Protein AF-0000000076754615 (afdb_homodimer)

Secondary structure (DSSP, 8-state):
--EEEEEE--TT-BHHHHHHHHHHHHH-TTSEEEEEEE-SB-TTSSB-SS-HHHHHHHHHHTT-SEEEEEPHHHHTS-HHHHHHHHHHHHHHHT-SEEEEEESS--HHHHHHHHHHHHHTHHHHHHHHHHHHHTT--HHHHHHHHHHHH---TTT-TTSHHHHHHHHHHHHHHHH-TT-EEEEEEPPSB-TTSPBPPPHHHHHHHHHTT---GGGB-GGGGGG--TTT---HHHHHHHHHHHHHHS-HHHHTTBTT--TTHHHHHHHHHHH--SHHHHHHHH--SS--HHHHHHHHHHHHHT-BHHHHHHHHHSPPPSEEEEEEE-TTTHHHHHHHHTSTT-EEESS--GGGHHHHHHHHHHHHHHTT-TT--PPPSSS-SSGGGTT-/--EEEEEE--TT-BHHHHHHHHHHHHH-TTSEEEEEEE-SB-TTSSB-SS-HHHHHHHHHHTT-SEEEEEPHHHHTS-HHHHHHHHHHHHHHHT-SEEEEEESS--HHHHHHHHHHHHHTHHHHHHHHHHHHHTT--HHHHHHHHHHTT---TTT-TTSHHHHHHHHHHHHHHHH-TT-EEEEEEPPSB-TTSPBPPPHHHHHHHHHTT---GGGB-GGGGGG--TTT---HHHHHHHHHHHHHHS-HHHHTTBTT--TTHHHHHHHHHHH--SHHHHHHHH--SS--HHHHHHHHHHHHHT-BHHHHHHHHHSPPPSEEEEEEE-TTTHHHHHHHHTSTT-EEESS--GGGHHHHHHHHHHHHHHTT-SS--PPPSSS--GGGGTT-

Sequence (776 aa):
MALIGILAEYNPLHRGHAYQLDWVKRHFPQDQILVLISGNVVQRGEFAIIDKWHRAQAAVAAGADLVIELPTLASLQSADYFGRHGMAILAKLGVDKIVFGTESAQIAQLKDFLTWEDQHQAHIDKGIQEALKTGLAYPAAYQVAIQSLADWSELGPWQANHQLGLQYLKTLARLAPDCQVLSLPRLQETQDGQPILSGSSIRQAFRQGQEVTADLVSGLQGQLSSELDAPWSAYWPYLRYQLLAQPLASLEQIAGVKEGLANRLKSQAETKEKWEDWRQAMISKRWTQAAIQRVAMAILLQIPQTAVTAFNQGSTPQAFRLLDASQAGRPWLSAWRKREGLRVFSHYKPDYEGDYGWNLVADAIYQLRPGGQIQSQVQPKQVLSFLRMALIGILAEYNPLHRGHAYQLDWVKRHFPQDQILVLISGNVVQRGEFAIIDKWHRAQAAVAAGADLVIELPTLASLQSADYFGRHGMAILAKLGVDKIVFGTESAQIAQLKDFLTWEDQHQAHIDKGIQEALKTGLAYPAAYQVAIQSLADWSELGPWQANHQLGLQYLKTLARLAPDCQVLSLPRLQETQDGQPILSGSSIRQAFRQGQEVTADLVSGLQGQLSSELDAPWSAYWPYLRYQLLAQPLASLEQIAGVKEGLANRLKSQAETKEKWEDWRQAMISKRWTQAAIQRVAMAILLQIPQTAVTAFNQGSTPQAFRLLDASQAGRPWLSAWRKREGLRVFSHYKPDYEGDYGWNLVADAIYQLRPGGQIQSQVQPKQVLSFLR

Organism: NCBI:txid592010

Solvent-accessible surface area (backbone atoms only — not comparable to full-atom values): 41326 Å² total; per-residue (Å²): 123,51,35,33,33,31,83,48,62,52,55,55,54,24,56,58,56,40,44,53,42,45,49,48,44,71,76,37,68,76,42,43,34,34,34,40,24,31,40,47,43,30,49,57,28,45,51,36,51,49,55,45,60,59,43,30,49,37,42,37,74,49,57,32,15,31,27,33,45,38,47,41,77,38,23,54,31,57,53,55,53,26,23,33,46,50,40,50,50,41,42,72,73,55,40,42,29,36,54,44,73,28,82,78,65,49,66,66,58,51,52,51,47,49,55,51,46,64,76,39,43,70,59,36,51,52,33,24,54,58,33,38,75,72,42,40,24,64,59,59,11,44,40,53,22,47,53,72,76,42,86,50,73,88,76,33,64,62,39,68,68,44,33,27,52,47,22,38,53,58,40,31,58,72,74,31,64,83,42,42,79,42,71,38,73,58,62,61,47,44,96,86,62,43,74,48,68,50,42,68,54,46,51,50,38,41,75,71,69,44,89,50,57,87,51,38,44,81,79,45,53,87,52,66,40,82,50,56,43,40,55,66,65,58,46,29,67,58,39,42,48,49,46,59,37,48,53,64,76,60,45,45,44,24,30,83,35,46,90,70,47,40,60,52,56,32,58,44,45,75,72,37,89,43,44,70,59,35,55,58,69,63,45,48,70,57,30,49,64,48,57,51,27,28,31,50,42,24,56,57,50,63,37,38,33,66,59,53,49,49,56,74,71,46,74,80,74,40,51,38,42,48,64,37,67,33,83,86,28,49,65,54,56,61,56,44,68,72,38,84,77,42,41,79,37,79,66,87,53,79,88,40,39,88,49,41,41,61,43,51,31,51,36,56,58,62,58,63,37,67,84,42,89,69,79,60,74,80,57,74,77,68,70,78,63,64,80,110,122,51,35,33,30,31,81,49,64,50,54,54,55,24,56,58,56,42,46,53,41,45,51,49,44,69,76,37,67,76,42,43,34,35,35,40,24,32,40,49,42,31,50,59,28,43,52,35,52,49,54,46,59,60,45,28,48,37,41,39,76,47,57,32,16,32,27,34,44,39,46,41,78,37,22,54,33,56,53,55,52,25,24,32,48,50,39,51,50,43,42,72,74,55,39,42,29,37,54,43,73,29,82,78,66,49,67,65,58,49,51,51,48,51,56,51,45,64,75,39,42,70,59,35,51,52,32,24,54,56,33,39,74,73,41,39,24,65,59,58,10,45,40,53,22,47,56,74,75,42,87,50,73,88,77,34,64,61,37,68,68,44,33,29,52,48,23,37,51,57,40,30,58,72,74,32,66,83,41,43,78,43,69,39,73,59,62,61,47,45,96,87,63,45,74,48,68,50,41,68,54,45,52,50,38,40,76,70,71,43,90,49,57,89,52,36,44,80,77,45,50,87,53,67,40,84,53,57,43,41,55,65,66,59,46,29,67,55,37,42,47,49,45,59,36,46,52,64,75,58,45,45,46,23,30,82,36,46,91,70,46,39,59,51,56,31,59,45,46,76,72,38,89,43,42,69,58,36,53,58,69,62,43,50,69,58,31,49,63,46,58,51,27,30,31,50,42,23,55,55,51,63,38,39,34,65,58,52,50,49,56,73,71,45,73,80,72,41,51,39,43,48,64,36,67,31,82,86,29,49,65,55,56,59,57,43,67,71,37,84,77,42,42,80,36,80,65,88,53,80,87,41,38,90,50,41,42,63,44,52,33,50,35,56,56,62,59,64,37,68,89,40,92,69,77,59,73,79,56,75,66,74,68,75,62,67,81,109

Foldseek 3Di:
DFEEEEEEACLPPFPQNLVQLVVCCVVPVLYAYEYEYEAQAAQLQFGRQFGPLLRQVLNVVSHHFFYWYDAPLLRLYALLSVLLLRLQVVLVLPGQEYEEEDADDDLVLLVVVLVVCVVCVVQLVVQLVVQVVVQAANLVSSVRSVVVVDDPVVVSCSDSRNSSSSSNVVNCVPRPVNRHYHYDYGDQADPVGHGADDSVRLVVCVVVVHDCQNGHDPSCSVRRDPLLGGGVQQCLVLLLVLLQVDDLVLLCQFALNDPPLSVLLNVLSVPDPGPVSSLVSSDDSNAHSSSVSSSSSSSSLVHGNVLSVCCSPDRRAAEIETSDRDPSNVVSQVVQVPDPSHHYDPADDPVRCSRHVSVQSSQVSSQSGPRDRDPRSRHHPPDVPPVD/DFEEEEEEACLPVFPQNLVQLVVCCVVPVLYAYEYEYEAQAAQLQFGRQFGPLLRQVLVVVSHHFFYWYDAPLLRLYALLSVLLLRLQVVLVLPGQEYEDEDADDDLVLLVVVLVVCVVCVVQLVVQLVVQVVVQAANLVSSVRSVVVVDDPVVVSCSDSRNSSVSSNVVNCVPRPVNRHYHYDYGDQADPVGHGADDSVRLVVCVVVVHDCQNGHDPSCSVRRDPLLGGGVQQCLVLLLCLLQVDDLVLLCFFALNDPPLSVLLNVLSVPDPGPVSSLVSSDDSNAHSSSVSSSSSSSSLVHGNVLSVCCSPDRRAAEIETSDRDPSNVVSQVVQVPDPSHHYDPADDPVRCSRHVSVQSSQVSSQSGPRDRDARSRHHPPPVPPVD

InterPro domains:
  IPR008513 tRNA(Met) cytidine acetate ligase [MF_01539] (2-385)
  IPR008513 tRNA(Met) cytidine acetate ligase [PF05636] (1-370)
  IPR008513 tRNA(Met) cytidine acetate ligase [PTHR37825] (2-368)
  IPR014729 Rossmann-like alpha/beta/alpha sandwich fold [G3DSA:3.40.50.620] (1-229)

Structure (mmCIF, N/CA/C/O backbone):
data_AF-0000000076754615-model_v1
#
loop_
_entity.id
_entity.type
_entity.pdbx_description
1 polymer 'tRNA(Met) cytidine acetate ligase'
#
loop_
_atom_site.group_PDB
_atom_site.id
_atom_site.type_symbol
_atom_site.label_atom_id
_atom_site.label_alt_id
_atom_site.label_comp_id
_atom_site.label_asym_id
_atom_site.label_entity_id
_atom_site.label_seq_id
_atom_site.pdbx_PDB_ins_code
_atom_site.Cartn_x
_atom_site.Cartn_y
_atom_site.Cartn_z
_atom_site.occupancy
_atom_site.B_iso_or_equiv
_atom_site.auth_seq_id
_atom_site.auth_comp_id
_atom_site.auth_asym_id
_atom_site.auth_atom_id
_atom_site.pdbx_PDB_model_num
ATOM 1 N N . MET A 1 1 ? -12.234 -45.219 -14.57 1 84.81 1 MET A N 1
ATOM 2 C CA . MET A 1 1 ? -11.844 -43.938 -15.133 1 84.81 1 MET A CA 1
ATOM 3 C C . MET A 1 1 ? -10.914 -43.188 -14.18 1 84.81 1 MET A C 1
ATOM 5 O O . MET A 1 1 ? -11.242 -43 -13.008 1 84.81 1 MET A O 1
ATOM 9 N N . ALA A 1 2 ? -9.625 -43 -14.664 1 93.62 2 ALA A N 1
ATOM 10 C CA . ALA A 1 2 ? -8.609 -42.406 -13.805 1 93.62 2 ALA A CA 1
ATOM 11 C C . ALA A 1 2 ? -8.508 -40.875 -14.047 1 93.62 2 ALA A C 1
ATOM 13 O O . ALA A 1 2 ? -9.031 -40.375 -15.039 1 93.62 2 ALA A O 1
ATOM 14 N N . LEU A 1 3 ? -8.039 -40.281 -13.07 1 96.56 3 LEU A N 1
ATOM 15 C CA . LEU A 1 3 ? -7.793 -38.844 -13.148 1 96.56 3 LEU A CA 1
ATOM 16 C C . LEU A 1 3 ? -6.309 -38.562 -13.367 1 96.56 3 LEU A C 1
ATOM 18 O O . LEU A 1 3 ? -5.465 -39.031 -12.602 1 96.56 3 LEU A O 1
ATOM 22 N N . ILE A 1 4 ? -5.973 -37.812 -14.453 1 97.94 4 ILE A N 1
ATOM 23 C CA . ILE A 1 4 ? -4.598 -37.469 -14.797 1 97.94 4 ILE A CA 1
ATOM 24 C C . ILE A 1 4 ? -4.34 -36 -14.508 1 97.94 4 ILE A C 1
ATOM 26 O O . ILE A 1 4 ? -5.023 -35.125 -15.039 1 97.94 4 ILE A O 1
ATOM 30 N N . GLY A 1 5 ? -3.354 -35.812 -13.672 1 98.12 5 GLY A N 1
ATOM 31 C CA . GLY A 1 5 ? -3.053 -34.438 -13.25 1 98.12 5 GLY A CA 1
ATOM 32 C C . GLY A 1 5 ? -1.93 -33.812 -14.047 1 98.12 5 GLY A C 1
ATOM 33 O O . GLY A 1 5 ? -0.952 -34.469 -14.391 1 98.12 5 GLY A O 1
ATOM 34 N N . ILE A 1 6 ? -2.037 -32.5 -14.328 1 97.31 6 ILE A N 1
ATOM 35 C CA . ILE A 1 6 ? -1.013 -31.672 -14.938 1 97.31 6 ILE A CA 1
ATOM 36 C C . ILE A 1 6 ? -0.903 -30.359 -14.172 1 97.31 6 ILE A C 1
ATOM 38 O O . ILE A 1 6 ? -1.906 -29.672 -13.953 1 97.31 6 ILE A O 1
ATOM 42 N N . LEU A 1 7 ? 0.255 -30.047 -13.641 1 96.81 7 LEU A N 1
ATOM 43 C CA . LEU A 1 7 ? 0.546 -28.75 -13.07 1 96.81 7 LEU A CA 1
ATOM 44 C C . LEU A 1 7 ? 1.095 -27.797 -14.125 1 96.81 7 LEU A C 1
ATOM 46 O O . LEU A 1 7 ? 2.082 -28.109 -14.797 1 96.81 7 LEU A O 1
ATOM 50 N N . ALA A 1 8 ? 0.415 -26.594 -14.328 1 95 8 ALA A N 1
ATOM 51 C CA . ALA A 1 8 ? 0.833 -25.719 -15.414 1 95 8 ALA A CA 1
ATOM 52 C C . ALA A 1 8 ? 0.541 -24.25 -15.078 1 95 8 ALA A C 1
ATOM 54 O O . ALA A 1 8 ? -0.112 -23.969 -14.078 1 95 8 ALA A O 1
ATOM 55 N N . GLU A 1 9 ? 1.104 -23.391 -15.914 1 94.88 9 GLU A N 1
ATOM 56 C CA . GLU A 1 9 ? 0.779 -21.984 -15.828 1 94.88 9 GLU A CA 1
ATOM 57 C C . GLU A 1 9 ? 0.023 -21.516 -17.078 1 94.88 9 GLU A C 1
ATOM 59 O O . GLU A 1 9 ? -0.802 -20.594 -17 1 94.88 9 GLU A O 1
ATOM 64 N N . TYR A 1 10 ? 0.337 -22.094 -18.297 1 94.38 10 TYR A N 1
ATOM 65 C CA . TYR A 1 10 ? -0.26 -21.75 -19.578 1 94.38 10 TYR A CA 1
ATOM 66 C C . TYR A 1 10 ? -0.208 -20.234 -19.812 1 94.38 10 TYR A C 1
ATOM 68 O O . TYR A 1 10 ? -1.225 -19.609 -20.125 1 94.38 10 TYR A O 1
ATOM 76 N N . ASN A 1 11 ? 0.889 -19.719 -19.781 1 93.56 11 ASN A N 1
ATOM 77 C CA . ASN A 1 11 ? 1.082 -18.281 -19.844 1 93.56 11 ASN A CA 1
ATOM 78 C C . ASN A 1 11 ? 1.835 -17.859 -21.094 1 93.56 11 ASN A C 1
ATOM 80 O O . ASN A 1 11 ? 2.924 -17.297 -21.016 1 93.56 11 ASN A O 1
ATOM 84 N N . PRO A 1 12 ? 1.405 -18.078 -22.234 1 93.12 12 PRO A N 1
ATOM 85 C CA . PRO A 1 12 ? 0.084 -18.625 -22.562 1 93.12 12 PRO A CA 1
ATOM 86 C C . PRO A 1 12 ? 0.133 -20.094 -22.938 1 93.12 12 PRO A C 1
ATOM 88 O O . PRO A 1 12 ? 1.218 -20.672 -23.031 1 93.12 12 PRO A O 1
ATOM 91 N N . LEU A 1 13 ? -1.022 -20.641 -23.094 1 93.12 13 LEU A N 1
ATOM 92 C CA . LEU A 1 13 ? -1.11 -21.984 -23.656 1 93.12 13 LEU A CA 1
ATOM 93 C C . LEU A 1 13 ? -0.629 -22 -25.109 1 93.12 13 LEU A C 1
ATOM 95 O O . LEU A 1 13 ? -1.182 -21.297 -25.953 1 93.12 13 LEU A O 1
ATOM 99 N N . HIS A 1 14 ? 0.389 -22.703 -25.375 1 89.81 14 HIS A N 1
ATOM 100 C CA . HIS A 1 14 ? 0.97 -22.75 -26.719 1 89.81 14 HIS A CA 1
ATOM 101 C C . HIS A 1 14 ? 0.961 -24.172 -27.266 1 89.81 14 HIS A C 1
ATOM 103 O O . HIS A 1 14 ? 0.398 -25.078 -26.641 1 89.81 14 HIS A O 1
ATOM 109 N N . ARG A 1 15 ? 1.614 -24.406 -28.375 1 86.44 15 ARG A N 1
ATOM 110 C CA . ARG A 1 15 ? 1.546 -25.656 -29.109 1 86.44 15 ARG A CA 1
ATOM 111 C C . ARG A 1 15 ? 2.154 -26.797 -28.297 1 86.44 15 ARG A C 1
ATOM 113 O O . ARG A 1 15 ? 1.679 -27.938 -28.359 1 86.44 15 ARG A O 1
ATOM 120 N N . GLY A 1 16 ? 3.203 -26.438 -27.594 1 86.56 16 GLY A N 1
ATOM 121 C CA . GLY A 1 16 ? 3.809 -27.453 -26.734 1 86.56 16 GLY A CA 1
ATOM 122 C C . GLY A 1 16 ? 2.863 -27.984 -25.688 1 86.56 16 GLY A C 1
ATOM 123 O O . GLY A 1 16 ? 2.822 -29.188 -25.438 1 86.56 16 GLY A O 1
ATOM 124 N N . HIS A 1 17 ? 2.137 -27.094 -25.062 1 91.44 17 HIS A N 1
ATOM 125 C CA . HIS A 1 17 ? 1.149 -27.5 -24.062 1 91.44 17 HIS A CA 1
ATOM 126 C C . HIS A 1 17 ? 0.019 -28.297 -24.703 1 91.44 17 HIS A C 1
ATOM 128 O O . HIS A 1 17 ? -0.436 -29.297 -24.125 1 91.44 17 HIS A O 1
ATOM 134 N N . ALA A 1 18 ? -0.415 -27.812 -25.828 1 90.06 18 ALA A N 1
ATOM 135 C CA . ALA A 1 18 ? -1.486 -28.5 -26.547 1 90.06 18 ALA A CA 1
ATOM 136 C C . ALA A 1 18 ? -1.075 -29.922 -26.906 1 90.06 18 ALA A C 1
ATOM 138 O O . ALA A 1 18 ? -1.893 -30.844 -26.859 1 90.06 18 ALA A O 1
ATOM 139 N N . TYR A 1 19 ? 0.126 -30 -27.297 1 88.62 19 TYR A N 1
ATOM 140 C CA . TYR A 1 19 ? 0.65 -31.312 -27.625 1 88.62 19 TYR A CA 1
ATOM 141 C C . TYR A 1 19 ? 0.59 -32.25 -26.422 1 88.62 19 TYR A C 1
ATOM 143 O O . TYR A 1 19 ? 0.239 -33.406 -26.547 1 88.62 19 TYR A O 1
ATOM 151 N N . GLN A 1 20 ? 0.997 -31.797 -25.281 1 91.31 20 GLN A N 1
ATOM 152 C CA . GLN A 1 20 ? 0.934 -32.594 -24.047 1 91.31 20 GLN A CA 1
ATOM 153 C C . GLN A 1 20 ? -0.49 -33.062 -23.766 1 91.31 20 GLN A C 1
ATOM 155 O O . GLN A 1 20 ? -0.71 -34.219 -23.453 1 91.31 20 GLN A O 1
ATOM 160 N N . LEU A 1 21 ? -1.429 -32.188 -23.906 1 94.19 21 LEU A N 1
ATOM 161 C CA . LEU A 1 21 ? -2.83 -32.531 -23.672 1 94.19 21 LEU A CA 1
ATOM 162 C C . LEU A 1 21 ? -3.314 -33.562 -24.688 1 94.19 21 LEU A C 1
ATOM 164 O O . LEU A 1 21 ? -3.98 -34.531 -24.312 1 94.19 21 LEU A O 1
ATOM 168 N N . ASP A 1 22 ? -2.93 -33.344 -25.875 1 92.38 22 ASP A N 1
ATOM 169 C CA . ASP A 1 22 ? -3.301 -34.25 -26.938 1 92.38 22 ASP A CA 1
ATOM 170 C C . ASP A 1 22 ? -2.691 -35.656 -26.703 1 92.38 22 ASP A C 1
ATOM 172 O O . ASP A 1 22 ? -3.352 -36.656 -26.906 1 92.38 22 ASP A O 1
ATOM 176 N N . TRP A 1 23 ? -1.444 -35.625 -26.359 1 91.88 23 TRP A N 1
ATOM 177 C CA . TRP A 1 23 ? -0.756 -36.875 -26.062 1 91.88 23 TRP A CA 1
ATOM 178 C C . TRP A 1 23 ? -1.488 -37.656 -24.984 1 91.88 23 TRP A C 1
ATOM 180 O O . TRP A 1 23 ? -1.676 -38.875 -25.094 1 91.88 23 TRP A O 1
ATOM 190 N N . VAL A 1 24 ? -1.878 -37.031 -23.891 1 95.12 24 VAL A N 1
ATOM 191 C CA . VAL A 1 24 ? -2.58 -37.688 -22.797 1 95.12 24 VAL A CA 1
ATOM 192 C C . VAL A 1 24 ? -3.902 -38.281 -23.281 1 95.12 24 VAL A C 1
ATOM 194 O O . VAL A 1 24 ? -4.246 -39.406 -22.969 1 95.12 24 VAL A O 1
ATOM 197 N N . LYS A 1 25 ? -4.59 -37.562 -24.062 1 94.88 25 LYS A N 1
ATOM 198 C CA . LYS A 1 25 ? -5.879 -38 -24.578 1 94.88 25 LYS A CA 1
ATOM 199 C C . LYS A 1 25 ? -5.719 -39.25 -25.453 1 94.88 25 LYS A C 1
ATOM 201 O O . LYS A 1 25 ? -6.562 -40.156 -25.438 1 94.88 25 LYS A O 1
ATOM 206 N N . ARG A 1 26 ? -4.699 -39.281 -26.219 1 94.5 26 ARG A N 1
ATOM 207 C CA . ARG A 1 26 ? -4.457 -40.375 -27.125 1 94.5 26 ARG A CA 1
ATOM 208 C C . ARG A 1 26 ? -4.047 -41.625 -26.375 1 94.5 26 ARG A C 1
ATOM 210 O O . ARG A 1 26 ? -4.465 -42.75 -26.719 1 94.5 26 ARG A O 1
ATOM 217 N N . HIS A 1 27 ? -3.293 -41.469 -25.453 1 94.5 27 HIS A N 1
ATOM 218 C CA . HIS A 1 27 ? -2.729 -42.625 -24.734 1 94.5 27 HIS A CA 1
ATOM 219 C C . HIS A 1 27 ? -3.668 -43.094 -23.625 1 94.5 27 HIS A C 1
ATOM 221 O O . HIS A 1 27 ? -3.607 -44.25 -23.219 1 94.5 27 HIS A O 1
ATOM 227 N N . PHE A 1 28 ? -4.516 -42.156 -23.141 1 95.88 28 PHE A N 1
ATOM 228 C CA . PHE A 1 28 ? -5.48 -42.5 -22.109 1 95.88 28 PHE A CA 1
ATOM 229 C C . PHE A 1 28 ? -6.863 -41.969 -22.453 1 95.88 28 PHE A C 1
ATOM 231 O O . PHE A 1 28 ? -7.418 -41.125 -21.734 1 95.88 28 PHE A O 1
ATOM 238 N N . PRO A 1 29 ? -7.488 -42.5 -23.406 1 94.38 29 PRO A N 1
ATOM 239 C CA . PRO A 1 29 ? -8.719 -41.906 -23.969 1 94.38 29 PRO A CA 1
ATOM 240 C C . PRO A 1 29 ? -9.891 -42 -22.984 1 94.38 29 PRO A C 1
ATOM 242 O O . PRO A 1 29 ? -10.852 -41.219 -23.109 1 94.38 29 PRO A O 1
ATOM 245 N N . GLN A 1 30 ? -9.883 -42.906 -22.031 1 94.19 30 GLN A N 1
ATOM 246 C CA . GLN A 1 30 ? -11.008 -43.062 -21.125 1 94.19 30 GLN A CA 1
ATOM 247 C C . GLN A 1 30 ? -10.805 -42.25 -19.844 1 94.19 30 GLN A C 1
ATOM 249 O O . GLN A 1 30 ? -11.719 -42.125 -19.031 1 94.19 30 GLN A O 1
ATOM 254 N N . ASP A 1 31 ? -9.656 -41.75 -19.641 1 96.19 31 ASP A N 1
ATOM 255 C CA . ASP A 1 31 ? -9.32 -41 -18.438 1 96.19 31 ASP A CA 1
ATOM 256 C C . ASP A 1 31 ? -9.617 -39.531 -18.594 1 96.19 31 ASP A C 1
ATOM 258 O O . ASP A 1 31 ? -9.82 -39.031 -19.703 1 96.19 31 ASP A O 1
ATOM 262 N N . GLN A 1 32 ? -9.773 -38.812 -17.469 1 97.25 32 GLN A N 1
ATOM 263 C CA . GLN A 1 32 ? -10.023 -37.375 -17.484 1 97.25 32 GLN A CA 1
ATOM 264 C C . GLN A 1 32 ? -8.766 -36.594 -17.078 1 97.25 32 GLN A C 1
ATOM 266 O O . GLN A 1 32 ? -7.992 -37.031 -16.234 1 97.25 32 GLN A O 1
ATOM 271 N N . ILE A 1 33 ? -8.586 -35.438 -17.688 1 98.31 33 ILE A N 1
ATOM 272 C CA . ILE A 1 33 ? -7.414 -34.594 -17.453 1 98.31 33 ILE A CA 1
ATOM 273 C C . ILE A 1 33 ? -7.781 -33.469 -16.5 1 98.31 33 ILE A C 1
ATOM 275 O O . ILE A 1 33 ? -8.711 -32.688 -16.75 1 98.31 33 ILE A O 1
ATOM 279 N N . LEU A 1 34 ? -7.098 -33.375 -15.383 1 98.5 34 LEU A N 1
ATOM 280 C CA . LEU A 1 34 ? -7.188 -32.281 -14.43 1 98.5 34 LEU A CA 1
ATOM 281 C C . LEU A 1 34 ? -5.961 -31.375 -14.523 1 98.5 34 LEU A C 1
ATOM 283 O O . LEU A 1 34 ? -4.836 -31.828 -14.266 1 98.5 34 LEU A O 1
ATOM 287 N N . VAL A 1 35 ? -6.184 -30.141 -14.875 1 98.5 35 VAL A N 1
ATOM 288 C CA . VAL A 1 35 ? -5.086 -29.188 -14.914 1 98.5 35 VAL A CA 1
ATOM 289 C C . VAL A 1 35 ? -5.164 -28.25 -13.711 1 98.5 35 VAL A C 1
ATOM 291 O O . VAL A 1 35 ? -6.195 -27.609 -13.477 1 98.5 35 VAL A O 1
ATOM 294 N N . LEU A 1 36 ? -4.172 -28.312 -12.914 1 98.5 36 LEU A N 1
ATOM 295 C CA . LEU A 1 36 ? -3.971 -27.344 -11.852 1 98.5 36 LEU A CA 1
ATOM 296 C C . LEU A 1 36 ? -3.133 -26.156 -12.352 1 98.5 36 LEU A C 1
ATOM 298 O O . LEU A 1 36 ? -1.941 -26.312 -12.625 1 98.5 36 LEU A O 1
ATOM 302 N N . ILE A 1 37 ? -3.771 -24.984 -12.461 1 98.12 37 ILE A N 1
ATOM 303 C CA . ILE A 1 37 ? -3.086 -23.875 -13.125 1 98.12 37 ILE A CA 1
ATOM 304 C C . ILE A 1 37 ? -2.934 -22.703 -12.164 1 98.12 37 ILE A C 1
ATOM 306 O O . ILE A 1 37 ? -3.805 -22.469 -11.32 1 98.12 37 ILE A O 1
ATOM 310 N N . SER A 1 38 ? -1.878 -21.984 -12.312 1 97.94 38 SER A N 1
ATOM 311 C CA . SER A 1 38 ? -1.718 -20.75 -11.562 1 97.94 38 SER A CA 1
ATOM 312 C C . SER A 1 38 ? -2.84 -19.766 -11.875 1 97.94 38 SER A C 1
ATOM 314 O O . SER A 1 38 ? -3.346 -19.719 -13 1 97.94 38 SER A O 1
ATOM 316 N N . GLY A 1 39 ? -3.23 -19 -10.867 1 96.81 39 GLY A N 1
ATOM 317 C CA . GLY A 1 39 ? -4.141 -17.891 -11.125 1 96.81 39 GLY A CA 1
ATOM 318 C C . GLY A 1 39 ? -3.508 -16.766 -11.93 1 96.81 39 GLY A C 1
ATOM 319 O O . GLY A 1 39 ? -2.734 -17.031 -12.852 1 96.81 39 GLY A O 1
ATOM 320 N N . ASN A 1 40 ? -3.879 -15.602 -11.586 1 96.12 40 ASN A N 1
ATOM 321 C CA . ASN A 1 40 ? -3.373 -14.477 -12.359 1 96.12 40 ASN A CA 1
ATOM 322 C C . ASN A 1 40 ? -1.916 -14.172 -12.031 1 96.12 40 ASN A C 1
ATOM 324 O O . ASN A 1 40 ? -1.249 -13.438 -12.758 1 96.12 40 ASN A O 1
ATOM 328 N N . VAL A 1 41 ? -1.427 -14.758 -10.953 1 97.38 41 VAL A N 1
ATOM 329 C CA . VAL A 1 41 ? -0.017 -14.641 -10.594 1 97.38 41 VAL A CA 1
ATOM 330 C C . VAL A 1 41 ? 0.705 -15.953 -10.906 1 97.38 41 VAL A C 1
ATOM 332 O O . VAL A 1 41 ? 0.253 -17.031 -10.508 1 97.38 41 VAL A O 1
ATOM 335 N N . VAL A 1 42 ? 1.852 -15.805 -11.555 1 97 42 VAL A N 1
ATOM 336 C CA . VAL A 1 42 ? 2.57 -17.016 -11.945 1 97 42 VAL A CA 1
ATOM 337 C C . VAL A 1 42 ? 3.855 -17.141 -11.133 1 97 42 VAL A C 1
ATOM 339 O O . VAL A 1 42 ? 4.191 -16.25 -10.352 1 97 42 VAL A O 1
ATOM 342 N N . GLN A 1 43 ? 4.555 -18.219 -11.281 1 95 43 GLN A N 1
ATOM 343 C CA . GLN A 1 43 ? 5.641 -18.656 -10.414 1 95 43 GLN A CA 1
ATOM 344 C C . GLN A 1 43 ? 6.805 -17.672 -10.445 1 95 43 GLN A C 1
ATOM 346 O O . GLN A 1 43 ? 7.465 -17.453 -9.422 1 95 43 GLN A O 1
ATOM 351 N N . ARG A 1 44 ? 7.016 -17.016 -11.562 1 92.75 44 ARG A N 1
ATOM 352 C CA . ARG A 1 44 ? 8.18 -16.141 -11.703 1 92.75 44 ARG A CA 1
ATOM 353 C C . ARG A 1 44 ? 7.887 -14.75 -11.148 1 92.75 44 ARG A C 1
ATOM 355 O O . ARG A 1 44 ? 8.695 -13.828 -11.305 1 92.75 44 ARG A O 1
ATOM 362 N N . GLY A 1 45 ? 6.758 -14.602 -10.578 1 96.44 45 GLY A N 1
ATOM 363 C CA . GLY A 1 45 ? 6.438 -13.336 -9.922 1 96.44 45 GLY A CA 1
ATOM 364 C C . GLY A 1 45 ? 5.938 -12.281 -10.891 1 96.44 45 GLY A C 1
ATOM 365 O O . GLY A 1 45 ? 6.332 -11.117 -10.797 1 96.44 45 GLY A O 1
ATOM 366 N N . GLU A 1 46 ? 5.156 -12.695 -11.82 1 96.06 46 GLU A N 1
ATOM 367 C CA . GLU A 1 46 ? 4.527 -11.773 -12.766 1 96.06 46 GLU A CA 1
ATOM 368 C C . GLU A 1 46 ? 3.043 -12.094 -12.938 1 96.06 46 GLU A C 1
ATOM 370 O O . GLU A 1 46 ? 2.586 -13.172 -12.555 1 96.06 46 GLU A O 1
ATOM 375 N N . PHE A 1 47 ? 2.342 -11.141 -13.43 1 95.88 47 PHE A N 1
ATOM 376 C CA . PHE A 1 47 ? 0.967 -11.414 -13.828 1 95.88 47 PHE A CA 1
ATOM 377 C C . PHE A 1 47 ? 0.928 -12.125 -15.18 1 95.88 47 PHE A C 1
ATOM 379 O O . PHE A 1 47 ? 1.752 -11.852 -16.047 1 95.88 47 PHE A O 1
ATOM 386 N N . ALA A 1 48 ? 0.03 -13.055 -15.234 1 94.94 48 ALA A N 1
ATOM 387 C CA . ALA A 1 48 ? -0.153 -13.758 -16.5 1 94.94 48 ALA A CA 1
ATOM 388 C C . ALA A 1 48 ? -0.55 -12.789 -17.609 1 94.94 48 ALA A C 1
ATOM 390 O O . ALA A 1 48 ? -1.3 -11.844 -17.375 1 94.94 48 ALA A O 1
ATOM 391 N N . ILE A 1 49 ? -0.13 -13.094 -18.828 1 92.31 49 ILE A N 1
ATOM 392 C CA . ILE A 1 49 ? -0.366 -12.219 -19.969 1 92.31 49 ILE A CA 1
ATOM 393 C C . ILE A 1 49 ? -1.837 -12.281 -20.375 1 92.31 49 ILE A C 1
ATOM 395 O O . ILE A 1 49 ? -2.367 -11.336 -20.953 1 92.31 49 ILE A O 1
ATOM 399 N N . ILE A 1 50 ? -2.479 -13.414 -20.109 1 90.88 50 ILE A N 1
ATOM 400 C CA . ILE A 1 50 ? -3.906 -13.633 -20.312 1 90.88 50 ILE A CA 1
ATOM 401 C C . ILE A 1 50 ? -4.566 -14.016 -19 1 90.88 50 ILE A C 1
ATOM 403 O O . ILE A 1 50 ? -3.994 -14.773 -18.203 1 90.88 50 ILE A O 1
ATOM 407 N N . ASP A 1 51 ? -5.746 -13.578 -18.75 1 91.38 51 ASP A N 1
ATOM 408 C CA . ASP A 1 51 ? -6.391 -13.789 -17.453 1 91.38 51 ASP A CA 1
ATOM 409 C C . ASP A 1 51 ? -6.703 -15.266 -17.234 1 91.38 51 ASP A C 1
ATOM 411 O O . ASP A 1 51 ? -6.77 -16.047 -18.188 1 91.38 51 ASP A O 1
ATOM 415 N N . LYS A 1 52 ? -6.953 -15.586 -16.016 1 93.75 52 LYS A N 1
ATOM 416 C CA . LYS A 1 52 ? -7.066 -16.984 -15.594 1 93.75 52 LYS A CA 1
ATOM 417 C C . LYS A 1 52 ? -8.289 -17.641 -16.234 1 93.75 52 LYS A C 1
ATOM 419 O O . LYS A 1 52 ? -8.258 -18.844 -16.531 1 93.75 52 LYS A O 1
ATOM 424 N N . TRP A 1 53 ? -9.359 -16.922 -16.5 1 92.5 53 TRP A N 1
ATOM 425 C CA . TRP A 1 53 ? -10.578 -17.5 -17.047 1 92.5 53 TRP A CA 1
ATOM 426 C C . TRP A 1 53 ? -10.391 -17.906 -18.5 1 92.5 53 TRP A C 1
ATOM 428 O O . TRP A 1 53 ? -10.75 -19.031 -18.891 1 92.5 53 TRP A O 1
ATOM 438 N N . HIS A 1 54 ? -9.797 -17.078 -19.219 1 90.81 54 HIS A N 1
ATOM 439 C CA . HIS A 1 54 ? -9.562 -17.375 -20.625 1 90.81 54 HIS A CA 1
ATOM 440 C C . HIS A 1 54 ? -8.516 -18.469 -20.797 1 90.81 54 HIS A C 1
ATOM 442 O O . HIS A 1 54 ? -8.602 -19.297 -21.703 1 90.81 54 HIS A O 1
ATOM 448 N N . ARG A 1 55 ? -7.535 -18.422 -19.953 1 93.62 55 ARG A N 1
ATOM 449 C CA . ARG A 1 55 ? -6.555 -19.5 -19.984 1 93.62 55 ARG A CA 1
ATOM 450 C C . ARG A 1 55 ? -7.203 -20.844 -19.656 1 93.62 55 ARG A C 1
ATOM 452 O O . ARG A 1 55 ? -6.883 -21.859 -20.281 1 93.62 55 ARG A O 1
ATOM 459 N N . ALA A 1 56 ? -8.078 -20.844 -18.703 1 94.62 56 ALA A N 1
ATOM 460 C CA . ALA A 1 56 ? -8.797 -22.062 -18.328 1 94.62 56 ALA A CA 1
ATOM 461 C C . ALA A 1 56 ? -9.68 -22.547 -19.484 1 94.62 56 ALA A C 1
ATOM 463 O O . ALA A 1 56 ? -9.719 -23.75 -19.781 1 94.62 56 ALA A O 1
ATOM 464 N N . GLN A 1 57 ? -10.352 -21.625 -20.109 1 92.94 57 GLN A N 1
ATOM 465 C CA . GLN A 1 57 ? -11.195 -21.953 -21.25 1 92.94 57 GLN A CA 1
ATOM 466 C C . GLN A 1 57 ? -10.367 -22.562 -22.375 1 92.94 57 GLN A C 1
ATOM 468 O O . GLN A 1 57 ? -10.789 -23.531 -23.016 1 92.94 57 GLN A O 1
ATOM 473 N N . ALA A 1 58 ? -9.258 -21.969 -22.609 1 92.81 58 ALA A N 1
ATOM 474 C CA . ALA A 1 58 ? -8.359 -22.484 -23.641 1 92.81 58 ALA A CA 1
ATOM 475 C C . ALA A 1 58 ? -7.879 -23.891 -23.297 1 92.81 58 ALA A C 1
ATOM 477 O O . ALA A 1 58 ? -7.738 -24.734 -24.188 1 92.81 58 ALA A O 1
ATOM 478 N N . ALA A 1 59 ? -7.594 -24.156 -22.062 1 95.5 59 ALA A N 1
ATOM 479 C CA . ALA A 1 59 ? -7.164 -25.484 -21.625 1 95.5 59 ALA A CA 1
ATOM 480 C C . ALA A 1 59 ? -8.25 -26.531 -21.891 1 95.5 59 ALA A C 1
ATOM 482 O O . ALA A 1 59 ? -7.961 -27.609 -22.406 1 95.5 59 ALA A O 1
ATOM 483 N N . VAL A 1 60 ? -9.469 -26.203 -21.578 1 95.31 60 VAL A N 1
ATOM 484 C CA . VAL A 1 60 ? -10.586 -27.109 -21.797 1 95.31 60 VAL A CA 1
ATOM 485 C C . VAL A 1 60 ? -10.766 -27.359 -23.297 1 95.31 60 VAL A C 1
ATOM 487 O O . VAL A 1 60 ? -10.969 -28.484 -23.734 1 95.31 60 VAL A O 1
ATOM 490 N N . ALA A 1 61 ? -10.688 -26.312 -24.031 1 93.44 61 ALA A N 1
ATOM 491 C CA . ALA A 1 61 ? -10.805 -26.422 -25.484 1 93.44 61 ALA A CA 1
ATOM 492 C C . ALA A 1 61 ? -9.703 -27.312 -26.047 1 93.44 61 ALA A C 1
ATOM 494 O O . ALA A 1 61 ? -9.898 -27.984 -27.062 1 93.44 61 ALA A O 1
ATOM 495 N N . ALA A 1 62 ? -8.57 -27.328 -25.422 1 93.31 62 ALA A N 1
ATOM 496 C CA . ALA A 1 62 ? -7.418 -28.078 -25.891 1 93.31 62 ALA A CA 1
ATOM 497 C C . ALA A 1 62 ? -7.465 -29.531 -25.391 1 93.31 62 ALA A C 1
ATOM 499 O O . ALA A 1 62 ? -6.629 -30.344 -25.766 1 93.31 62 ALA A O 1
ATOM 500 N N . GLY A 1 63 ? -8.43 -29.844 -24.469 1 94.56 63 GLY A N 1
ATOM 501 C CA . GLY A 1 63 ? -8.594 -31.25 -24.125 1 94.56 63 GLY A CA 1
ATOM 502 C C . GLY A 1 63 ? -8.672 -31.484 -22.625 1 94.56 63 GLY A C 1
ATOM 503 O O . GLY A 1 63 ? -8.945 -32.594 -22.188 1 94.56 63 GLY A O 1
ATOM 504 N N . ALA A 1 64 ? -8.422 -30.484 -21.812 1 97.19 64 ALA A N 1
ATOM 505 C CA . ALA A 1 64 ? -8.578 -30.656 -20.375 1 97.19 64 ALA A CA 1
ATOM 506 C C . ALA A 1 64 ? -10.039 -30.875 -20 1 97.19 64 ALA A C 1
ATOM 508 O O . ALA A 1 64 ? -10.945 -30.406 -20.688 1 97.19 64 ALA A O 1
ATOM 509 N N . ASP A 1 65 ? -10.25 -31.578 -18.922 1 97.94 65 ASP A N 1
ATOM 510 C CA . ASP A 1 65 ? -11.617 -31.844 -18.484 1 97.94 65 ASP A CA 1
ATOM 511 C C . ASP A 1 65 ? -11.977 -30.984 -17.266 1 97.94 65 ASP A C 1
ATOM 513 O O . ASP A 1 65 ? -13.141 -30.641 -17.062 1 97.94 65 ASP A O 1
ATOM 517 N N . LEU A 1 66 ? -11.016 -30.781 -16.438 1 97.94 66 LEU A N 1
ATOM 518 C CA . LEU A 1 66 ? -11.156 -29.953 -15.242 1 97.94 66 LEU A CA 1
ATOM 519 C C . LEU A 1 66 ? -9.969 -29 -15.109 1 97.94 66 LEU A C 1
ATOM 521 O O . LEU A 1 66 ? -8.828 -29.391 -15.328 1 97.94 66 LEU A O 1
ATOM 525 N N . VAL A 1 67 ? -10.242 -27.734 -14.812 1 98.19 67 VAL A N 1
ATOM 526 C CA . VAL A 1 67 ? -9.203 -26.75 -14.555 1 98.19 67 VAL A CA 1
ATOM 527 C C . VAL A 1 67 ? -9.43 -26.094 -13.195 1 98.19 67 VAL A C 1
ATOM 529 O O . VAL A 1 67 ? -10.453 -25.438 -12.984 1 98.19 67 VAL A O 1
ATOM 532 N N . ILE A 1 68 ? -8.492 -26.312 -12.305 1 98.19 68 ILE A N 1
ATOM 533 C CA . ILE A 1 68 ? -8.578 -25.797 -10.945 1 98.19 68 ILE A CA 1
ATOM 534 C C . ILE A 1 68 ? -7.473 -24.766 -10.711 1 98.19 68 ILE A C 1
ATOM 536 O O . ILE A 1 68 ? -6.363 -24.906 -11.234 1 98.19 68 ILE A O 1
ATOM 540 N N . GLU A 1 69 ? -7.805 -23.781 -9.922 1 98.12 69 GLU A N 1
ATOM 541 C CA . GLU A 1 69 ? -6.871 -22.688 -9.672 1 98.12 69 GLU A CA 1
ATOM 542 C C . GLU A 1 69 ? -5.914 -23.016 -8.531 1 98.12 69 GLU A C 1
ATOM 544 O O . GLU A 1 69 ? -6.348 -23.438 -7.453 1 98.12 69 GLU A O 1
ATOM 549 N N . LEU A 1 70 ? -4.688 -22.891 -8.789 1 98.25 70 LEU A N 1
ATOM 550 C CA . LEU A 1 70 ? -3.65 -23 -7.77 1 98.25 70 LEU A CA 1
ATOM 551 C C . LEU A 1 70 ? -3.666 -21.797 -6.84 1 98.25 70 LEU A C 1
ATOM 553 O O . LEU A 1 70 ? -3.82 -20.656 -7.289 1 98.25 70 LEU A O 1
ATOM 557 N N . PRO A 1 71 ? -3.521 -22.016 -5.5 1 97.88 71 PRO A N 1
ATOM 558 C CA . PRO A 1 71 ? -3.42 -20.859 -4.602 1 97.88 71 PRO A CA 1
ATOM 559 C C . PRO A 1 71 ? -2.27 -19.922 -4.965 1 97.88 71 PRO A C 1
ATOM 561 O O . PRO A 1 71 ? -1.191 -20.391 -5.344 1 97.88 71 PRO A O 1
ATOM 564 N N . THR A 1 72 ? -2.488 -18.641 -4.758 1 97.62 72 THR A N 1
ATOM 565 C CA . THR A 1 72 ? -1.472 -17.641 -5.043 1 97.62 72 THR A CA 1
ATOM 566 C C . THR A 1 72 ? -0.211 -17.891 -4.223 1 97.62 72 THR A C 1
ATOM 568 O O . THR A 1 72 ? 0.904 -17.75 -4.727 1 97.62 72 THR A O 1
ATOM 571 N N . LEU A 1 73 ? -0.338 -18.328 -2.977 1 97.69 73 LEU A N 1
ATOM 572 C CA . LEU A 1 73 ? 0.798 -18.578 -2.096 1 97.69 73 LEU A CA 1
ATOM 573 C C . LEU A 1 73 ? 1.632 -19.75 -2.596 1 97.69 73 LEU A C 1
ATOM 575 O O . LEU A 1 73 ? 2.826 -19.844 -2.303 1 97.69 73 LEU A O 1
ATOM 579 N N . ALA A 1 74 ? 1.01 -20.656 -3.324 1 97.62 74 ALA A N 1
ATOM 580 C CA . ALA A 1 74 ? 1.747 -21.75 -3.938 1 97.62 74 ALA A CA 1
ATOM 581 C C . ALA A 1 74 ? 2.438 -21.297 -5.223 1 97.62 74 ALA A C 1
ATOM 583 O O . ALA A 1 74 ? 3.59 -21.656 -5.477 1 97.62 74 ALA A O 1
ATOM 584 N N . SER A 1 75 ? 1.75 -20.469 -5.969 1 97.44 75 SER A N 1
ATOM 585 C CA . SER A 1 75 ? 2.254 -20.016 -7.262 1 97.44 75 SER A CA 1
ATOM 586 C C . SER A 1 75 ? 3.475 -19.125 -7.094 1 97.44 75 SER A C 1
ATOM 588 O O . SER A 1 75 ? 4.406 -19.188 -7.898 1 97.44 75 SER A O 1
ATOM 590 N N . LEU A 1 76 ? 3.418 -18.344 -6.082 1 97 76 LEU A N 1
ATOM 591 C CA . LEU A 1 76 ? 4.457 -17.344 -5.887 1 97 76 LEU A CA 1
ATOM 592 C C . LEU A 1 76 ? 5.605 -17.906 -5.051 1 97 76 LEU A C 1
ATOM 594 O O . LEU A 1 76 ? 6 -17.312 -4.051 1 97 76 LEU A O 1
ATOM 598 N N . GLN A 1 77 ? 6.098 -19.031 -5.395 1 94.31 77 GLN A N 1
ATOM 599 C CA . GLN A 1 77 ? 7.207 -19.672 -4.688 1 94.31 77 GLN A CA 1
ATOM 600 C C . GLN A 1 77 ? 8.234 -20.234 -5.664 1 94.31 77 GLN A C 1
ATOM 602 O O . GLN A 1 77 ? 7.969 -20.328 -6.863 1 94.31 77 GLN A O 1
ATOM 607 N N . SER A 1 78 ? 9.391 -20.562 -5.086 1 90.25 78 SER A N 1
ATOM 608 C CA . SER A 1 78 ? 10.422 -21.219 -5.875 1 90.25 78 SER A CA 1
ATOM 609 C C . SER A 1 78 ? 9.93 -22.562 -6.418 1 90.25 78 SER A C 1
ATOM 611 O O . SER A 1 78 ? 8.898 -23.078 -5.973 1 90.25 78 SER A O 1
ATOM 613 N N . ALA A 1 79 ? 10.664 -23.062 -7.375 1 88 79 ALA A N 1
ATOM 614 C CA . ALA A 1 79 ? 10.273 -24.297 -8.078 1 88 79 ALA A CA 1
ATOM 615 C C . ALA A 1 79 ? 10.039 -25.438 -7.098 1 88 79 ALA A C 1
ATOM 617 O O . ALA A 1 79 ? 9.133 -26.25 -7.293 1 88 79 ALA A O 1
ATOM 618 N N . ASP A 1 80 ? 10.836 -25.516 -6.043 1 88.38 80 ASP A N 1
ATOM 619 C CA . ASP A 1 80 ? 10.703 -26.609 -5.078 1 88.38 80 ASP A CA 1
ATOM 620 C C . ASP A 1 80 ? 9.375 -26.531 -4.328 1 88.38 80 ASP A C 1
ATOM 622 O O . ASP A 1 80 ? 8.633 -27.5 -4.258 1 88.38 80 ASP A O 1
ATOM 626 N N . TYR A 1 81 ? 9.008 -25.312 -3.842 1 92.88 81 TYR A N 1
ATOM 627 C CA . TYR A 1 81 ? 7.758 -25.141 -3.117 1 92.88 81 TYR A CA 1
ATOM 628 C C . TYR A 1 81 ? 6.566 -25.188 -4.066 1 92.88 81 TYR A C 1
ATOM 630 O O . TYR A 1 81 ? 5.52 -25.75 -3.732 1 92.88 81 TYR A O 1
ATOM 638 N N . PHE A 1 82 ? 6.77 -24.609 -5.203 1 95.19 82 PHE A N 1
ATOM 639 C CA . PHE A 1 82 ? 5.734 -24.641 -6.23 1 95.19 82 PHE A CA 1
ATOM 640 C C . PHE A 1 82 ? 5.352 -26.078 -6.562 1 95.19 82 PHE A C 1
ATOM 642 O O . PHE A 1 82 ? 4.168 -26.422 -6.547 1 95.19 82 PHE A O 1
ATOM 649 N N . GLY A 1 83 ? 6.301 -26.875 -6.828 1 94.44 83 GLY A N 1
ATOM 650 C CA . GLY A 1 83 ? 6.074 -28.281 -7.129 1 94.44 83 GLY A CA 1
ATOM 651 C C . GLY A 1 83 ? 5.48 -29.047 -5.969 1 94.44 83 GLY A C 1
ATOM 652 O O . GLY A 1 83 ? 4.547 -29.828 -6.148 1 94.44 83 GLY A O 1
ATOM 653 N N . ARG A 1 84 ? 6.031 -28.812 -4.812 1 94.88 84 ARG A N 1
ATOM 654 C CA . ARG A 1 84 ? 5.555 -29.5 -3.615 1 94.88 84 ARG A CA 1
ATOM 655 C C . ARG A 1 84 ? 4.07 -29.234 -3.383 1 94.88 84 ARG A C 1
ATOM 657 O O . ARG A 1 84 ? 3.287 -30.172 -3.215 1 94.88 84 ARG A O 1
ATOM 664 N N . HIS A 1 85 ? 3.703 -27.984 -3.404 1 97.31 85 HIS A N 1
ATOM 665 C CA . HIS A 1 85 ? 2.314 -27.625 -3.143 1 97.31 85 HIS A CA 1
ATOM 666 C C . HIS A 1 85 ? 1.403 -28.078 -4.277 1 97.31 85 HIS A C 1
ATOM 668 O O . HIS A 1 85 ? 0.291 -28.547 -4.031 1 97.31 85 HIS A O 1
ATOM 674 N N . GLY A 1 86 ? 1.89 -27.906 -5.504 1 97.69 86 GLY A N 1
ATOM 675 C CA . GLY A 1 86 ? 1.113 -28.391 -6.637 1 97.69 86 GLY A CA 1
ATOM 676 C C . GLY A 1 86 ? 0.792 -29.875 -6.551 1 97.69 86 GLY A C 1
ATOM 677 O O . GLY A 1 86 ? -0.362 -30.281 -6.715 1 97.69 86 GLY A O 1
ATOM 678 N N . MET A 1 87 ? 1.794 -30.688 -6.234 1 97.5 87 MET A N 1
ATOM 679 C CA . MET A 1 87 ? 1.614 -32.125 -6.152 1 97.5 87 MET A CA 1
ATOM 680 C C . MET A 1 87 ? 0.755 -32.5 -4.949 1 97.5 87 MET A C 1
ATOM 682 O O . MET A 1 87 ? -0.039 -33.438 -5.016 1 97.5 87 MET A O 1
ATOM 686 N N . ALA A 1 88 ? 0.926 -31.812 -3.854 1 97.62 88 ALA A N 1
ATOM 687 C CA . ALA A 1 88 ? 0.106 -32.062 -2.674 1 97.62 88 ALA A CA 1
ATOM 688 C C . ALA A 1 88 ? -1.373 -31.844 -2.973 1 97.62 88 ALA A C 1
ATOM 690 O O . ALA A 1 88 ? -2.227 -32.625 -2.551 1 97.62 88 ALA A O 1
ATOM 691 N N . ILE A 1 89 ? -1.617 -30.812 -3.686 1 97.81 89 ILE A N 1
ATOM 692 C CA . ILE A 1 89 ? -2.994 -30.469 -4.027 1 97.81 89 ILE A CA 1
ATOM 693 C C . ILE A 1 89 ? -3.551 -31.5 -5.004 1 97.81 89 ILE A C 1
ATOM 695 O O . ILE A 1 89 ? -4.672 -31.984 -4.836 1 97.81 89 ILE A O 1
ATOM 699 N N . LEU A 1 90 ? -2.758 -31.844 -5.996 1 97.88 90 LEU A N 1
ATOM 700 C CA . LEU A 1 90 ? -3.197 -32.844 -6.957 1 97.88 90 LEU A CA 1
ATOM 701 C C . LEU A 1 90 ? -3.439 -34.188 -6.27 1 97.88 90 LEU A C 1
ATOM 703 O O . LEU A 1 90 ? -4.402 -34.906 -6.582 1 97.88 90 LEU A O 1
ATOM 707 N N . ALA A 1 91 ? -2.59 -34.531 -5.328 1 96.75 91 ALA A N 1
ATOM 708 C CA . ALA A 1 91 ? -2.795 -35.75 -4.539 1 96.75 91 ALA A CA 1
ATOM 709 C C . ALA A 1 91 ? -4.109 -35.688 -3.768 1 96.75 91 ALA A C 1
ATOM 711 O O . ALA A 1 91 ? -4.863 -36.656 -3.729 1 96.75 91 ALA A O 1
ATOM 712 N N . LYS A 1 92 ? -4.336 -34.594 -3.188 1 95.88 92 LYS A N 1
ATOM 713 C CA . LYS A 1 92 ? -5.566 -34.406 -2.426 1 95.88 92 LYS A CA 1
ATOM 714 C C . LYS A 1 92 ? -6.793 -34.531 -3.324 1 95.88 92 LYS A C 1
ATOM 716 O O . LYS A 1 92 ? -7.836 -35.031 -2.895 1 95.88 92 LYS A O 1
ATOM 721 N N . LEU A 1 93 ? -6.66 -34.062 -4.551 1 96.44 93 LEU A N 1
ATOM 722 C CA . LEU A 1 93 ? -7.758 -34.094 -5.508 1 96.44 93 LEU A CA 1
ATOM 723 C C . LEU A 1 93 ? -7.934 -35.531 -6.051 1 96.44 93 LEU A C 1
ATOM 725 O O . LEU A 1 93 ? -8.922 -35.812 -6.738 1 96.44 93 LEU A O 1
ATOM 729 N N . GLY A 1 94 ? -6.941 -36.406 -5.812 1 95.12 94 GLY A N 1
ATOM 730 C CA . GLY A 1 94 ? -7.117 -37.844 -6.082 1 95.12 94 GLY A CA 1
ATOM 731 C C . GLY A 1 94 ? -6.613 -38.25 -7.449 1 95.12 94 GLY A C 1
ATOM 732 O O . GLY A 1 94 ? -7.195 -39.125 -8.086 1 95.12 94 GLY A O 1
ATOM 733 N N . VAL A 1 95 ? -5.582 -37.656 -7.906 1 96.5 95 VAL A N 1
ATOM 734 C CA . VAL A 1 95 ? -5.059 -38 -9.227 1 96.5 95 VAL A CA 1
ATOM 735 C C . VAL A 1 95 ? -4.414 -39.375 -9.172 1 96.5 95 VAL A C 1
ATOM 737 O O . VAL A 1 95 ? -3.787 -39.75 -8.172 1 96.5 95 VAL A O 1
ATOM 740 N N . ASP A 1 96 ? -4.539 -40.094 -10.266 1 97.25 96 ASP A N 1
ATOM 741 C CA . ASP A 1 96 ? -3.963 -41.406 -10.406 1 97.25 96 ASP A CA 1
ATOM 742 C C . ASP A 1 96 ? -2.635 -41.375 -11.156 1 97.25 96 ASP A C 1
ATOM 744 O O . ASP A 1 96 ? -1.781 -42.219 -10.977 1 97.25 96 ASP A O 1
ATOM 748 N N . LYS A 1 97 ? -2.555 -40.406 -12 1 96.75 97 LYS A N 1
ATOM 749 C CA . LYS A 1 97 ? -1.368 -40.219 -12.836 1 96.75 97 LYS A CA 1
ATOM 750 C C . LYS A 1 97 ? -0.983 -38.719 -12.906 1 96.75 97 LYS A C 1
ATOM 752 O O . LYS A 1 97 ? -1.844 -37.844 -12.812 1 96.75 97 LYS A O 1
ATOM 757 N N . ILE A 1 98 ? 0.284 -38.562 -13 1 96.31 98 ILE A N 1
ATOM 758 C CA . ILE A 1 98 ? 0.823 -37.219 -13.266 1 96.31 98 ILE A CA 1
ATOM 759 C C . ILE A 1 98 ? 1.619 -37.25 -14.57 1 96.31 98 ILE A C 1
ATOM 761 O O . ILE A 1 98 ? 2.439 -38.156 -14.789 1 96.31 98 ILE A O 1
ATOM 765 N N . VAL A 1 99 ? 1.378 -36.281 -15.422 1 93 99 VAL A N 1
ATOM 766 C CA . VAL A 1 99 ? 2.137 -36.156 -16.656 1 93 99 VAL A CA 1
ATOM 767 C C . VAL A 1 99 ? 2.834 -34.781 -16.703 1 93 99 VAL A C 1
ATOM 769 O O . VAL A 1 99 ? 2.195 -33.75 -16.5 1 93 99 VAL A O 1
ATOM 772 N N . PHE A 1 100 ? 4.129 -34.812 -16.844 1 88.94 100 PHE A N 1
ATOM 773 C CA . PHE A 1 100 ? 4.84 -33.562 -16.969 1 88.94 100 PHE A CA 1
ATOM 774 C C . PHE A 1 100 ? 5.879 -33.625 -18.078 1 88.94 100 PHE A C 1
ATOM 776 O O . PHE A 1 100 ? 6.312 -34.719 -18.469 1 88.94 100 PHE A O 1
ATOM 783 N N . GLY A 1 101 ? 6.109 -32.406 -18.625 1 79.62 101 GLY A N 1
ATOM 784 C CA . GLY A 1 101 ? 7.109 -32.312 -19.672 1 79.62 101 GLY A CA 1
ATOM 785 C C . GLY A 1 101 ? 8.523 -32.156 -19.156 1 79.62 101 GLY A C 1
ATOM 786 O O . GLY A 1 101 ? 8.758 -31.516 -18.125 1 79.62 101 GLY A O 1
ATOM 787 N N . THR A 1 102 ? 9.445 -32.875 -19.781 1 74.19 102 THR A N 1
ATOM 788 C CA . THR A 1 102 ? 10.852 -32.75 -19.422 1 74.19 102 THR A CA 1
ATOM 789 C C . THR A 1 102 ? 11.711 -32.531 -20.656 1 74.19 102 THR A C 1
ATOM 791 O O . THR A 1 102 ? 11.32 -32.906 -21.766 1 74.19 102 THR A O 1
ATOM 794 N N . GLU A 1 103 ? 12.75 -31.781 -20.531 1 65.56 103 GLU A N 1
ATOM 795 C CA . GLU A 1 103 ? 13.664 -31.594 -21.656 1 65.56 103 GLU A CA 1
ATOM 796 C C . GLU A 1 103 ? 14.375 -32.875 -22.016 1 65.56 103 GLU A C 1
ATOM 798 O O . GLU A 1 103 ? 14.508 -33.219 -23.203 1 65.56 103 GLU A O 1
ATOM 803 N N . SER A 1 104 ? 14.938 -33.562 -21.109 1 62.69 104 SER A N 1
ATOM 804 C CA . SER A 1 104 ? 15.773 -34.688 -21.5 1 62.69 104 SER A CA 1
ATOM 805 C C . SER A 1 104 ? 15.695 -35.812 -20.484 1 62.69 104 SER A C 1
ATOM 807 O O . SER A 1 104 ? 16.141 -36.938 -20.766 1 62.69 104 SER A O 1
ATOM 809 N N . ALA A 1 105 ? 15.07 -35.562 -19.531 1 63.97 105 ALA A N 1
ATOM 810 C CA . ALA A 1 105 ? 15.305 -36.562 -18.469 1 63.97 105 ALA A CA 1
ATOM 811 C C . ALA A 1 105 ? 14.227 -37.625 -18.453 1 63.97 105 ALA A C 1
ATOM 813 O O . ALA A 1 105 ? 13.039 -37.312 -18.609 1 63.97 105 ALA A O 1
ATOM 814 N N . GLN A 1 106 ? 14.766 -38.781 -18.375 1 76.62 106 GLN A N 1
ATOM 815 C CA . GLN A 1 106 ? 13.883 -39.906 -18.094 1 76.62 106 GLN A CA 1
ATOM 816 C C . GLN A 1 106 ? 13.57 -40 -16.609 1 76.62 106 GLN A C 1
ATOM 818 O O . GLN A 1 106 ? 14.398 -39.625 -15.766 1 76.62 106 GLN A O 1
ATOM 823 N N . ILE A 1 107 ? 12.414 -40.375 -16.297 1 84.69 107 ILE A N 1
ATOM 824 C CA . ILE A 1 107 ? 11.938 -40.5 -14.93 1 84.69 107 ILE A CA 1
ATOM 825 C C . ILE A 1 107 ? 12.922 -41.344 -14.117 1 84.69 107 ILE A C 1
ATOM 827 O O . ILE A 1 107 ? 13.18 -41.062 -12.945 1 84.69 107 ILE A O 1
ATOM 831 N N . ALA A 1 108 ? 13.5 -42.281 -14.758 1 85.5 108 ALA A N 1
ATOM 832 C CA . ALA A 1 108 ? 14.438 -43.188 -14.07 1 85.5 108 ALA A CA 1
ATOM 833 C C . ALA A 1 108 ? 15.656 -42.406 -13.586 1 85.5 108 ALA A C 1
ATOM 835 O O . ALA A 1 108 ? 16.156 -42.656 -12.484 1 85.5 108 ALA A O 1
ATOM 836 N N . GLN A 1 109 ? 16.109 -41.562 -14.414 1 87.81 109 GLN A N 1
ATOM 837 C CA . GLN A 1 109 ? 17.266 -40.75 -14.047 1 87.81 109 GLN A CA 1
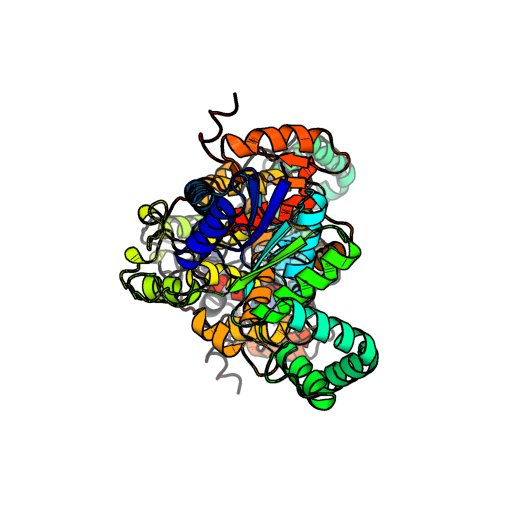ATOM 838 C C . GLN A 1 109 ? 16.938 -39.812 -12.867 1 87.81 109 GLN A C 1
ATOM 840 O O . GLN A 1 109 ? 17.781 -39.625 -11.992 1 87.81 109 GLN A O 1
ATOM 845 N N . LEU A 1 110 ? 15.797 -39.312 -12.906 1 89.12 110 LEU A N 1
ATOM 846 C CA . LEU A 1 110 ? 15.367 -38.438 -11.82 1 89.12 110 LEU A CA 1
ATOM 847 C C . LEU A 1 110 ? 15.258 -39.219 -10.516 1 89.12 110 LEU A C 1
ATOM 849 O O . LEU A 1 110 ? 15.664 -38.719 -9.453 1 89.12 110 LEU A O 1
ATOM 853 N N . LYS A 1 111 ? 14.781 -40.375 -10.562 1 89.44 111 LYS A N 1
ATOM 854 C CA . LYS A 1 111 ? 14.641 -41.219 -9.383 1 89.44 111 LYS A CA 1
ATOM 855 C C . LYS A 1 111 ? 16.016 -41.625 -8.828 1 89.44 111 LYS A C 1
ATOM 857 O O . LYS A 1 111 ? 16.203 -41.656 -7.613 1 89.44 111 LYS A O 1
ATOM 862 N N . ASP A 1 112 ? 16.859 -41.875 -9.758 1 91.62 112 ASP A N 1
ATOM 863 C CA . ASP A 1 112 ? 18.219 -42.219 -9.344 1 91.62 112 ASP A CA 1
ATOM 864 C C . ASP A 1 112 ? 18.859 -41.031 -8.594 1 91.62 112 ASP A C 1
ATOM 866 O O . ASP A 1 112 ? 19.516 -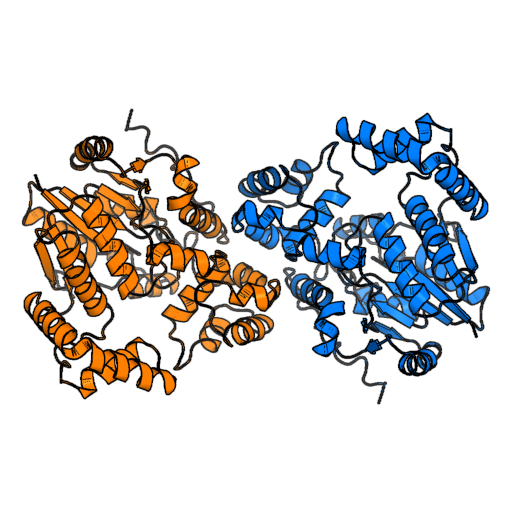41.25 -7.566 1 91.62 112 ASP A O 1
ATOM 870 N N . PHE A 1 113 ? 18.703 -39.969 -9.109 1 92.56 113 PHE A N 1
ATOM 871 C CA . PHE A 1 113 ? 19.266 -38.781 -8.469 1 92.56 113 PHE A CA 1
ATOM 872 C C . PHE A 1 113 ? 18.656 -38.594 -7.086 1 92.56 113 PHE A C 1
ATOM 874 O O . PHE A 1 113 ? 19.359 -38.281 -6.129 1 92.56 113 PHE A O 1
ATOM 881 N N . LEU A 1 114 ? 17.344 -38.75 -6.984 1 92.25 114 LEU A N 1
ATOM 882 C CA . LEU A 1 114 ? 16.656 -38.562 -5.711 1 92.25 114 LEU A CA 1
ATOM 883 C C . LEU A 1 114 ? 17.203 -39.5 -4.652 1 92.25 114 LEU A C 1
ATOM 885 O O . LEU A 1 114 ? 17.359 -39.125 -3.49 1 92.25 114 LEU A O 1
ATOM 889 N N . THR A 1 115 ? 17.391 -40.688 -5.055 1 93 115 THR A N 1
ATOM 890 C CA . THR A 1 115 ? 17.969 -41.656 -4.145 1 93 115 THR A CA 1
ATOM 891 C C . THR A 1 115 ? 19.359 -41.219 -3.691 1 93 115 THR A C 1
ATOM 893 O O . THR A 1 115 ? 19.688 -41.281 -2.502 1 93 115 THR A O 1
ATOM 896 N N . TRP A 1 116 ? 20.094 -40.781 -4.703 1 94.69 116 TRP A N 1
ATOM 897 C CA . TRP A 1 116 ? 21.438 -40.281 -4.406 1 94.69 116 TRP A CA 1
ATOM 898 C C . TRP A 1 116 ? 21.391 -39.094 -3.469 1 94.69 116 TRP A C 1
ATOM 900 O O . TRP A 1 116 ? 22.172 -39 -2.512 1 94.69 116 TRP A O 1
ATOM 910 N N . GLU A 1 117 ? 20.562 -38.188 -3.801 1 93.75 117 GLU A N 1
ATOM 911 C CA . GLU A 1 117 ? 20.422 -36.969 -3.008 1 93.75 117 GLU A CA 1
ATOM 912 C C . GLU A 1 117 ? 20.078 -37.281 -1.558 1 93.75 117 GLU A C 1
ATOM 914 O O . GLU A 1 117 ? 20.625 -36.688 -0.632 1 93.75 117 GLU A O 1
ATOM 919 N N . ASP A 1 118 ? 19.188 -38.188 -1.361 1 91.94 118 ASP A N 1
ATOM 920 C CA . ASP A 1 118 ? 18.75 -38.594 -0.028 1 91.94 118 ASP A CA 1
ATOM 921 C C . ASP A 1 118 ? 19.906 -39.188 0.768 1 91.94 118 ASP A C 1
ATOM 923 O O . ASP A 1 118 ? 20.047 -38.938 1.967 1 91.94 118 ASP A O 1
ATOM 927 N N . GLN A 1 119 ? 20.719 -39.875 0.135 1 94.19 119 GLN A N 1
ATOM 928 C CA . GLN A 1 119 ? 21.844 -40.531 0.771 1 94.19 119 GLN A CA 1
ATOM 929 C C . GLN A 1 119 ? 22.922 -39.531 1.159 1 94.19 119 GLN A C 1
ATOM 931 O O . GLN A 1 119 ? 23.734 -39.781 2.057 1 94.19 119 GLN A O 1
ATOM 936 N N . HIS A 1 120 ? 22.859 -38.438 0.484 1 95.62 120 HIS A N 1
ATOM 937 C CA . HIS A 1 120 ? 23.922 -37.469 0.693 1 95.62 120 HIS A CA 1
ATOM 938 C C . HIS A 1 120 ? 23.375 -36.125 1.216 1 95.62 120 HIS A C 1
ATOM 940 O O . HIS A 1 120 ? 23.984 -35.094 1.022 1 95.62 120 HIS A O 1
ATOM 946 N N . GLN A 1 121 ? 22.234 -36.156 1.766 1 93.12 121 GLN A N 1
ATOM 947 C CA . GLN A 1 121 ? 21.484 -34.938 2.133 1 93.12 121 GLN A CA 1
ATOM 948 C C . GLN A 1 121 ? 22.297 -34.062 3.072 1 93.12 121 GLN A C 1
ATOM 950 O O . GLN A 1 121 ? 22.375 -32.844 2.877 1 93.12 121 GLN A O 1
ATOM 955 N N . ALA A 1 122 ? 22.938 -34.594 4.023 1 94.5 122 ALA A N 1
ATOM 956 C CA . ALA A 1 122 ? 23.688 -33.844 5.016 1 94.5 122 ALA A CA 1
ATOM 957 C C . ALA A 1 122 ? 24.844 -33.062 4.363 1 94.5 122 ALA A C 1
ATOM 959 O O . ALA A 1 122 ? 25.094 -31.906 4.684 1 94.5 122 ALA A O 1
ATOM 960 N N . HIS A 1 123 ? 25.484 -33.781 3.492 1 94.94 123 HIS A N 1
ATOM 961 C CA . HIS A 1 123 ? 26.609 -33.156 2.803 1 94.94 123 HIS A CA 1
ATOM 962 C C . HIS A 1 123 ? 26.141 -32.062 1.856 1 94.94 123 HIS A C 1
ATOM 964 O O . HIS A 1 123 ? 26.812 -31.031 1.726 1 94.94 123 HIS A O 1
ATOM 970 N N . ILE A 1 124 ? 25.094 -32.344 1.226 1 93.94 124 ILE A N 1
ATOM 971 C CA . ILE A 1 124 ? 24.547 -31.359 0.291 1 93.94 124 ILE A CA 1
ATOM 972 C C . ILE A 1 124 ? 24.125 -30.109 1.045 1 93.94 124 ILE A C 1
ATOM 974 O O . ILE A 1 124 ? 24.453 -28.984 0.627 1 93.94 124 ILE A O 1
ATOM 978 N N . ASP A 1 125 ? 23.5 -30.297 2.15 1 93.69 125 ASP A N 1
ATOM 979 C CA . ASP A 1 125 ? 23.047 -29.172 2.963 1 93.69 125 ASP A CA 1
ATOM 980 C C . ASP A 1 125 ? 24.219 -28.312 3.432 1 93.69 125 ASP A C 1
ATOM 982 O O . ASP A 1 125 ? 24.156 -27.094 3.385 1 93.69 125 ASP A O 1
ATOM 986 N N . LYS A 1 126 ? 25.188 -28.938 3.906 1 95 126 LYS A N 1
ATOM 987 C CA . LYS A 1 126 ? 26.391 -28.234 4.336 1 95 126 LYS A CA 1
ATOM 988 C C . LYS A 1 126 ? 27.016 -27.469 3.176 1 95 126 LYS A C 1
ATOM 990 O O . LYS A 1 126 ? 27.453 -26.328 3.336 1 95 126 LYS A O 1
ATOM 995 N N . GLY A 1 127 ? 27.078 -28.125 2.061 1 93.81 127 GLY A N 1
ATOM 996 C CA . GLY A 1 127 ? 27.641 -27.484 0.878 1 93.81 127 GLY A CA 1
ATOM 997 C C . GLY A 1 127 ? 26.844 -26.266 0.441 1 93.81 127 GLY A C 1
ATOM 998 O O . GLY A 1 127 ? 27.438 -25.25 0.044 1 93.81 127 GLY A O 1
ATOM 999 N N . ILE A 1 128 ? 25.594 -26.391 0.493 1 92.81 128 ILE A N 1
ATOM 1000 C CA . ILE A 1 128 ? 24.734 -25.281 0.12 1 92.81 128 ILE A CA 1
ATOM 1001 C C . ILE A 1 128 ? 24.984 -24.094 1.055 1 92.81 128 ILE A C 1
ATOM 1003 O O . ILE A 1 128 ? 25.156 -22.969 0.601 1 92.81 128 ILE A O 1
ATOM 1007 N N . GLN A 1 129 ? 25.031 -24.375 2.316 1 93.31 129 GLN A N 1
ATOM 1008 C CA . GLN A 1 129 ? 25.25 -23.328 3.311 1 93.31 129 GLN A CA 1
ATOM 1009 C C . GLN A 1 129 ? 26.578 -22.609 3.076 1 93.31 129 GLN A C 1
ATOM 1011 O O . GLN A 1 129 ? 26.641 -21.375 3.16 1 93.31 129 GLN A O 1
ATOM 1016 N N . GLU A 1 130 ? 27.547 -23.328 2.807 1 93.88 130 GLU A N 1
ATOM 1017 C CA . GLU A 1 130 ? 28.859 -22.766 2.543 1 93.88 130 GLU A CA 1
ATOM 1018 C C . GLU A 1 130 ? 28.844 -21.891 1.286 1 93.88 130 GLU A C 1
ATOM 1020 O O . GLU A 1 130 ? 29.453 -20.828 1.259 1 93.88 130 GLU A O 1
ATOM 1025 N N . ALA A 1 131 ? 28.188 -22.391 0.331 1 91.81 131 ALA A N 1
ATOM 1026 C CA . ALA A 1 131 ? 28.125 -21.656 -0.934 1 91.81 131 ALA A CA 1
ATOM 1027 C C . ALA A 1 131 ? 27.297 -20.391 -0.786 1 91.81 131 ALA A C 1
ATOM 1029 O O . ALA A 1 131 ? 27.625 -19.359 -1.373 1 91.81 131 ALA A O 1
ATOM 1030 N N . LEU A 1 132 ? 26.266 -20.5 -0.021 1 89.69 132 LEU A N 1
ATOM 1031 C CA . LEU A 1 132 ? 25.422 -19.328 0.229 1 89.69 132 LEU A CA 1
ATOM 1032 C C . LEU A 1 132 ? 26.219 -18.219 0.926 1 89.69 132 LEU A C 1
ATOM 1034 O O . LEU A 1 132 ? 26.016 -17.047 0.646 1 89.69 132 LEU A O 1
ATOM 1038 N N . LYS A 1 133 ? 27.078 -18.516 1.801 1 90.38 133 LYS A N 1
ATOM 1039 C CA . LYS A 1 133 ? 27.891 -17.578 2.547 1 90.38 133 LYS A CA 1
ATOM 1040 C C . LYS A 1 133 ? 28.797 -16.781 1.613 1 90.38 133 LYS A C 1
ATOM 1042 O O . LYS A 1 133 ? 29.234 -15.672 1.949 1 90.38 133 LYS A O 1
ATOM 1047 N N . THR A 1 134 ? 29.016 -17.344 0.464 1 90.44 134 THR A N 1
ATOM 1048 C CA . THR A 1 134 ? 29.875 -16.672 -0.495 1 90.44 134 THR A CA 1
ATOM 1049 C C . THR A 1 134 ? 29.094 -15.68 -1.343 1 90.44 134 THR A C 1
ATOM 1051 O O . THR A 1 134 ? 29.656 -15 -2.197 1 90.44 134 THR A O 1
ATOM 1054 N N . GLY A 1 135 ? 27.781 -15.672 -1.177 1 87.75 135 GLY A N 1
ATOM 1055 C CA . GLY A 1 135 ? 26.969 -14.688 -1.872 1 87.75 135 GLY A CA 1
ATOM 1056 C C . GLY A 1 135 ? 26.219 -15.266 -3.061 1 87.75 135 GLY A C 1
ATOM 1057 O O . GLY A 1 135 ? 25.594 -14.523 -3.816 1 87.75 135 GLY A O 1
ATOM 1058 N N . LEU A 1 136 ? 26.312 -16.562 -3.258 1 87.5 136 LEU A N 1
ATOM 1059 C CA . LEU A 1 136 ? 25.625 -17.188 -4.379 1 87.5 136 LEU A CA 1
ATOM 1060 C C . LEU A 1 136 ? 24.125 -17.312 -4.102 1 87.5 136 LEU A C 1
ATOM 1062 O O . LEU A 1 136 ? 23.719 -17.469 -2.951 1 87.5 136 LEU A O 1
ATOM 1066 N N . ALA A 1 137 ? 23.406 -17.266 -5.211 1 85.12 137 ALA A N 1
ATOM 1067 C CA . ALA A 1 137 ? 22 -17.594 -5.109 1 85.12 137 ALA A CA 1
ATOM 1068 C C . ALA A 1 137 ? 21.781 -19.094 -4.902 1 85.12 137 ALA A C 1
ATOM 1070 O O . ALA A 1 137 ? 22.688 -19.891 -5.164 1 85.12 137 ALA A O 1
ATOM 1071 N N . TYR A 1 138 ? 20.688 -19.453 -4.465 1 83.06 138 TYR A N 1
ATOM 1072 C CA . TYR A 1 138 ? 20.406 -20.812 -4.051 1 83.06 138 TYR A CA 1
ATOM 1073 C C . TYR A 1 138 ? 20.625 -21.797 -5.195 1 83.06 138 TYR A C 1
ATOM 1075 O O . TYR A 1 138 ? 21.281 -22.828 -5.023 1 83.06 138 TYR A O 1
ATOM 1083 N N . PRO A 1 139 ? 20.094 -21.5 -6.383 1 83.06 139 PRO A N 1
ATOM 1084 C CA . PRO A 1 139 ? 20.297 -22.469 -7.465 1 83.06 139 PRO A CA 1
ATOM 1085 C C . PRO A 1 139 ? 21.781 -22.703 -7.762 1 83.06 139 PRO A C 1
ATOM 1087 O O . PRO A 1 139 ? 22.188 -23.859 -7.973 1 83.06 139 PRO A O 1
ATOM 1090 N N . ALA A 1 140 ? 22.5 -21.641 -7.727 1 87.88 140 ALA A N 1
ATOM 1091 C CA . ALA A 1 140 ? 23.938 -21.766 -7.945 1 87.88 140 ALA A CA 1
ATOM 1092 C C . ALA A 1 140 ? 24.609 -22.5 -6.777 1 87.88 140 ALA A C 1
ATOM 1094 O O . ALA A 1 140 ? 25.516 -23.312 -6.98 1 87.88 140 ALA A O 1
ATOM 1095 N N . ALA A 1 141 ? 24.203 -22.234 -5.582 1 90.31 141 ALA A N 1
ATOM 1096 C CA . ALA A 1 141 ? 24.734 -22.891 -4.391 1 90.31 141 ALA A CA 1
ATOM 1097 C C . ALA A 1 141 ? 24.438 -24.375 -4.402 1 90.31 141 ALA A C 1
ATOM 1099 O O . ALA A 1 141 ? 25.297 -25.203 -4.059 1 90.31 141 ALA A O 1
ATOM 1100 N N . TYR A 1 142 ? 23.25 -24.672 -4.82 1 90.44 142 TYR A N 1
ATOM 1101 C CA . TYR A 1 142 ? 22.844 -26.062 -4.941 1 90.44 142 TYR A CA 1
ATOM 1102 C C . TYR A 1 142 ? 23.688 -26.797 -5.973 1 90.44 142 TYR A C 1
ATOM 1104 O O . TYR A 1 142 ? 24.125 -27.922 -5.727 1 90.44 142 TYR A O 1
ATOM 1112 N N . GLN A 1 143 ? 23.875 -26.172 -7.082 1 91.62 143 GLN A N 1
ATOM 1113 C CA . GLN A 1 143 ? 24.703 -26.766 -8.133 1 91.62 143 GLN A CA 1
ATOM 1114 C C . GLN A 1 143 ? 26.109 -27.047 -7.633 1 91.62 143 GLN A C 1
ATOM 1116 O O . GLN A 1 143 ? 26.641 -28.141 -7.848 1 91.62 143 GLN A O 1
ATOM 1121 N N . VAL A 1 144 ? 26.672 -26.062 -6.961 1 93.44 144 VAL A N 1
ATOM 1122 C CA . VAL A 1 144 ? 28.031 -26.188 -6.434 1 93.44 144 VAL A CA 1
ATOM 1123 C C . VAL A 1 144 ? 28.078 -27.344 -5.434 1 93.44 144 VAL A C 1
ATOM 1125 O O . VAL A 1 144 ? 29.016 -28.156 -5.461 1 93.44 144 VAL A O 1
ATOM 1128 N N . ALA A 1 145 ? 27.109 -27.422 -4.609 1 94.19 145 ALA A N 1
ATOM 1129 C CA . ALA A 1 145 ? 27.062 -28.469 -3.586 1 94.19 145 ALA A CA 1
ATOM 1130 C C . ALA A 1 145 ? 26.969 -29.859 -4.215 1 94.19 145 ALA A C 1
ATOM 1132 O O . ALA A 1 145 ? 27.672 -30.781 -3.799 1 94.19 145 ALA A O 1
ATOM 1133 N N . ILE A 1 146 ? 26.141 -30.016 -5.223 1 94.5 146 ILE A N 1
ATOM 1134 C CA . ILE A 1 146 ? 25.938 -31.297 -5.895 1 94.5 146 ILE A CA 1
ATOM 1135 C C . ILE A 1 146 ? 27.203 -31.688 -6.648 1 94.5 146 ILE A C 1
ATOM 1137 O O . ILE A 1 146 ? 27.656 -32.844 -6.551 1 94.5 146 ILE A O 1
ATOM 1141 N N . GLN A 1 147 ? 27.766 -30.719 -7.27 1 93.69 147 GLN A N 1
ATOM 1142 C CA . GLN A 1 147 ? 28.922 -30.984 -8.109 1 93.69 147 GLN A CA 1
ATOM 1143 C C . GLN A 1 147 ? 30.141 -31.328 -7.27 1 93.69 147 GLN A C 1
ATOM 1145 O O . GLN A 1 147 ? 31.062 -32 -7.734 1 93.69 147 GLN A O 1
ATOM 1150 N N . SER A 1 148 ? 30.188 -30.891 -6.105 1 93.94 148 SER A N 1
ATOM 1151 C CA . SER A 1 148 ? 31.297 -31.188 -5.215 1 93.94 148 SER A CA 1
ATOM 1152 C C . SER A 1 148 ? 31.281 -32.656 -4.797 1 93.94 148 SER A C 1
ATOM 1154 O O . SER A 1 148 ? 32.312 -33.188 -4.375 1 93.94 148 SER A O 1
ATOM 1156 N N . LEU A 1 149 ? 30.172 -33.344 -4.891 1 94.56 149 LEU A N 1
ATOM 1157 C CA . LEU A 1 149 ? 30.031 -34.719 -4.402 1 94.56 149 LEU A CA 1
ATOM 1158 C C . LEU A 1 149 ? 30.031 -35.688 -5.559 1 94.56 149 LEU A C 1
ATOM 1160 O O . LEU A 1 149 ? 30.531 -36.812 -5.41 1 94.56 149 LEU A O 1
ATOM 1164 N N . ALA A 1 150 ? 29.391 -35.312 -6.609 1 93.62 150 ALA A N 1
ATOM 1165 C CA . ALA A 1 150 ? 29.281 -36.188 -7.762 1 93.62 150 ALA A CA 1
ATOM 1166 C C . ALA A 1 150 ? 29 -35.406 -9.039 1 93.62 150 ALA A C 1
ATOM 1168 O O . ALA A 1 150 ? 28.547 -34.25 -8.984 1 93.62 150 ALA A O 1
ATOM 1169 N N . ASP A 1 151 ? 29.297 -36.031 -10.109 1 91.69 151 ASP A N 1
ATOM 1170 C CA . ASP A 1 151 ? 29.062 -35.375 -11.391 1 91.69 151 ASP A CA 1
ATOM 1171 C C . ASP A 1 151 ? 27.672 -35.75 -11.945 1 91.69 151 ASP A C 1
ATOM 1173 O O . ASP A 1 151 ? 27.5 -36.812 -12.523 1 91.69 151 ASP A O 1
ATOM 1177 N N . TRP A 1 152 ? 26.812 -34.906 -11.82 1 91.38 152 TRP A N 1
ATOM 1178 C CA . TRP A 1 152 ? 25.469 -35.094 -12.344 1 91.38 152 TRP A CA 1
ATOM 1179 C C . TRP A 1 152 ? 25.219 -34.125 -13.5 1 91.38 152 TRP A C 1
ATOM 1181 O O . TRP A 1 152 ? 24.094 -33.656 -13.703 1 91.38 152 TRP A O 1
ATOM 1191 N N . SER A 1 153 ? 26.266 -33.75 -14.234 1 86.44 153 SER A N 1
ATOM 1192 C CA . SER A 1 153 ? 26.188 -32.719 -15.273 1 86.44 153 SER A CA 1
ATOM 1193 C C . SER A 1 153 ? 25.297 -33.156 -16.422 1 86.44 153 SER A C 1
ATOM 1195 O O . SER A 1 153 ? 24.656 -32.312 -17.078 1 86.44 153 SER A O 1
ATOM 1197 N N . GLU A 1 154 ? 25.281 -34.438 -16.609 1 83.25 154 GLU A N 1
ATOM 1198 C CA . GLU A 1 154 ? 24.438 -34.938 -17.688 1 83.25 154 GLU A CA 1
ATOM 1199 C C . GLU A 1 154 ? 22.969 -34.688 -17.406 1 83.25 154 GLU A C 1
ATOM 1201 O O . GLU A 1 154 ? 22.203 -34.344 -18.297 1 83.25 154 GLU A O 1
ATOM 1206 N N . LEU A 1 155 ? 22.562 -34.875 -16.219 1 83.88 155 LEU A N 1
ATOM 1207 C CA . LEU A 1 155 ? 21.172 -34.656 -15.805 1 83.88 155 LEU A CA 1
ATOM 1208 C C . LEU A 1 155 ? 20.922 -33.188 -15.547 1 83.88 155 LEU A C 1
ATOM 1210 O O . LEU A 1 155 ? 19.891 -32.625 -15.961 1 83.88 155 LEU A O 1
ATOM 1214 N N . GLY A 1 156 ? 21.859 -32.562 -14.883 1 86.12 156 GLY A N 1
ATOM 1215 C CA . GLY A 1 156 ? 21.703 -31.156 -14.5 1 86.12 156 GLY A CA 1
ATOM 1216 C C . GLY A 1 156 ? 20.531 -30.922 -13.57 1 86.12 156 GLY A C 1
ATOM 1217 O O . GLY A 1 156 ? 19.641 -30.125 -13.867 1 86.12 156 GLY A O 1
ATOM 1218 N N . PRO A 1 157 ? 20.547 -31.562 -12.43 1 85 157 PRO A N 1
ATOM 1219 C CA . PRO A 1 157 ? 19.406 -31.484 -11.5 1 85 157 PRO A CA 1
ATOM 1220 C C . PRO A 1 157 ? 19.156 -30.078 -10.984 1 85 157 PRO A C 1
ATOM 1222 O O . PRO A 1 157 ? 18.078 -29.797 -10.438 1 85 157 PRO A O 1
ATOM 1225 N N . TRP A 1 158 ? 20.047 -29.141 -11.242 1 81.62 158 TRP A N 1
ATOM 1226 C CA . TRP A 1 158 ? 19.938 -27.766 -10.766 1 81.62 158 TRP A CA 1
ATOM 1227 C C . TRP A 1 158 ? 19.156 -26.906 -11.758 1 81.62 158 TRP A C 1
ATOM 1229 O O . TRP A 1 158 ? 18.781 -25.781 -11.445 1 81.62 158 TRP A O 1
ATOM 1239 N N . GLN A 1 159 ? 18.812 -27.469 -12.844 1 76.56 159 GLN A N 1
ATOM 1240 C CA . GLN A 1 159 ? 18 -26.734 -13.805 1 76.56 159 GLN A CA 1
ATOM 1241 C C . GLN A 1 159 ? 16.547 -26.656 -13.336 1 76.56 159 GLN A C 1
ATOM 1243 O O . GLN A 1 159 ? 16.031 -27.594 -12.742 1 76.56 159 GLN A O 1
ATOM 1248 N N . ALA A 1 160 ? 15.875 -25.562 -13.656 1 73.06 160 ALA A N 1
ATOM 1249 C CA . ALA A 1 160 ? 14.531 -25.25 -13.164 1 73.06 160 ALA A CA 1
ATOM 1250 C C . ALA A 1 160 ? 13.562 -26.375 -13.484 1 73.06 160 ALA A C 1
ATOM 1252 O O . ALA A 1 160 ? 12.852 -26.875 -12.602 1 73.06 160 ALA A O 1
ATOM 1253 N N . ASN A 1 161 ? 13.508 -26.891 -14.711 1 73.62 161 ASN A N 1
ATOM 1254 C CA . ASN A 1 161 ? 12.555 -27.922 -15.117 1 73.62 161 ASN A CA 1
ATOM 1255 C C . ASN A 1 161 ? 12.805 -29.234 -14.398 1 73.62 161 ASN A C 1
ATOM 1257 O O . ASN A 1 161 ? 11.867 -29.984 -14.117 1 73.62 161 ASN A O 1
ATOM 1261 N N . HIS A 1 162 ? 14.094 -29.531 -14.117 1 79.94 162 HIS A N 1
ATOM 1262 C CA . HIS A 1 162 ? 14.406 -30.766 -13.406 1 79.94 162 HIS A CA 1
ATOM 1263 C C . HIS A 1 162 ? 14.086 -30.641 -11.922 1 79.94 162 HIS A C 1
ATOM 1265 O O . HIS A 1 162 ? 13.672 -31.625 -11.289 1 79.94 162 HIS A O 1
ATOM 1271 N N . GLN A 1 163 ? 14.281 -29.453 -11.422 1 82.56 163 GLN A N 1
ATOM 1272 C CA . GLN A 1 163 ? 13.906 -29.234 -10.031 1 82.56 163 GLN A CA 1
ATOM 1273 C C . GLN A 1 163 ? 12.414 -29.453 -9.828 1 82.56 163 GLN A C 1
ATOM 1275 O O . GLN A 1 163 ? 12 -29.984 -8.797 1 82.56 163 GLN A O 1
ATOM 1280 N N . LEU A 1 164 ? 11.664 -29.031 -10.766 1 85.75 164 LEU A N 1
ATOM 1281 C CA . LEU A 1 164 ? 10.219 -29.234 -10.711 1 85.75 164 LEU A CA 1
ATOM 1282 C C . LEU A 1 164 ? 9.883 -30.734 -10.719 1 85.75 164 LEU A C 1
ATOM 1284 O O . LEU A 1 164 ? 9.125 -31.203 -9.875 1 85.75 164 LEU A O 1
ATOM 1288 N N . GLY A 1 165 ? 10.523 -31.391 -11.625 1 86.44 165 GLY A N 1
ATOM 1289 C CA . GLY A 1 165 ? 10.297 -32.844 -11.719 1 86.44 165 GLY A CA 1
ATOM 1290 C C . GLY A 1 165 ? 10.703 -33.562 -10.461 1 86.44 165 GLY A C 1
ATOM 1291 O O . GLY A 1 165 ? 10.008 -34.5 -10.023 1 86.44 165 GLY A O 1
ATOM 1292 N N . LEU A 1 166 ? 11.828 -33.188 -9.938 1 88.69 166 LEU A N 1
ATOM 1293 C CA . LEU A 1 166 ? 12.32 -33.812 -8.711 1 88.69 166 LEU A CA 1
ATOM 1294 C C . LEU A 1 166 ? 11.328 -33.625 -7.566 1 88.69 166 LEU A C 1
ATOM 1296 O O . LEU A 1 166 ? 11.055 -34.562 -6.816 1 88.69 166 LEU A O 1
ATOM 1300 N N . GLN A 1 167 ? 10.758 -32.5 -7.48 1 90.5 167 GLN A N 1
ATOM 1301 C CA . GLN A 1 167 ? 9.805 -32.219 -6.41 1 90.5 167 GLN A CA 1
ATOM 1302 C C . GLN A 1 167 ? 8.508 -33 -6.605 1 90.5 167 GLN A C 1
ATOM 1304 O O . GLN A 1 167 ? 7.863 -33.406 -5.633 1 90.5 167 GLN A O 1
ATOM 1309 N N . TYR A 1 168 ? 8.156 -33.125 -7.871 1 93.69 168 TYR A N 1
ATOM 1310 C CA . TYR A 1 168 ? 6.977 -33.938 -8.156 1 93.69 168 TYR A CA 1
ATOM 1311 C C . TYR A 1 168 ? 7.137 -35.344 -7.586 1 93.69 168 TYR A C 1
ATOM 1313 O O . TYR A 1 168 ? 6.285 -35.812 -6.828 1 93.69 168 TYR A O 1
ATOM 1321 N N . LEU A 1 169 ? 8.258 -35.906 -7.895 1 92.81 169 LEU A N 1
ATOM 1322 C CA . LEU A 1 169 ? 8.523 -37.281 -7.484 1 92.81 169 LEU A CA 1
ATOM 1323 C C . LEU A 1 169 ? 8.617 -37.375 -5.969 1 92.81 169 LEU A C 1
ATOM 1325 O O . LEU A 1 169 ? 8.023 -38.281 -5.367 1 92.81 169 LEU A O 1
ATOM 1329 N N . LYS A 1 170 ? 9.289 -36.5 -5.387 1 93.25 170 LYS A N 1
ATOM 1330 C CA . LYS A 1 170 ? 9.477 -36.5 -3.941 1 93.25 170 LYS A CA 1
ATOM 1331 C C . LYS A 1 170 ? 8.141 -36.375 -3.213 1 93.25 170 LYS A C 1
ATOM 1333 O O . LYS A 1 170 ? 7.859 -37.125 -2.281 1 93.25 170 LYS A O 1
ATOM 1338 N N . THR A 1 171 ? 7.352 -35.469 -3.617 1 94.5 171 THR A N 1
ATOM 1339 C CA . THR A 1 171 ? 6.09 -35.188 -2.953 1 94.5 171 THR A CA 1
ATOM 1340 C C . THR A 1 171 ? 5.094 -36.312 -3.156 1 94.5 171 THR A C 1
ATOM 1342 O O . THR A 1 171 ? 4.426 -36.75 -2.211 1 94.5 171 THR A O 1
ATOM 1345 N N . LEU A 1 172 ? 5.035 -36.875 -4.293 1 94.94 172 LEU A N 1
ATOM 1346 C CA . LEU A 1 172 ? 4.074 -37.938 -4.602 1 94.94 172 LEU A CA 1
ATOM 1347 C C . LEU A 1 172 ? 4.465 -39.219 -3.922 1 94.94 172 LEU A C 1
ATOM 1349 O O . LEU A 1 172 ? 3.596 -40 -3.525 1 94.94 172 LEU A O 1
ATOM 1353 N N . ALA A 1 173 ? 5.742 -39.469 -3.797 1 93.19 173 ALA A N 1
ATOM 1354 C CA . ALA A 1 173 ? 6.199 -40.656 -3.092 1 93.19 173 ALA A CA 1
ATOM 1355 C C . ALA A 1 173 ? 5.664 -40.688 -1.662 1 93.19 173 ALA A C 1
ATOM 1357 O O . ALA A 1 173 ? 5.375 -41.75 -1.125 1 93.19 173 ALA A O 1
ATOM 1358 N N . ARG A 1 174 ? 5.477 -39.594 -1.143 1 93.25 174 ARG A N 1
ATOM 1359 C CA . ARG A 1 174 ? 5.031 -39.469 0.243 1 93.25 174 ARG A CA 1
ATOM 1360 C C . ARG A 1 174 ? 3.512 -39.406 0.325 1 93.25 174 ARG A C 1
ATOM 1362 O O . ARG A 1 174 ? 2.9 -40.094 1.153 1 93.25 174 ARG A O 1
ATOM 1369 N N . LEU A 1 175 ? 2.861 -38.656 -0.506 1 94.62 175 LEU A N 1
ATOM 1370 C CA . LEU A 1 175 ? 1.457 -38.281 -0.327 1 94.62 175 LEU A CA 1
ATOM 1371 C C . LEU A 1 175 ? 0.561 -39.188 -1.174 1 94.62 175 LEU A C 1
ATOM 1373 O O . LEU A 1 175 ? -0.625 -39.344 -0.875 1 94.62 175 LEU A O 1
ATOM 1377 N N . ALA A 1 176 ? 1.118 -39.688 -2.248 1 95 176 ALA A N 1
ATOM 1378 C CA . ALA A 1 176 ? 0.382 -40.531 -3.174 1 95 176 ALA A CA 1
ATOM 1379 C C . ALA A 1 176 ? 1.303 -41.562 -3.814 1 95 176 ALA A C 1
ATOM 1381 O O . ALA A 1 176 ? 1.511 -41.562 -5.031 1 95 176 ALA A O 1
ATOM 1382 N N . PRO A 1 177 ? 1.72 -42.531 -3.059 1 94.5 177 PRO A N 1
ATOM 1383 C CA . PRO A 1 177 ? 2.732 -43.469 -3.531 1 94.5 177 PRO A CA 1
ATOM 1384 C C . PRO A 1 177 ? 2.25 -44.312 -4.711 1 94.5 177 PRO A C 1
ATOM 1386 O O . PRO A 1 177 ? 3.064 -44.812 -5.5 1 94.5 177 PRO A O 1
ATOM 1389 N N . ASP A 1 178 ? 0.988 -44.438 -4.871 1 95.44 178 ASP A N 1
ATOM 1390 C CA . ASP A 1 178 ? 0.444 -45.281 -5.945 1 95.44 178 ASP A CA 1
ATOM 1391 C C . ASP A 1 178 ? 0.236 -44.469 -7.215 1 95.44 178 ASP A C 1
ATOM 1393 O O . ASP A 1 178 ? -0.104 -45 -8.266 1 95.44 178 ASP A O 1
ATOM 1397 N N . CYS A 1 179 ? 0.443 -43.188 -7.168 1 96.19 179 CYS A N 1
ATOM 1398 C CA . CYS A 1 179 ? 0.275 -42.312 -8.336 1 96.19 179 CYS A CA 1
ATOM 1399 C C . CYS A 1 179 ? 1.379 -42.562 -9.352 1 96.19 179 CYS A C 1
ATOM 1401 O O . CYS A 1 179 ? 2.561 -42.562 -9.008 1 96.19 179 CYS A O 1
ATOM 1403 N N . GLN A 1 180 ? 1.006 -42.781 -10.578 1 94.19 180 GLN A N 1
ATOM 1404 C CA . GLN A 1 180 ? 1.98 -42.969 -11.648 1 94.19 180 GLN A CA 1
ATOM 1405 C C . GLN A 1 180 ? 2.461 -41.656 -12.211 1 94.19 180 GLN A C 1
ATOM 1407 O O . GLN A 1 180 ? 1.651 -40.781 -12.547 1 94.19 180 GLN A O 1
ATOM 1412 N N . VAL A 1 181 ? 3.789 -41.531 -12.312 1 93.12 181 VAL A N 1
ATOM 1413 C CA . VAL A 1 181 ? 4.363 -40.312 -12.867 1 93.12 181 VAL A CA 1
ATOM 1414 C C . VAL A 1 181 ? 4.926 -40.594 -14.258 1 93.12 181 VAL A C 1
ATOM 1416 O O . VAL A 1 181 ? 5.773 -41.469 -14.43 1 93.12 181 VAL A O 1
ATOM 1419 N N . LEU A 1 182 ? 4.426 -39.812 -15.18 1 90.38 182 LEU A N 1
ATOM 1420 C CA . LEU A 1 182 ? 4.863 -39.969 -16.562 1 90.38 182 LEU A CA 1
ATOM 1421 C C . LEU A 1 182 ? 5.516 -38.688 -17.078 1 90.38 182 LEU A C 1
ATOM 1423 O O . LEU A 1 182 ? 5.059 -37.594 -16.766 1 90.38 182 LEU A O 1
ATOM 1427 N N . SER A 1 183 ? 6.602 -38.906 -17.734 1 86.19 183 SER A N 1
ATOM 1428 C CA . SER A 1 183 ? 7.281 -37.781 -18.359 1 86.19 183 SER A CA 1
ATOM 1429 C C . SER A 1 183 ? 7.168 -37.844 -19.875 1 86.19 183 SER A C 1
ATOM 1431 O O . SER A 1 183 ? 7.207 -38.906 -20.469 1 86.19 183 SER A O 1
ATOM 1433 N N . LEU A 1 184 ? 6.961 -36.625 -20.453 1 83.19 184 LEU A N 1
ATOM 1434 C CA . LEU A 1 184 ? 6.93 -36.469 -21.906 1 83.19 184 LEU A CA 1
ATOM 1435 C C . LEU A 1 184 ? 8.047 -35.531 -22.375 1 83.19 184 LEU A C 1
ATOM 1437 O O . LEU A 1 184 ? 8.258 -34.469 -21.797 1 83.19 184 LEU A O 1
ATOM 1441 N N . PRO A 1 185 ? 8.828 -36.031 -23.312 1 75.19 185 PRO A N 1
ATOM 1442 C CA . PRO A 1 185 ? 9.836 -35.094 -23.859 1 75.19 185 PRO A CA 1
ATOM 1443 C C . PRO A 1 185 ? 9.219 -33.875 -24.516 1 75.19 185 PRO A C 1
ATOM 1445 O O . PRO A 1 185 ? 8.203 -34 -25.219 1 75.19 185 PRO A O 1
ATOM 1448 N N . ARG A 1 186 ? 9.812 -32.75 -24.203 1 76 186 ARG A N 1
ATOM 1449 C CA . ARG A 1 186 ? 9.32 -31.531 -24.812 1 76 186 ARG A CA 1
ATOM 1450 C C . ARG A 1 186 ? 9.656 -31.5 -26.297 1 76 186 ARG A C 1
ATOM 1452 O O . ARG A 1 186 ? 10.766 -31.859 -26.703 1 76 186 ARG A O 1
ATOM 1459 N N . LEU A 1 187 ? 8.641 -31.141 -27.031 1 74.69 187 LEU A N 1
ATOM 1460 C CA . LEU A 1 187 ? 8.852 -31 -28.469 1 74.69 187 LEU A CA 1
ATOM 1461 C C . LEU A 1 187 ? 9.508 -29.672 -28.812 1 74.69 187 LEU A C 1
ATOM 1463 O O . LEU A 1 187 ? 9.164 -28.641 -28.219 1 74.69 187 LEU A O 1
ATOM 1467 N N . GLN A 1 188 ? 10.445 -29.734 -29.594 1 73.94 188 GLN A N 1
ATOM 1468 C CA . GLN A 1 188 ? 11.102 -28.5 -30.031 1 73.94 188 GLN A CA 1
ATOM 1469 C C . GLN A 1 188 ? 10.484 -27.984 -31.328 1 73.94 188 GLN A C 1
ATOM 1471 O O . GLN A 1 188 ? 10.609 -26.812 -31.656 1 73.94 188 GLN A O 1
ATOM 1476 N N . GLU A 1 189 ? 9.898 -28.922 -32.062 1 76.62 189 GLU A N 1
ATOM 1477 C CA . GLU A 1 189 ? 9.289 -28.562 -33.344 1 76.62 189 GLU A CA 1
ATOM 1478 C C . GLU A 1 189 ? 8.016 -29.375 -33.594 1 76.62 189 GLU A C 1
ATOM 1480 O O . GLU A 1 189 ? 7.848 -30.469 -33.031 1 76.62 189 GLU A O 1
ATOM 1485 N N . THR A 1 190 ? 7.191 -28.734 -34.375 1 74.44 190 THR A N 1
ATOM 1486 C CA . THR A 1 190 ? 5.992 -29.453 -34.781 1 74.44 190 THR A CA 1
ATOM 1487 C C . THR A 1 190 ? 6.332 -30.547 -35.812 1 74.44 190 THR A C 1
ATOM 1489 O O . THR A 1 190 ? 7.484 -30.672 -36.219 1 74.44 190 THR A O 1
ATOM 1492 N N . GLN A 1 191 ? 5.348 -31.344 -36.031 1 71.5 191 GLN A N 1
ATOM 1493 C CA . GLN A 1 191 ? 5.531 -32.406 -37 1 71.5 191 GLN A CA 1
ATOM 1494 C C . GLN A 1 191 ? 5.93 -31.859 -38.375 1 71.5 191 GLN A C 1
ATOM 1496 O O . GLN A 1 191 ? 6.684 -32.5 -39.094 1 71.5 191 GLN A O 1
ATOM 1501 N N . ASP A 1 192 ? 5.477 -30.688 -38.625 1 73.38 192 ASP A N 1
ATOM 1502 C CA . ASP A 1 192 ? 5.734 -30.062 -39.906 1 73.38 192 ASP A CA 1
ATOM 1503 C C . ASP A 1 192 ? 7.023 -29.25 -39.875 1 73.38 192 ASP A C 1
ATOM 1505 O O . ASP A 1 192 ? 7.32 -28.5 -40.812 1 73.38 192 ASP A O 1
ATOM 1509 N N . GLY A 1 193 ? 7.625 -29.281 -38.75 1 72.19 193 GLY A N 1
ATOM 1510 C CA . GLY A 1 193 ? 8.945 -28.688 -38.688 1 72.19 193 GLY A CA 1
ATOM 1511 C C . GLY A 1 193 ? 8.938 -27.266 -38.188 1 72.19 193 GLY A C 1
ATOM 1512 O O . GLY A 1 193 ? 9.953 -26.562 -38.219 1 72.19 193 GLY A O 1
ATOM 1513 N N . GLN A 1 194 ? 7.898 -26.875 -37.781 1 76.75 194 GLN A N 1
ATOM 1514 C CA . GLN A 1 194 ? 7.852 -25.516 -37.25 1 76.75 194 GLN A CA 1
ATOM 1515 C C . GLN A 1 194 ? 8.297 -25.469 -35.812 1 76.75 194 GLN A C 1
ATOM 1517 O O . GLN A 1 194 ? 7.938 -26.328 -35 1 76.75 194 GLN A O 1
ATOM 1522 N N . PRO A 1 195 ? 9.102 -24.484 -35.562 1 79.38 195 PRO A N 1
ATOM 1523 C CA . PRO A 1 195 ? 9.586 -24.375 -34.188 1 79.38 195 PRO A CA 1
ATOM 1524 C C . PRO A 1 195 ? 8.469 -24.078 -33.188 1 79.38 195 PRO A C 1
ATOM 1526 O O . PRO A 1 195 ? 7.547 -23.312 -33.5 1 79.38 195 PRO A O 1
ATOM 1529 N N . ILE A 1 196 ? 8.516 -24.734 -32.094 1 79.75 196 ILE A N 1
ATOM 1530 C CA . ILE A 1 196 ? 7.594 -24.469 -31 1 79.75 196 ILE A CA 1
ATOM 1531 C C . ILE A 1 196 ? 8.219 -23.453 -30.031 1 79.75 196 ILE A C 1
ATOM 1533 O O . ILE A 1 196 ? 9.234 -23.734 -29.406 1 79.75 196 ILE A O 1
ATOM 1537 N N . LEU A 1 197 ? 7.574 -22.344 -29.922 1 78.44 197 LEU A N 1
ATOM 1538 C CA . LEU A 1 197 ? 8.094 -21.281 -29.062 1 78.44 197 LEU A CA 1
ATOM 1539 C C . LEU A 1 197 ? 7.699 -21.516 -27.609 1 78.44 197 LEU A C 1
ATOM 1541 O O . LEU A 1 197 ? 6.602 -22.016 -27.344 1 78.44 197 LEU A O 1
ATOM 1545 N N . SER A 1 198 ? 8.617 -21.203 -26.766 1 83 198 SER A N 1
ATOM 1546 C CA . SER A 1 198 ? 8.32 -21.25 -25.328 1 83 198 SER A CA 1
ATOM 1547 C C . SER A 1 198 ? 7.371 -20.109 -24.922 1 83 198 SER A C 1
ATOM 1549 O O . SER A 1 198 ? 7.176 -19.156 -25.688 1 83 198 SER A O 1
ATOM 1551 N N . GLY A 1 199 ? 6.766 -20.297 -23.766 1 85.38 199 GLY A N 1
ATOM 1552 C CA . GLY A 1 199 ? 5.93 -19.234 -23.219 1 85.38 199 GLY A CA 1
ATOM 1553 C C . GLY A 1 199 ? 6.648 -17.906 -23.109 1 85.38 199 GLY A C 1
ATOM 1554 O O . GLY A 1 199 ? 6.105 -16.859 -23.469 1 85.38 199 GLY A O 1
ATOM 1555 N N . SER A 1 200 ? 7.844 -17.906 -22.641 1 86.81 200 SER A N 1
ATOM 1556 C CA . SER A 1 200 ? 8.656 -16.703 -22.484 1 86.81 200 SER A CA 1
ATOM 1557 C C . SER A 1 200 ? 8.906 -16.031 -23.828 1 86.81 200 SER A C 1
ATOM 1559 O O . SER A 1 200 ? 8.797 -14.805 -23.938 1 86.81 200 SER A O 1
ATOM 1561 N N . SER A 1 201 ? 9.18 -16.844 -24.812 1 86.88 201 SER A N 1
ATOM 1562 C CA . SER A 1 201 ? 9.445 -16.312 -26.141 1 86.88 201 SER A CA 1
ATOM 1563 C C . SER A 1 201 ? 8.195 -15.68 -26.75 1 86.88 201 SER A C 1
ATOM 1565 O O . SER A 1 201 ? 8.273 -14.648 -27.422 1 86.88 201 SER A O 1
ATOM 1567 N N . ILE A 1 202 ? 7.129 -16.281 -26.516 1 88.81 202 ILE A N 1
ATOM 1568 C CA . ILE A 1 202 ? 5.867 -15.773 -27.047 1 88.81 202 ILE A CA 1
ATOM 1569 C C . ILE A 1 202 ? 5.543 -14.43 -26.406 1 88.81 202 ILE A C 1
ATOM 1571 O O . ILE A 1 202 ? 5.18 -13.477 -27.109 1 88.81 202 ILE A O 1
ATOM 1575 N N . ARG A 1 203 ? 5.672 -14.32 -25.141 1 90.81 203 ARG A N 1
ATOM 1576 C CA . ARG A 1 203 ? 5.398 -13.07 -24.438 1 90.81 203 ARG A CA 1
ATOM 1577 C C . ARG A 1 203 ? 6.332 -11.961 -24.906 1 90.81 203 ARG A C 1
ATOM 1579 O O . ARG A 1 203 ? 5.898 -10.828 -25.125 1 90.81 203 ARG A O 1
ATOM 1586 N N . GLN A 1 204 ? 7.551 -12.289 -25.031 1 88.88 204 GLN A N 1
ATOM 1587 C CA . GLN A 1 204 ? 8.531 -11.312 -25.5 1 88.88 204 GLN A CA 1
ATOM 1588 C C . GLN A 1 204 ? 8.203 -10.828 -26.906 1 88.88 204 GLN A C 1
ATOM 1590 O O . GLN A 1 204 ? 8.211 -9.625 -27.172 1 88.88 204 GLN A O 1
ATOM 1595 N N . ALA A 1 205 ? 7.969 -11.797 -27.766 1 87.62 205 ALA A N 1
ATOM 1596 C CA . ALA A 1 205 ? 7.629 -11.461 -29.141 1 87.62 205 ALA A CA 1
ATOM 1597 C C . ALA A 1 205 ? 6.379 -10.586 -29.203 1 87.62 205 ALA A C 1
ATOM 1599 O O . ALA A 1 205 ? 6.344 -9.594 -29.938 1 87.62 205 ALA A O 1
ATOM 1600 N N . PHE A 1 206 ? 5.465 -10.93 -28.438 1 88.38 206 PHE A N 1
ATOM 1601 C CA . PHE A 1 206 ? 4.219 -10.172 -28.391 1 88.38 206 PHE A CA 1
ATOM 1602 C C . PHE A 1 206 ? 4.469 -8.734 -27.969 1 88.38 206 PHE A C 1
ATOM 1604 O O . PHE A 1 206 ? 4 -7.797 -28.609 1 88.38 206 PHE A O 1
ATOM 1611 N N . ARG A 1 207 ? 5.172 -8.641 -26.922 1 89.88 207 ARG A N 1
ATOM 1612 C CA . ARG A 1 207 ? 5.402 -7.316 -26.359 1 89.88 207 ARG A CA 1
ATOM 1613 C C . ARG A 1 207 ? 6.309 -6.488 -27.25 1 89.88 207 ARG A C 1
ATOM 1615 O O . ARG A 1 207 ? 6.332 -5.258 -27.156 1 89.88 207 ARG A O 1
ATOM 1622 N N . GLN A 1 208 ? 7 -7.121 -28.125 1 88.69 208 GLN A N 1
ATOM 1623 C CA . GLN A 1 208 ? 7.82 -6.426 -29.109 1 88.69 208 GLN A CA 1
ATOM 1624 C C . GLN A 1 208 ? 7.012 -6.105 -30.359 1 88.69 208 GLN A C 1
ATOM 1626 O O . GLN A 1 208 ? 7.555 -5.574 -31.328 1 88.69 208 GLN A O 1
ATOM 1631 N N . GLY A 1 209 ? 5.77 -6.551 -30.375 1 85.56 209 GLY A N 1
ATOM 1632 C CA . GLY A 1 209 ? 4.887 -6.227 -31.484 1 85.56 209 GLY A CA 1
ATOM 1633 C C . GLY A 1 209 ? 4.93 -7.258 -32.594 1 85.56 209 GLY A C 1
ATOM 1634 O O . GLY A 1 209 ? 4.465 -6.996 -33.719 1 85.56 209 GLY A O 1
ATOM 1635 N N . GLN A 1 210 ? 5.512 -8.383 -32.312 1 84.44 210 GLN A N 1
ATOM 1636 C CA . GLN A 1 210 ? 5.594 -9.445 -33.312 1 84.44 210 GLN A CA 1
ATOM 1637 C C . GLN A 1 210 ? 4.32 -10.281 -33.344 1 84.44 210 GLN A C 1
ATOM 1639 O O . GLN A 1 210 ? 3.582 -10.328 -32.344 1 84.44 210 GLN A O 1
ATOM 1644 N N . GLU A 1 211 ? 4.098 -10.859 -34.5 1 79.94 211 GLU A N 1
ATOM 1645 C CA . GLU A 1 211 ? 2.941 -11.742 -34.625 1 79.94 211 GLU A CA 1
ATOM 1646 C C . GLU A 1 211 ? 3.219 -13.109 -34 1 79.94 211 GLU A C 1
ATOM 1648 O O . GLU A 1 211 ? 4.18 -13.781 -34.375 1 79.94 211 GLU A O 1
ATOM 1653 N N . VAL A 1 212 ? 2.43 -13.445 -33.062 1 80.44 212 VAL A N 1
ATOM 1654 C CA . VAL A 1 212 ? 2.648 -14.711 -32.375 1 80.44 212 VAL A CA 1
ATOM 1655 C C . VAL A 1 212 ? 1.373 -15.555 -32.406 1 80.44 212 VAL A C 1
ATOM 1657 O O . VAL A 1 212 ? 1.263 -16.562 -31.688 1 80.44 212 VAL A O 1
ATOM 1660 N N . THR A 1 213 ? 0.526 -15.203 -33.219 1 74.12 213 THR A N 1
ATOM 1661 C CA . THR A 1 213 ? -0.783 -15.844 -33.25 1 74.12 213 THR A CA 1
ATOM 1662 C C . THR A 1 213 ? -0.653 -17.312 -33.656 1 74.12 213 THR A C 1
ATOM 1664 O O . THR A 1 213 ? -1.391 -18.156 -33.125 1 74.12 213 THR A O 1
ATOM 1667 N N . ALA A 1 214 ? 0.189 -17.594 -34.5 1 72.62 214 ALA A N 1
ATOM 1668 C CA . ALA A 1 214 ? 0.353 -18.953 -35 1 72.62 214 ALA A CA 1
ATOM 1669 C C . ALA A 1 214 ? 0.891 -19.875 -33.906 1 72.62 214 ALA A C 1
ATOM 1671 O O . ALA A 1 214 ? 0.75 -21.094 -34 1 72.62 214 ALA A O 1
ATOM 1672 N N . ASP A 1 215 ? 1.381 -19.297 -32.906 1 76.94 215 ASP A N 1
ATOM 1673 C CA . ASP A 1 215 ? 1.994 -20.094 -31.828 1 76.94 215 ASP A CA 1
ATOM 1674 C C . ASP A 1 215 ? 1.001 -20.344 -30.703 1 76.94 215 ASP A C 1
ATOM 1676 O O . ASP A 1 215 ? 1.266 -21.156 -29.812 1 76.94 215 ASP A O 1
ATOM 1680 N N . LEU A 1 216 ? -0.117 -19.703 -30.828 1 79.19 216 LEU A N 1
ATOM 1681 C CA . LEU A 1 216 ? -1.148 -19.828 -29.812 1 79.19 216 LEU A CA 1
ATOM 1682 C C . LEU A 1 216 ? -2.227 -20.812 -30.25 1 79.19 216 LEU A C 1
ATOM 1684 O O . LEU A 1 216 ? -2.443 -21.016 -31.453 1 79.19 216 LEU A O 1
ATOM 1688 N N . VAL A 1 217 ? -2.818 -21.328 -29.25 1 79.75 217 VAL A N 1
ATOM 1689 C CA . VAL A 1 217 ? -3.986 -22.141 -29.562 1 79.75 217 VAL A CA 1
ATOM 1690 C C . VAL A 1 217 ? -5.137 -21.25 -30.016 1 79.75 217 VAL A C 1
ATOM 1692 O O . VAL A 1 217 ? -5.219 -20.078 -29.625 1 79.75 217 VAL A O 1
ATOM 1695 N N . SER A 1 218 ? -6.027 -21.672 -30.906 1 70.75 218 SER A N 1
ATOM 1696 C CA . SER A 1 218 ? -7.086 -20.906 -31.562 1 70.75 218 SER A CA 1
ATOM 1697 C C . SER A 1 218 ? -7.965 -20.203 -30.531 1 70.75 218 SER A C 1
ATOM 1699 O O . SER A 1 218 ? -8.367 -19.047 -30.75 1 70.75 218 SER A O 1
ATOM 1701 N N . GLY A 1 219 ? -8.203 -20.625 -29.484 1 70.56 219 GLY A N 1
ATOM 1702 C CA . GLY A 1 219 ? -9.109 -20.016 -28.531 1 70.56 219 GLY A CA 1
ATOM 1703 C C . GLY A 1 219 ? -8.492 -18.844 -27.797 1 70.56 219 GLY A C 1
ATOM 1704 O O . GLY A 1 219 ? -9.203 -18.062 -27.156 1 70.56 219 GLY A O 1
ATOM 1705 N N . LEU A 1 220 ? -7.234 -18.594 -28.016 1 77.69 220 LEU A N 1
ATOM 1706 C CA . LEU A 1 220 ? -6.574 -17.547 -27.234 1 77.69 220 LEU A CA 1
ATOM 1707 C C . LEU A 1 220 ? -6.172 -16.391 -28.141 1 77.69 220 LEU A C 1
ATOM 1709 O O . LEU A 1 220 ? -5.746 -15.336 -27.656 1 77.69 220 LEU A O 1
ATOM 1713 N N . GLN A 1 221 ? -6.293 -16.453 -29.391 1 71.56 221 GLN A N 1
ATOM 1714 C CA . GLN A 1 221 ? -5.785 -15.461 -30.344 1 71.56 221 GLN A CA 1
ATOM 1715 C C . GLN A 1 221 ? -6.41 -14.094 -30.094 1 71.56 221 GLN A C 1
ATOM 1717 O O . GLN A 1 221 ? -5.715 -13.078 -30.109 1 71.56 221 GLN A O 1
ATOM 1722 N N . GLY A 1 222 ? -7.656 -14 -29.719 1 73.31 222 GLY A N 1
ATOM 1723 C CA . GLY A 1 222 ? -8.32 -12.727 -29.484 1 73.31 222 GLY A CA 1
ATOM 1724 C C . GLY A 1 222 ? -8.094 -12.18 -28.094 1 73.31 222 GLY A C 1
ATOM 1725 O O . GLY A 1 222 ? -8.445 -11.039 -27.797 1 73.31 222 GLY A O 1
ATOM 1726 N N . GLN A 1 223 ? -7.348 -12.953 -27.281 1 76.62 223 GLN A N 1
ATOM 1727 C CA . GLN A 1 223 ? -7.211 -12.562 -25.891 1 76.62 223 GLN A CA 1
ATOM 1728 C C . GLN A 1 223 ? -5.824 -11.984 -25.609 1 76.62 223 GLN A C 1
ATOM 1730 O O . GLN A 1 223 ? -5.562 -11.484 -24.516 1 76.62 223 GLN A O 1
ATOM 1735 N N . LEU A 1 224 ? -5.016 -12.156 -26.547 1 80.44 224 LEU A N 1
ATOM 1736 C CA . LEU A 1 224 ? -3.693 -11.547 -26.469 1 80.44 224 LEU A CA 1
ATOM 1737 C C . LEU A 1 224 ? -3.668 -10.195 -27.172 1 80.44 224 LEU A C 1
ATOM 1739 O O . LEU A 1 224 ? -3.543 -10.141 -28.406 1 80.44 224 LEU A O 1
ATOM 1743 N N . SER A 1 225 ? -3.865 -9.195 -26.438 1 80 225 SER A N 1
ATOM 1744 C CA . SER A 1 225 ? -3.859 -7.836 -26.969 1 80 225 SER A CA 1
ATOM 1745 C C . SER A 1 225 ? -3.068 -6.891 -26.078 1 80 225 SER A C 1
ATOM 1747 O O . SER A 1 225 ? -2.91 -7.141 -24.875 1 80 225 SER A O 1
ATOM 1749 N N . SER A 1 226 ? -2.613 -5.867 -26.688 1 77.69 226 SER A N 1
ATOM 1750 C CA . SER A 1 226 ? -1.841 -4.875 -25.953 1 77.69 226 SER A CA 1
ATOM 1751 C C . SER A 1 226 ? -2.68 -4.227 -24.859 1 77.69 226 SER A C 1
ATOM 1753 O O . SER A 1 226 ? -2.156 -3.863 -23.797 1 77.69 226 SER A O 1
ATOM 1755 N N . GLU A 1 227 ? -3.912 -4.207 -25.016 1 75.19 227 GLU A N 1
ATOM 1756 C CA . GLU A 1 227 ? -4.82 -3.578 -24.062 1 75.19 227 GLU A CA 1
ATOM 1757 C C . GLU A 1 227 ? -5.02 -4.461 -22.828 1 75.19 227 GLU A C 1
ATOM 1759 O O . GLU A 1 227 ? -5.27 -3.957 -21.734 1 75.19 227 GLU A O 1
ATOM 1764 N N . LEU A 1 228 ? -4.766 -5.719 -23.125 1 78.06 228 LEU A N 1
ATOM 1765 C CA . LEU A 1 228 ? -5.059 -6.66 -22.047 1 78.06 228 LEU A CA 1
ATOM 1766 C C . LEU A 1 228 ? -3.773 -7.145 -21.391 1 78.06 228 LEU A C 1
ATOM 1768 O O . LEU A 1 228 ? -3.818 -7.836 -20.359 1 78.06 228 LEU A O 1
ATOM 1772 N N . ASP A 1 229 ? -2.689 -6.723 -21.953 1 84.12 229 ASP A N 1
ATOM 1773 C CA . ASP A 1 229 ? -1.405 -7.145 -21.406 1 84.12 229 ASP A CA 1
ATOM 1774 C C . ASP A 1 229 ? -1.201 -6.594 -20 1 84.12 229 ASP A C 1
ATOM 1776 O O . ASP A 1 229 ? -1.767 -5.555 -19.641 1 84.12 229 ASP A O 1
ATOM 1780 N N . ALA A 1 230 ? -0.519 -7.281 -19.188 1 88.25 230 ALA A N 1
ATOM 1781 C CA . ALA A 1 230 ? -0.279 -6.922 -17.797 1 88.25 230 ALA A CA 1
ATOM 1782 C C . ALA A 1 230 ? 1.207 -6.996 -17.453 1 88.25 230 ALA A C 1
ATOM 1784 O O . ALA A 1 230 ? 1.612 -7.75 -16.562 1 88.25 230 ALA A O 1
ATOM 1785 N N . PRO A 1 231 ? 1.94 -6.184 -18.094 1 91.75 231 PRO A N 1
ATOM 1786 C CA . PRO A 1 231 ? 3.373 -6.172 -17.781 1 91.75 231 PRO A CA 1
ATOM 1787 C C . PRO A 1 231 ? 3.688 -5.508 -16.453 1 91.75 231 PRO A C 1
ATOM 1789 O O . PRO A 1 231 ? 2.873 -4.738 -15.93 1 91.75 231 PRO A O 1
ATOM 1792 N N . TRP A 1 232 ? 4.793 -5.789 -15.898 1 94.69 232 TRP A N 1
ATOM 1793 C CA . TRP A 1 232 ? 5.223 -5.191 -14.633 1 94.69 232 TRP A CA 1
ATOM 1794 C C . TRP A 1 232 ? 5.254 -3.672 -14.734 1 94.69 232 TRP A C 1
ATOM 1796 O O . TRP A 1 232 ? 4.984 -2.973 -13.758 1 94.69 232 TRP A O 1
ATOM 1806 N N . SER A 1 233 ? 5.617 -3.166 -15.938 1 94.12 233 SER A N 1
ATOM 1807 C CA . SER A 1 233 ? 5.695 -1.721 -16.125 1 94.12 233 SER A CA 1
ATOM 1808 C C . SER A 1 233 ? 4.367 -1.046 -15.797 1 94.12 233 SER A C 1
ATOM 1810 O O . SER A 1 233 ? 4.344 0.089 -15.312 1 94.12 233 SER A O 1
ATOM 1812 N N . ALA A 1 234 ? 3.27 -1.764 -16.016 1 92.44 234 ALA A N 1
ATOM 1813 C CA . ALA A 1 234 ? 1.942 -1.22 -15.742 1 92.44 234 ALA A CA 1
ATOM 1814 C C . ALA A 1 234 ? 1.679 -1.161 -14.242 1 92.44 234 ALA A C 1
ATOM 1816 O O . ALA A 1 234 ? 0.857 -0.366 -13.781 1 92.44 234 ALA A O 1
ATOM 1817 N N . TYR A 1 235 ? 2.363 -1.941 -13.461 1 95.44 235 TYR A N 1
ATOM 1818 C CA . TYR A 1 235 ? 2.102 -2.049 -12.031 1 95.44 235 TYR A CA 1
ATOM 1819 C C . TYR A 1 235 ? 3.197 -1.365 -11.227 1 95.44 235 TYR A C 1
ATOM 1821 O O . TYR A 1 235 ? 3.086 -1.231 -10.008 1 95.44 235 TYR A O 1
ATOM 1829 N N . TRP A 1 236 ? 4.223 -0.876 -11.914 1 96 236 TRP A N 1
ATOM 1830 C CA . TRP A 1 236 ? 5.367 -0.252 -11.258 1 96 236 TRP A CA 1
ATOM 1831 C C . TRP A 1 236 ? 4.93 0.939 -10.414 1 96 236 TRP A C 1
ATOM 1833 O O . TRP A 1 236 ? 5.387 1.104 -9.281 1 96 236 TRP A O 1
ATOM 1843 N N . PRO A 1 237 ? 3.982 1.766 -10.867 1 94.25 237 PRO A N 1
ATOM 1844 C CA . PRO A 1 237 ? 3.576 2.898 -10.031 1 94.25 237 PRO A CA 1
ATOM 1845 C C . PRO A 1 237 ? 3.039 2.463 -8.664 1 94.25 237 PRO A C 1
ATOM 1847 O O . PRO A 1 237 ? 3.318 3.109 -7.652 1 94.25 237 PRO A O 1
ATOM 1850 N N . TYR A 1 238 ? 2.32 1.36 -8.625 1 95.88 238 TYR A N 1
ATOM 1851 C CA . TYR A 1 238 ? 1.767 0.856 -7.371 1 95.88 238 TYR A CA 1
ATOM 1852 C C . TYR A 1 238 ? 2.859 0.265 -6.488 1 95.88 238 TYR A C 1
ATOM 1854 O O . TYR A 1 238 ? 2.881 0.495 -5.277 1 95.88 238 TYR A O 1
ATOM 1862 N N . LEU A 1 239 ? 3.717 -0.504 -7.113 1 97.12 239 LEU A N 1
ATOM 1863 C CA . LEU A 1 239 ? 4.832 -1.059 -6.352 1 97.12 239 LEU A CA 1
ATOM 1864 C C . LEU A 1 239 ? 5.719 0.052 -5.801 1 97.12 239 LEU A C 1
ATOM 1866 O O . LEU A 1 239 ? 6.121 0.009 -4.633 1 97.12 239 LEU A O 1
ATOM 1870 N N . ARG A 1 240 ? 6.062 0.987 -6.664 1 96.12 240 ARG A N 1
ATOM 1871 C CA . ARG A 1 240 ? 6.902 2.105 -6.242 1 96.12 240 ARG A CA 1
ATOM 1872 C C . ARG A 1 240 ? 6.258 2.871 -5.094 1 96.12 240 ARG A C 1
ATOM 1874 O O . ARG A 1 240 ? 6.926 3.215 -4.117 1 96.12 240 ARG A O 1
ATOM 1881 N N . TYR A 1 241 ? 5.02 3.111 -5.195 1 95 241 TYR A N 1
ATOM 1882 C CA . TYR A 1 241 ? 4.266 3.729 -4.109 1 95 241 TYR A CA 1
ATOM 1883 C C . TYR A 1 241 ? 4.422 2.934 -2.818 1 95 241 TYR A C 1
ATOM 1885 O O . TYR A 1 241 ? 4.711 3.504 -1.765 1 95 241 TYR A O 1
ATOM 1893 N N . GLN A 1 242 ? 4.211 1.658 -2.928 1 95.88 242 GLN A N 1
ATOM 1894 C CA . GLN A 1 242 ? 4.309 0.801 -1.75 1 95.88 242 GLN A CA 1
ATOM 1895 C C . GLN A 1 242 ? 5.695 0.88 -1.123 1 95.88 242 GLN A C 1
ATOM 1897 O O . GLN A 1 242 ? 5.828 0.938 0.101 1 95.88 242 GLN A O 1
ATOM 1902 N N . LEU A 1 243 ? 6.684 0.85 -1.921 1 96.19 243 LEU A N 1
ATOM 1903 C CA . LEU A 1 243 ? 8.062 0.875 -1.45 1 96.19 243 LEU A CA 1
ATOM 1904 C C . LEU A 1 243 ? 8.383 2.201 -0.768 1 96.19 243 LEU A C 1
ATOM 1906 O O . LEU A 1 243 ? 9.125 2.234 0.218 1 96.19 243 LEU A O 1
ATOM 1910 N N . LEU A 1 244 ? 7.832 3.254 -1.255 1 93.12 244 LEU A N 1
ATOM 1911 C CA . LEU A 1 244 ? 8.117 4.578 -0.715 1 93.12 244 LEU A CA 1
ATOM 1912 C C . LEU A 1 244 ? 7.309 4.832 0.554 1 93.12 244 LEU A C 1
ATOM 1914 O O . LEU A 1 244 ? 7.797 5.469 1.49 1 93.12 244 LEU A O 1
ATOM 1918 N N . ALA A 1 245 ? 6.125 4.32 0.599 1 92.19 245 ALA A N 1
ATOM 1919 C CA . ALA A 1 245 ? 5.191 4.625 1.681 1 92.19 245 ALA A CA 1
ATOM 1920 C C . ALA A 1 245 ? 5.457 3.744 2.898 1 92.19 245 ALA A C 1
ATOM 1922 O O . ALA A 1 245 ? 5.289 4.184 4.039 1 92.19 245 ALA A O 1
ATOM 1923 N N . GLN A 1 246 ? 5.863 2.539 2.695 1 90.31 246 GLN A N 1
ATOM 1924 C CA . GLN A 1 246 ? 6.008 1.578 3.783 1 90.31 246 GLN A CA 1
ATOM 1925 C C . GLN A 1 246 ? 7.277 1.847 4.586 1 90.31 246 GLN A C 1
ATOM 1927 O O . GLN A 1 246 ? 8.352 2.033 4.016 1 90.31 246 GLN A O 1
ATOM 1932 N N . PRO A 1 247 ? 7.094 1.83 5.938 1 84.75 247 PRO A N 1
ATOM 1933 C CA . PRO A 1 247 ? 8.32 1.88 6.738 1 84.75 247 PRO A CA 1
ATOM 1934 C C . PRO A 1 247 ? 9.219 0.665 6.52 1 84.75 247 PRO A C 1
ATOM 1936 O O . PRO A 1 247 ? 8.727 -0.416 6.184 1 84.75 247 PRO A O 1
ATOM 1939 N N . LEU A 1 248 ? 10.469 0.837 6.793 1 87 248 LEU A N 1
ATOM 1940 C CA . LEU A 1 248 ? 11.438 -0.233 6.602 1 87 248 LEU A CA 1
ATOM 1941 C C . LEU A 1 248 ? 11.07 -1.46 7.43 1 87 248 LEU A C 1
ATOM 1943 O O . LEU A 1 248 ? 11.156 -2.59 6.945 1 87 248 LEU A O 1
ATOM 1947 N N . ALA A 1 249 ? 10.633 -1.228 8.633 1 86.06 249 ALA A N 1
ATOM 1948 C CA . ALA A 1 249 ? 10.281 -2.322 9.531 1 86.06 249 ALA A CA 1
ATOM 1949 C C . ALA A 1 249 ? 9.117 -3.141 8.977 1 86.06 249 ALA A C 1
ATOM 1951 O O . ALA A 1 249 ? 9.086 -4.363 9.125 1 86.06 249 ALA A O 1
ATOM 1952 N N . SER A 1 250 ? 8.211 -2.486 8.344 1 88.19 250 SER A N 1
ATOM 1953 C CA . SER A 1 250 ? 7.066 -3.162 7.734 1 88.19 250 SER A CA 1
ATOM 1954 C C . SER A 1 250 ? 7.48 -3.936 6.488 1 88.19 250 SER A C 1
ATOM 1956 O O . SER A 1 250 ? 7.004 -5.047 6.254 1 88.19 250 SER A O 1
ATOM 1958 N N . LEU A 1 251 ? 8.336 -3.367 5.719 1 92.56 251 LEU A N 1
ATOM 1959 C CA . LEU A 1 251 ? 8.844 -4.012 4.512 1 92.56 251 LEU A CA 1
ATOM 1960 C C . LEU A 1 251 ? 9.562 -5.312 4.852 1 92.56 251 LEU A C 1
ATOM 1962 O O . LEU A 1 251 ? 9.469 -6.293 4.109 1 92.56 251 LEU A O 1
ATOM 1966 N N . GLU A 1 252 ? 10.203 -5.344 5.973 1 94.44 252 GLU A N 1
ATOM 1967 C CA . GLU A 1 252 ? 10.977 -6.504 6.402 1 94.44 252 GLU A CA 1
ATOM 1968 C C . GLU A 1 252 ? 10.055 -7.656 6.809 1 94.44 252 GLU A C 1
ATOM 1970 O O . GLU A 1 252 ? 10.508 -8.797 6.926 1 94.44 252 GLU A O 1
ATOM 1975 N N . GLN A 1 253 ? 8.805 -7.355 6.965 1 93.38 253 GLN A N 1
ATOM 1976 C CA . GLN A 1 253 ? 7.852 -8.391 7.344 1 93.38 253 GLN A CA 1
ATOM 1977 C C . GLN A 1 253 ? 7.219 -9.031 6.109 1 93.38 253 GLN A C 1
ATOM 1979 O O . GLN A 1 253 ? 6.496 -10.023 6.223 1 93.38 253 GLN A O 1
ATOM 1984 N N . ILE A 1 254 ? 7.477 -8.516 4.969 1 96.06 254 ILE A N 1
ATOM 1985 C CA . ILE A 1 254 ? 6.902 -9.031 3.732 1 96.06 254 ILE A CA 1
ATOM 1986 C C . ILE A 1 254 ? 7.656 -10.281 3.299 1 96.06 254 ILE A C 1
ATOM 1988 O O . ILE A 1 254 ? 8.859 -10.406 3.529 1 96.06 254 ILE A O 1
ATOM 1992 N N . ALA A 1 255 ? 6.973 -11.156 2.668 1 96.62 255 ALA A N 1
ATOM 1993 C CA . ALA A 1 255 ? 7.516 -12.445 2.24 1 96.62 255 ALA A CA 1
ATOM 1994 C C . ALA A 1 255 ? 8.742 -12.25 1.356 1 96.62 255 ALA A C 1
ATOM 1996 O O . ALA A 1 255 ? 8.688 -11.547 0.346 1 96.62 255 ALA A O 1
ATOM 1997 N N . GLY A 1 256 ? 9.828 -12.891 1.78 1 94.56 256 GLY A N 1
ATOM 1998 C CA . GLY A 1 256 ? 11.031 -12.922 0.958 1 94.56 256 GLY A CA 1
ATOM 1999 C C . GLY A 1 256 ? 11.961 -11.75 1.228 1 94.56 256 GLY A C 1
ATOM 2000 O O . GLY A 1 256 ? 13.094 -11.734 0.75 1 94.56 256 GLY A O 1
ATOM 2001 N N . VAL A 1 257 ? 11.484 -10.727 1.988 1 94.12 257 VAL A N 1
ATOM 2002 C CA . VAL A 1 257 ? 12.328 -9.57 2.256 1 94.12 257 VAL A CA 1
ATOM 2003 C C . VAL A 1 257 ? 13.25 -9.859 3.439 1 94.12 257 VAL A C 1
ATOM 2005 O O . VAL A 1 257 ? 12.812 -9.867 4.59 1 94.12 257 VAL A O 1
ATOM 2008 N N . LYS A 1 258 ? 14.391 -10.234 3.119 1 82.88 258 LYS A N 1
ATOM 2009 C CA . LYS A 1 258 ? 15.391 -10.547 4.141 1 82.88 258 LYS A CA 1
ATOM 2010 C C . LYS A 1 258 ? 16.109 -9.281 4.594 1 82.88 258 LYS A C 1
ATOM 2012 O O . LYS A 1 258 ? 15.938 -8.211 4.012 1 82.88 258 LYS A O 1
ATOM 2017 N N . GLU A 1 259 ? 16.844 -9.516 5.629 1 74.12 259 GLU A N 1
ATOM 2018 C CA . GLU A 1 259 ? 17.578 -8.391 6.191 1 74.12 259 GLU A CA 1
ATOM 2019 C C . GLU A 1 259 ? 18.469 -7.727 5.145 1 74.12 259 GLU A C 1
ATOM 2021 O O . GLU A 1 259 ? 19.094 -8.406 4.332 1 74.12 259 GLU A O 1
ATOM 2026 N N . GLY A 1 260 ? 18.5 -6.469 5.062 1 79.56 260 GLY A N 1
ATOM 2027 C CA . GLY A 1 260 ? 19.328 -5.684 4.16 1 79.56 260 GLY A CA 1
ATOM 2028 C C . GLY A 1 260 ? 18.656 -5.414 2.822 1 79.56 260 GLY A C 1
ATOM 2029 O O . GLY A 1 260 ? 18.969 -4.418 2.16 1 79.56 260 GLY A O 1
ATOM 2030 N N . LEU A 1 261 ? 17.844 -6.336 2.422 1 91.56 261 LEU A N 1
ATOM 2031 C CA . LEU A 1 261 ? 17.188 -6.168 1.126 1 91.56 261 LEU A CA 1
ATOM 2032 C C . LEU A 1 261 ? 16.203 -5.008 1.162 1 91.56 261 LEU A C 1
ATOM 2034 O O . LEU A 1 261 ? 16.031 -4.297 0.168 1 91.56 261 LEU A O 1
ATOM 2038 N N . ALA A 1 262 ? 15.641 -4.816 2.324 1 93.44 262 ALA A N 1
ATOM 2039 C CA . ALA A 1 262 ? 14.602 -3.799 2.479 1 93.44 262 ALA A CA 1
ATOM 2040 C C . ALA A 1 262 ? 15.141 -2.41 2.143 1 93.44 262 ALA A C 1
ATOM 2042 O O . ALA A 1 262 ? 14.516 -1.658 1.393 1 93.44 262 ALA A O 1
ATOM 2043 N N . ASN A 1 263 ? 16.281 -2.1 2.635 1 91.94 263 ASN A N 1
ATOM 2044 C CA . ASN A 1 263 ? 16.906 -0.803 2.387 1 91.94 263 ASN A CA 1
ATOM 2045 C C . ASN A 1 263 ? 17.188 -0.589 0.902 1 91.94 263 ASN A C 1
ATOM 2047 O O . ASN A 1 263 ? 16.953 0.5 0.373 1 91.94 263 ASN A O 1
ATOM 2051 N N . ARG A 1 264 ? 17.672 -1.608 0.306 1 94.31 264 ARG A N 1
ATOM 2052 C CA . ARG A 1 264 ? 18 -1.518 -1.115 1 94.31 264 ARG A CA 1
ATOM 2053 C C . ARG A 1 264 ? 16.734 -1.363 -1.954 1 94.31 264 ARG A C 1
ATOM 2055 O O . ARG A 1 264 ? 16.703 -0.562 -2.891 1 94.31 264 ARG A O 1
ATOM 2062 N N . LEU A 1 265 ? 15.758 -2.145 -1.624 1 96.62 265 LEU A N 1
ATOM 2063 C CA . LEU A 1 265 ? 14.477 -2.049 -2.316 1 96.62 265 LEU A CA 1
ATOM 2064 C C . LEU A 1 265 ? 13.953 -0.616 -2.299 1 96.62 265 LEU A C 1
ATOM 2066 O O . LEU A 1 265 ? 13.586 -0.072 -3.342 1 96.62 265 LEU A O 1
ATOM 2070 N N . LYS A 1 266 ? 14 -0.047 -1.154 1 93.31 266 LYS A N 1
ATOM 2071 C CA . LYS A 1 266 ? 13.445 1.287 -0.953 1 93.31 266 LYS A CA 1
ATOM 2072 C C . LYS A 1 266 ? 14.32 2.354 -1.605 1 93.31 266 LYS A C 1
ATOM 2074 O O . LYS A 1 266 ? 13.82 3.217 -2.33 1 93.31 266 LYS A O 1
ATOM 2079 N N . SER A 1 267 ? 15.609 2.338 -1.392 1 93.06 267 SER A N 1
ATOM 2080 C CA . SER A 1 267 ? 16.516 3.35 -1.913 1 93.06 267 SER A CA 1
ATOM 2081 C C . SER A 1 267 ? 16.5 3.381 -3.438 1 93.06 267 SER A C 1
ATOM 2083 O O . SER A 1 267 ? 16.516 4.457 -4.043 1 93.06 267 SER A O 1
ATOM 2085 N N . GLN A 1 268 ? 16.438 2.207 -4.086 1 95.19 268 GLN A N 1
ATOM 2086 C CA . GLN A 1 268 ? 16.391 2.148 -5.547 1 95.19 268 GLN A CA 1
ATOM 2087 C C . GLN A 1 268 ? 15.062 2.67 -6.078 1 95.19 268 GLN A C 1
ATOM 2089 O O . GLN A 1 268 ? 15.008 3.273 -7.152 1 95.19 268 GLN A O 1
ATOM 2094 N N . ALA A 1 269 ? 13.977 2.461 -5.332 1 94.81 269 ALA A N 1
ATOM 2095 C CA . ALA A 1 269 ? 12.656 2.934 -5.758 1 94.81 269 ALA A CA 1
ATOM 2096 C C . ALA A 1 269 ? 12.578 4.457 -5.711 1 94.81 269 ALA A C 1
ATOM 2098 O O . ALA A 1 269 ? 11.773 5.066 -6.414 1 94.81 269 ALA A O 1
ATOM 2099 N N . GLU A 1 270 ? 13.352 5.074 -4.855 1 90 270 GLU A N 1
ATOM 2100 C CA . GLU A 1 270 ? 13.367 6.527 -4.727 1 90 270 GLU A CA 1
ATOM 2101 C C . GLU A 1 270 ? 13.867 7.188 -6.008 1 90 270 GLU A C 1
ATOM 2103 O O . GLU A 1 270 ? 13.398 8.273 -6.375 1 90 270 GLU A O 1
ATOM 2108 N N . THR A 1 271 ? 14.688 6.473 -6.742 1 90.38 271 THR A N 1
ATOM 2109 C CA . THR A 1 271 ? 15.375 7.129 -7.855 1 90.38 271 THR A CA 1
ATOM 2110 C C . THR A 1 271 ? 14.922 6.547 -9.188 1 90.38 271 THR A C 1
ATOM 2112 O O . THR A 1 271 ? 14.992 7.215 -10.219 1 90.38 271 THR A O 1
ATOM 2115 N N . LYS A 1 272 ? 14.523 5.312 -9.211 1 92.94 272 LYS A N 1
ATOM 2116 C CA . LYS A 1 272 ? 14.172 4.66 -10.469 1 92.94 272 LYS A CA 1
ATOM 2117 C C . LYS A 1 272 ? 12.688 4.824 -10.773 1 92.94 272 LYS A C 1
ATOM 2119 O O . LYS A 1 272 ? 11.836 4.266 -10.07 1 92.94 272 LYS A O 1
ATOM 2124 N N . GLU A 1 273 ? 12.391 5.449 -11.828 1 90.38 273 GLU A N 1
ATOM 2125 C CA . GLU A 1 273 ? 11 5.754 -12.172 1 90.38 273 GLU A CA 1
ATOM 2126 C C . GLU A 1 273 ? 10.414 4.684 -13.086 1 90.38 273 GLU A C 1
ATOM 2128 O O . GLU A 1 273 ? 9.195 4.625 -13.273 1 90.38 273 GLU A O 1
ATOM 2133 N N . LYS A 1 274 ? 11.297 3.881 -13.656 1 95.38 274 LYS A N 1
ATOM 2134 C CA . LYS A 1 274 ? 10.836 2.822 -14.555 1 95.38 274 LYS A CA 1
ATOM 2135 C C . LYS A 1 274 ? 11.117 1.444 -13.961 1 95.38 274 LYS A C 1
ATOM 2137 O O . LYS A 1 274 ? 12.172 1.222 -13.359 1 95.38 274 LYS A O 1
ATOM 2142 N N . TRP A 1 275 ? 10.211 0.527 -14.234 1 96.5 275 TRP A N 1
ATOM 2143 C CA . TRP A 1 275 ? 10.328 -0.84 -13.742 1 96.5 275 TRP A CA 1
ATOM 2144 C C . TRP A 1 275 ? 11.648 -1.471 -14.164 1 96.5 275 TRP A C 1
ATOM 2146 O O . TRP A 1 275 ? 12.359 -2.051 -13.344 1 96.5 275 TRP A O 1
ATOM 2156 N N . GLU A 1 276 ? 11.945 -1.352 -15.406 1 96.31 276 GLU A N 1
ATOM 2157 C CA . GLU A 1 276 ? 13.109 -2.025 -15.961 1 96.31 276 GLU A CA 1
ATOM 2158 C C . GLU A 1 276 ? 14.398 -1.552 -15.281 1 96.31 276 GLU A C 1
ATOM 2160 O O . GLU A 1 276 ? 15.281 -2.357 -14.984 1 96.31 276 GLU A O 1
ATOM 2165 N N . ASP A 1 277 ? 14.453 -0.244 -15.023 1 97.44 277 ASP A N 1
ATOM 2166 C CA . ASP A 1 277 ? 15.625 0.305 -14.352 1 97.44 277 ASP A CA 1
ATOM 2167 C C . ASP A 1 277 ? 15.727 -0.221 -12.922 1 97.44 277 ASP A C 1
ATOM 2169 O O . ASP A 1 277 ? 16.812 -0.59 -12.461 1 97.44 277 ASP A O 1
ATOM 2173 N N . TRP A 1 278 ? 14.664 -0.245 -12.258 1 97.75 278 TRP A N 1
ATOM 2174 C CA . TRP A 1 278 ? 14.641 -0.735 -10.883 1 97.75 278 TRP A CA 1
ATOM 2175 C C . TRP A 1 278 ? 14.992 -2.217 -10.828 1 97.75 278 TRP A C 1
ATOM 2177 O O . TRP A 1 278 ? 15.844 -2.631 -10.031 1 97.75 278 TRP A O 1
ATOM 2187 N N . ARG A 1 279 ? 14.32 -3.021 -11.664 1 97.06 279 ARG A N 1
ATOM 2188 C CA . ARG A 1 279 ? 14.578 -4.457 -11.703 1 97.06 279 ARG A CA 1
ATOM 2189 C C . ARG A 1 279 ? 16.047 -4.746 -11.945 1 97.06 279 ARG A C 1
ATOM 2191 O O . ARG A 1 279 ? 16.656 -5.57 -11.25 1 97.06 279 ARG A O 1
ATOM 2198 N N . GLN A 1 280 ? 16.609 -4.051 -12.875 1 96.75 280 GLN A N 1
ATOM 2199 C CA . GLN A 1 280 ? 18.016 -4.254 -13.203 1 96.75 280 GLN A CA 1
ATOM 2200 C C . GLN A 1 280 ? 18.922 -3.902 -12.016 1 96.75 280 GLN A C 1
ATOM 2202 O O . GLN A 1 280 ? 19.906 -4.59 -11.758 1 96.75 280 GLN A O 1
ATOM 2207 N N . ALA A 1 281 ? 18.578 -2.906 -11.352 1 96.5 281 ALA A N 1
ATOM 2208 C CA . ALA A 1 281 ? 19.359 -2.469 -10.203 1 96.5 281 ALA A CA 1
ATOM 2209 C C . ALA A 1 281 ? 19.281 -3.482 -9.062 1 96.5 281 ALA A C 1
ATOM 2211 O O . ALA A 1 281 ? 20.188 -3.576 -8.242 1 96.5 281 ALA A O 1
ATOM 2212 N N . MET A 1 282 ? 18.234 -4.219 -9.008 1 95.81 282 MET A N 1
ATOM 2213 C CA . MET A 1 282 ? 18 -5.121 -7.887 1 95.81 282 MET A CA 1
ATOM 2214 C C . MET A 1 282 ? 18.656 -6.477 -8.133 1 95.81 282 MET A C 1
ATOM 2216 O O . MET A 1 282 ? 18.922 -7.223 -7.188 1 95.81 282 MET A O 1
ATOM 2220 N N . ILE A 1 283 ? 18.859 -6.82 -9.344 1 93.75 283 ILE A N 1
ATOM 2221 C CA . ILE A 1 283 ? 19.438 -8.109 -9.688 1 93.75 283 ILE A CA 1
ATOM 2222 C C . ILE A 1 283 ? 20.922 -8.109 -9.328 1 93.75 283 ILE A C 1
ATOM 2224 O O . ILE A 1 283 ? 21.625 -7.117 -9.555 1 93.75 283 ILE A O 1
ATOM 2228 N N . SER A 1 284 ? 21.406 -9.188 -8.703 1 90.06 284 SER A N 1
ATOM 2229 C CA . SER A 1 284 ? 22.797 -9.391 -8.32 1 90.06 284 SER A CA 1
ATOM 2230 C C . SER A 1 284 ? 23.141 -10.875 -8.266 1 90.06 284 SER A C 1
ATOM 2232 O O . SER A 1 284 ? 22.328 -11.719 -8.641 1 90.06 284 SER A O 1
ATOM 2234 N N . LYS A 1 285 ? 24.344 -11.18 -7.895 1 87.62 285 LYS A N 1
ATOM 2235 C CA . LYS A 1 285 ? 24.75 -12.57 -7.715 1 87.62 285 LYS A CA 1
ATOM 2236 C C . LYS A 1 285 ? 23.938 -13.25 -6.625 1 87.62 285 LYS A C 1
ATOM 2238 O O . LYS A 1 285 ? 23.656 -14.445 -6.699 1 87.62 285 LYS A O 1
ATOM 2243 N N . ARG A 1 286 ? 23.5 -12.445 -5.742 1 86.56 286 ARG A N 1
ATOM 2244 C CA . ARG A 1 286 ? 22.766 -12.945 -4.59 1 86.56 286 ARG A CA 1
ATOM 2245 C C . ARG A 1 286 ? 21.281 -13.055 -4.898 1 86.56 286 ARG A C 1
ATOM 2247 O O . ARG A 1 286 ? 20.562 -13.852 -4.285 1 86.56 286 ARG A O 1
ATOM 2254 N N . TRP A 1 287 ? 20.906 -12.227 -5.891 1 89.44 287 TRP A N 1
ATOM 2255 C CA . TRP A 1 287 ? 19.469 -12.156 -6.16 1 89.44 287 TRP A CA 1
ATOM 2256 C C . TRP A 1 287 ? 19.188 -12.328 -7.648 1 89.44 287 TRP A C 1
ATOM 2258 O O . TRP A 1 287 ? 19.484 -11.445 -8.453 1 89.44 287 TRP A O 1
ATOM 2268 N N . THR A 1 288 ? 18.531 -13.492 -7.906 1 89.81 288 THR A N 1
ATOM 2269 C CA . THR A 1 288 ? 18.141 -13.742 -9.289 1 89.81 288 THR A CA 1
ATOM 2270 C C . THR A 1 288 ? 16.938 -12.875 -9.68 1 89.81 288 THR A C 1
ATOM 2272 O O . THR A 1 288 ? 16.25 -12.344 -8.812 1 89.81 288 THR A O 1
ATOM 2275 N N . GLN A 1 289 ? 16.688 -12.766 -10.953 1 92.81 289 GLN A N 1
ATOM 2276 C CA . GLN A 1 289 ? 15.539 -12.008 -11.453 1 92.81 289 GLN A CA 1
ATOM 2277 C C . GLN A 1 289 ? 14.227 -12.57 -10.922 1 92.81 289 GLN A C 1
ATOM 2279 O O . GLN A 1 289 ? 13.359 -11.82 -10.477 1 92.81 289 GLN A O 1
ATOM 2284 N N . ALA A 1 290 ? 14.109 -13.875 -10.977 1 91.94 290 ALA A N 1
ATOM 2285 C CA . ALA A 1 290 ? 12.875 -14.508 -10.516 1 91.94 290 ALA A CA 1
ATOM 2286 C C . ALA A 1 290 ? 12.633 -14.234 -9.031 1 91.94 290 ALA A C 1
ATOM 2288 O O . ALA A 1 290 ? 11.508 -13.961 -8.625 1 91.94 290 ALA A O 1
ATOM 2289 N N . ALA A 1 291 ? 13.656 -14.305 -8.266 1 92.94 291 ALA A N 1
ATOM 2290 C CA . ALA A 1 291 ? 13.539 -14.055 -6.836 1 92.94 291 ALA A CA 1
ATOM 2291 C C . ALA A 1 291 ? 13.094 -12.617 -6.562 1 92.94 291 ALA A C 1
ATOM 2293 O O . ALA A 1 291 ? 12.219 -12.375 -5.727 1 92.94 291 ALA A O 1
ATOM 2294 N N . ILE A 1 292 ? 13.688 -11.688 -7.277 1 95.94 292 ILE A N 1
ATOM 2295 C CA . ILE A 1 292 ? 13.359 -10.273 -7.102 1 95.94 292 ILE A CA 1
ATOM 2296 C C . ILE A 1 292 ? 11.914 -10.023 -7.523 1 95.94 292 ILE A C 1
ATOM 2298 O O . ILE A 1 292 ? 11.188 -9.289 -6.848 1 95.94 292 ILE A O 1
ATOM 2302 N N . GLN A 1 293 ? 11.516 -10.641 -8.562 1 97.38 293 GLN A N 1
ATOM 2303 C CA . GLN A 1 293 ? 10.148 -10.469 -9.039 1 97.38 293 GLN A CA 1
ATOM 2304 C C . GLN A 1 293 ? 9.141 -11.047 -8.055 1 97.38 293 GLN A C 1
ATOM 2306 O O . GLN A 1 293 ? 8.062 -10.492 -7.859 1 97.38 293 GLN A O 1
ATOM 2311 N N . ARG A 1 294 ? 9.508 -12.133 -7.484 1 97.25 294 ARG A N 1
ATOM 2312 C CA . ARG A 1 294 ? 8.609 -12.719 -6.492 1 97.25 294 ARG A CA 1
ATOM 2313 C C . ARG A 1 294 ? 8.5 -11.828 -5.262 1 97.25 294 ARG A C 1
ATOM 2315 O O . ARG A 1 294 ? 7.41 -11.656 -4.711 1 97.25 294 ARG A O 1
ATOM 2322 N N . VAL A 1 295 ? 9.602 -11.281 -4.879 1 97.5 295 VAL A N 1
ATOM 2323 C CA . VAL A 1 295 ? 9.602 -10.352 -3.754 1 97.5 295 VAL A CA 1
ATOM 2324 C C . VAL A 1 295 ? 8.766 -9.125 -4.105 1 97.5 295 VAL A C 1
ATOM 2326 O O . VAL A 1 295 ? 7.949 -8.672 -3.303 1 97.5 295 VAL A O 1
ATOM 2329 N N . ALA A 1 296 ? 8.992 -8.617 -5.289 1 98.19 296 ALA A N 1
ATOM 2330 C CA . ALA A 1 296 ? 8.234 -7.457 -5.758 1 98.19 296 ALA A CA 1
ATOM 2331 C C . ALA A 1 296 ? 6.734 -7.738 -5.746 1 98.19 296 ALA A C 1
ATOM 2333 O O . ALA A 1 296 ? 5.941 -6.906 -5.297 1 98.19 296 ALA A O 1
ATOM 2334 N N . MET A 1 297 ? 6.395 -8.891 -6.211 1 98.44 297 MET A N 1
ATOM 2335 C CA . MET A 1 297 ? 4.984 -9.266 -6.246 1 98.44 297 MET A CA 1
ATOM 2336 C C . MET A 1 297 ? 4.422 -9.414 -4.836 1 98.44 297 MET A C 1
ATOM 2338 O O . MET A 1 297 ? 3.293 -9 -4.566 1 98.44 297 MET A O 1
ATOM 2342 N N . ALA A 1 298 ? 5.195 -10 -3.934 1 98.06 298 ALA A N 1
ATOM 2343 C CA . ALA A 1 298 ? 4.766 -10.125 -2.543 1 98.06 298 ALA A CA 1
ATOM 2344 C C . ALA A 1 298 ? 4.527 -8.75 -1.922 1 98.06 298 ALA A C 1
ATOM 2346 O O . ALA A 1 298 ? 3.572 -8.562 -1.161 1 98.06 298 ALA A O 1
ATOM 2347 N N . ILE A 1 299 ? 5.375 -7.789 -2.252 1 97.56 299 ILE A N 1
ATOM 2348 C CA . ILE A 1 299 ? 5.219 -6.426 -1.758 1 97.56 299 ILE A CA 1
ATOM 2349 C C . ILE A 1 299 ? 3.965 -5.797 -2.361 1 97.56 299 ILE A C 1
ATOM 2351 O O . ILE A 1 299 ? 3.156 -5.199 -1.647 1 97.56 299 ILE A O 1
ATOM 2355 N N . LEU A 1 300 ? 3.807 -5.957 -3.66 1 97.62 300 LEU A N 1
ATOM 2356 C CA . LEU A 1 300 ? 2.662 -5.402 -4.371 1 97.62 300 LEU A CA 1
ATOM 2357 C C . LEU A 1 300 ? 1.354 -5.93 -3.795 1 97.62 300 LEU A C 1
ATOM 2359 O O . LEU A 1 300 ? 0.392 -5.176 -3.631 1 97.62 300 LEU A O 1
ATOM 2363 N N . LEU A 1 301 ? 1.375 -7.203 -3.428 1 97.12 301 LEU A N 1
ATOM 2364 C CA . LEU A 1 301 ? 0.173 -7.84 -2.904 1 97.12 301 LEU A CA 1
ATOM 2365 C C . LEU A 1 301 ? 0.131 -7.754 -1.382 1 97.12 301 LEU A C 1
ATOM 2367 O O . LEU A 1 301 ? -0.847 -8.172 -0.758 1 97.12 301 LEU A O 1
ATOM 2371 N N . GLN A 1 302 ? 1.227 -7.324 -0.785 1 95.75 302 GLN A N 1
ATOM 2372 C CA . GLN A 1 302 ? 1.353 -7.125 0.656 1 95.75 302 GLN A CA 1
ATOM 2373 C C . GLN A 1 302 ? 1.211 -8.445 1.406 1 95.75 302 GLN A C 1
ATOM 2375 O O . GLN A 1 302 ? 0.484 -8.531 2.398 1 95.75 302 GLN A O 1
ATOM 2380 N N . ILE A 1 303 ? 1.824 -9.461 0.96 1 96.5 303 ILE A N 1
ATOM 2381 C CA . ILE A 1 303 ? 1.812 -10.781 1.579 1 96.5 303 ILE A CA 1
ATOM 2382 C C . ILE A 1 303 ? 2.881 -10.852 2.666 1 96.5 303 ILE A C 1
ATOM 2384 O O . ILE A 1 303 ? 4.078 -10.742 2.379 1 96.5 303 ILE A O 1
ATOM 2388 N N . PRO A 1 304 ? 2.543 -11.094 3.869 1 95.5 304 PRO A N 1
ATOM 2389 C CA . PRO A 1 304 ? 3.557 -11.172 4.926 1 95.5 304 PRO A CA 1
ATOM 2390 C C . PRO A 1 304 ? 4.293 -12.508 4.934 1 95.5 304 PRO A C 1
ATOM 2392 O O . PRO A 1 304 ? 3.748 -13.523 4.492 1 95.5 304 PRO A O 1
ATOM 2395 N N . GLN A 1 305 ? 5.457 -12.492 5.48 1 96.19 305 GLN A N 1
ATOM 2396 C CA . GLN A 1 305 ? 6.246 -13.711 5.641 1 96.19 305 GLN A CA 1
ATOM 2397 C C . GLN A 1 305 ? 5.496 -14.75 6.477 1 96.19 305 GLN A C 1
ATOM 2399 O O . GLN A 1 305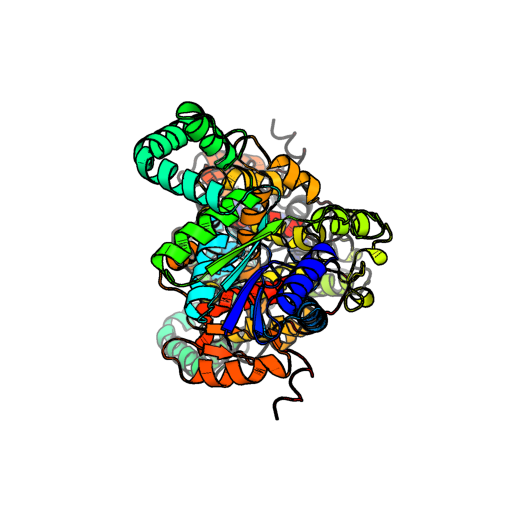 ? 5.605 -15.953 6.227 1 96.19 305 GLN A O 1
ATOM 2404 N N . THR A 1 306 ? 4.742 -14.32 7.406 1 95.06 306 THR A N 1
ATOM 2405 C CA . THR A 1 306 ? 4.012 -15.219 8.297 1 95.06 306 THR A CA 1
ATOM 2406 C C . THR A 1 306 ? 2.973 -16.016 7.52 1 95.06 306 THR A C 1
ATOM 2408 O O . THR A 1 306 ? 2.73 -17.188 7.824 1 95.06 306 THR A O 1
ATOM 2411 N N . ALA A 1 307 ? 2.35 -15.461 6.496 1 94.75 307 ALA A N 1
ATOM 2412 C CA . ALA A 1 307 ? 1.36 -16.156 5.68 1 94.75 307 ALA A CA 1
ATOM 2413 C C . ALA A 1 307 ? 2.012 -17.266 4.863 1 94.75 307 ALA A C 1
ATOM 2415 O O . ALA A 1 307 ? 1.49 -18.391 4.793 1 94.75 307 ALA A O 1
ATOM 2416 N N . VAL A 1 308 ? 3.15 -16.984 4.316 1 96.56 308 VAL A N 1
ATOM 2417 C CA . VAL A 1 308 ? 3.863 -17.953 3.504 1 96.56 308 VAL A CA 1
ATOM 2418 C C . VAL A 1 308 ? 4.383 -19.094 4.391 1 96.56 308 VAL A C 1
ATOM 2420 O O . VAL A 1 308 ? 4.281 -20.266 4.031 1 96.56 308 VAL A O 1
ATOM 2423 N N . THR A 1 309 ? 4.871 -18.703 5.559 1 96.31 309 THR A N 1
ATOM 2424 C CA . THR A 1 309 ? 5.371 -19.688 6.504 1 96.31 309 THR A CA 1
ATOM 2425 C C . THR A 1 309 ? 4.25 -20.625 6.949 1 96.31 309 THR A C 1
ATOM 2427 O O . THR A 1 309 ? 4.422 -21.859 6.957 1 96.31 309 THR A O 1
ATOM 2430 N N . ALA A 1 310 ? 3.182 -20.047 7.289 1 95.62 310 ALA A N 1
ATOM 2431 C CA . ALA A 1 310 ? 2.033 -20.844 7.703 1 95.62 310 ALA A CA 1
ATOM 2432 C C . ALA A 1 310 ? 1.566 -21.766 6.574 1 95.62 310 ALA A C 1
ATOM 2434 O O . ALA A 1 310 ? 1.223 -22.922 6.809 1 95.62 310 ALA A O 1
ATOM 2435 N N . PHE A 1 311 ? 1.577 -21.281 5.391 1 96.12 311 PHE A N 1
ATOM 2436 C CA . PHE A 1 311 ? 1.165 -22.062 4.219 1 96.12 311 PHE A CA 1
ATOM 2437 C C . PHE A 1 311 ? 2.119 -23.219 3.973 1 96.12 311 PHE A C 1
ATOM 2439 O O . PHE A 1 311 ? 1.683 -24.344 3.691 1 96.12 311 PHE A O 1
ATOM 2446 N N . ASN A 1 312 ? 3.398 -22.984 4.066 1 95.69 312 ASN A N 1
ATOM 2447 C CA . ASN A 1 312 ? 4.426 -23.984 3.793 1 95.69 312 ASN A CA 1
ATOM 2448 C C . ASN A 1 312 ? 4.457 -25.062 4.867 1 95.69 312 ASN A C 1
ATOM 2450 O O . ASN A 1 312 ? 4.801 -26.219 4.586 1 95.69 312 ASN A O 1
ATOM 2454 N N . GLN A 1 313 ? 4.109 -24.703 6.047 1 93.62 313 GLN A N 1
ATOM 2455 C CA . GLN A 1 313 ? 4.219 -25.625 7.172 1 93.62 313 GLN A CA 1
ATOM 2456 C C . GLN A 1 313 ? 2.871 -26.266 7.48 1 93.62 313 GLN A C 1
ATOM 2458 O O . GLN A 1 313 ? 2.809 -27.266 8.195 1 93.62 313 GLN A O 1
ATOM 2463 N N . GLY A 1 314 ? 1.893 -25.672 6.941 1 88 314 GLY A N 1
ATOM 2464 C CA . GLY A 1 314 ? 0.557 -26.156 7.262 1 88 314 GLY A CA 1
ATOM 2465 C C . GLY A 1 314 ? 0.102 -27.297 6.371 1 88 314 GLY A C 1
ATOM 2466 O O . GLY A 1 314 ? 0.883 -27.812 5.57 1 88 314 GLY A O 1
ATOM 2467 N N . SER A 1 315 ? -1.166 -27.625 6.668 1 86.25 315 SER A N 1
ATOM 2468 C CA . SER A 1 315 ? -1.8 -28.641 5.848 1 86.25 315 SER A CA 1
ATOM 2469 C C . SER A 1 315 ? -2.215 -28.094 4.488 1 86.25 315 SER A C 1
ATOM 2471 O O . SER A 1 315 ? -2.322 -26.875 4.32 1 86.25 315 SER A O 1
ATOM 2473 N N . THR A 1 316 ? -2.373 -29 3.512 1 90.69 316 THR A N 1
ATOM 2474 C CA . THR A 1 316 ? -2.883 -28.609 2.201 1 90.69 316 THR A CA 1
ATOM 2475 C C . THR A 1 316 ? -4.223 -27.891 2.338 1 90.69 316 THR A C 1
ATOM 2477 O O . THR A 1 316 ? -5.066 -28.297 3.141 1 90.69 316 THR A O 1
ATOM 2480 N N . PRO A 1 317 ? -4.383 -26.828 1.59 1 93.62 317 PRO A N 1
ATOM 2481 C CA . PRO A 1 317 ? -5.66 -26.109 1.629 1 93.62 317 PRO A CA 1
ATOM 2482 C C . PRO A 1 317 ? -6.855 -27.031 1.381 1 93.62 317 PRO A C 1
ATOM 2484 O O . PRO A 1 317 ? -6.691 -28.141 0.864 1 93.62 317 PRO A O 1
ATOM 2487 N N . GLN A 1 318 ? -7.996 -26.5 1.769 1 94.75 318 GLN A N 1
ATOM 2488 C CA . GLN A 1 318 ? -9.195 -27.328 1.659 1 94.75 318 GLN A CA 1
ATOM 2489 C C . GLN A 1 318 ? -10.117 -26.812 0.556 1 94.75 318 GLN A C 1
ATOM 2491 O O . GLN A 1 318 ? -10.984 -27.547 0.075 1 94.75 318 GLN A O 1
ATOM 2496 N N . ALA A 1 319 ? -9.977 -25.547 0.221 1 95.44 319 ALA A N 1
ATOM 2497 C CA . ALA A 1 319 ? -10.891 -24.953 -0.745 1 95.44 319 ALA A CA 1
ATOM 2498 C C . ALA A 1 319 ? -10.148 -24.516 -2.004 1 95.44 319 ALA A C 1
ATOM 2500 O O . ALA A 1 319 ? -9.125 -23.828 -1.924 1 95.44 319 ALA A O 1
ATOM 2501 N N . PHE A 1 320 ? -10.719 -24.969 -3.162 1 96.31 320 PHE A N 1
ATOM 2502 C CA . PHE A 1 320 ? -10.125 -24.641 -4.453 1 96.31 320 PHE A CA 1
ATOM 2503 C C . PHE A 1 320 ? -11.188 -24.141 -5.426 1 96.31 320 PHE A C 1
ATOM 2505 O O . PHE A 1 320 ? -12.328 -24.609 -5.402 1 96.31 320 PHE A O 1
ATOM 2512 N N . ARG A 1 321 ? -10.781 -23.25 -6.254 1 96.38 321 ARG A N 1
ATOM 2513 C CA . ARG A 1 321 ? -11.719 -22.703 -7.227 1 96.38 321 ARG A CA 1
ATOM 2514 C C . ARG A 1 321 ? -11.68 -23.484 -8.531 1 96.38 321 ARG A C 1
ATOM 2516 O O . ARG A 1 321 ? -10.609 -23.703 -9.094 1 96.38 321 ARG A O 1
ATOM 2523 N N . LEU A 1 322 ? -12.867 -23.859 -8.961 1 96.75 322 LEU A N 1
ATOM 2524 C CA . LEU A 1 322 ? -13.023 -24.406 -10.305 1 96.75 322 LEU A CA 1
ATOM 2525 C C . LEU A 1 322 ? -13.078 -23.297 -11.344 1 96.75 322 LEU A C 1
ATOM 2527 O O . LEU A 1 322 ? -13.953 -22.438 -11.289 1 96.75 322 LEU A O 1
ATOM 2531 N N . LEU A 1 323 ? -12.156 -23.266 -12.25 1 96.31 323 LEU A N 1
ATOM 2532 C CA . LEU A 1 323 ? -12.125 -22.219 -13.266 1 96.31 323 LEU A CA 1
ATOM 2533 C C . LEU A 1 323 ? -12.953 -22.625 -14.484 1 96.31 323 LEU A C 1
ATOM 2535 O O . LEU A 1 323 ? -13.617 -21.781 -15.086 1 96.31 323 LEU A O 1
ATOM 2539 N N . ASP A 1 324 ? -12.844 -23.875 -14.859 1 95.5 324 ASP A N 1
ATOM 2540 C CA . ASP A 1 324 ? -13.617 -24.391 -15.992 1 95.5 324 ASP A CA 1
ATOM 2541 C C . ASP A 1 324 ? -13.688 -25.906 -15.977 1 95.5 324 ASP A C 1
ATOM 2543 O O . ASP A 1 324 ? -12.922 -26.562 -15.266 1 95.5 324 ASP A O 1
ATOM 2547 N N . ALA A 1 325 ? -14.68 -26.469 -16.719 1 96.62 325 ALA A N 1
ATOM 2548 C CA . ALA A 1 325 ? -14.852 -27.922 -16.797 1 96.62 325 ALA A CA 1
ATOM 2549 C C . ALA A 1 325 ? -15.516 -28.312 -18.109 1 96.62 325 ALA A C 1
ATOM 2551 O O . ALA A 1 325 ? -16.375 -27.594 -18.625 1 96.62 325 ALA A O 1
ATOM 2552 N N . SER A 1 326 ? -15.07 -29.438 -18.625 1 95.81 326 SER A N 1
ATOM 2553 C CA . SER A 1 326 ? -15.773 -30.031 -19.75 1 95.81 326 SER A CA 1
ATOM 2554 C C . SER A 1 326 ? -16.953 -30.875 -19.281 1 95.81 326 SER A C 1
ATOM 2556 O O . SER A 1 326 ? -17.125 -31.094 -18.078 1 95.81 326 SER A O 1
ATOM 2558 N N . GLN A 1 327 ? -17.75 -31.359 -20.25 1 94.75 327 GLN A N 1
ATOM 2559 C CA . GLN A 1 327 ? -18.859 -32.25 -19.906 1 94.75 327 GLN A CA 1
ATOM 2560 C C . GLN A 1 327 ? -18.344 -33.531 -19.266 1 94.75 327 GLN A C 1
ATOM 2562 O O . GLN A 1 327 ? -18.953 -34.031 -18.312 1 94.75 327 GLN A O 1
ATOM 2567 N N . ALA A 1 328 ? -17.281 -34.031 -19.734 1 93.94 328 ALA A N 1
ATOM 2568 C CA . ALA A 1 328 ? -16.719 -35.281 -19.25 1 93.94 328 ALA A CA 1
ATOM 2569 C C . ALA A 1 328 ? -16.172 -35.156 -17.844 1 93.94 328 ALA A C 1
ATOM 2571 O O . ALA A 1 328 ? -16.094 -36.125 -17.094 1 93.94 328 ALA A O 1
ATOM 2572 N N . GLY A 1 329 ? -15.773 -33.938 -17.5 1 94.38 329 GLY A N 1
ATOM 2573 C CA . GLY A 1 329 ? -15.172 -33.688 -16.188 1 94.38 329 GLY A CA 1
ATOM 2574 C C . GLY A 1 329 ? -16.188 -33.469 -15.094 1 94.38 329 GLY A C 1
ATOM 2575 O O . GLY A 1 329 ? -15.883 -33.594 -13.914 1 94.38 329 GLY A O 1
ATOM 2576 N N . ARG A 1 330 ? -17.375 -33.156 -15.375 1 92.44 330 ARG A N 1
ATOM 2577 C CA . ARG A 1 330 ? -18.391 -32.688 -14.445 1 92.44 330 ARG A CA 1
ATOM 2578 C C . ARG A 1 330 ? -18.719 -33.719 -13.391 1 92.44 330 ARG A C 1
ATOM 2580 O O . ARG A 1 330 ? -18.953 -33.406 -12.227 1 92.44 330 ARG A O 1
ATOM 2587 N N . PRO A 1 331 ? -18.734 -34.969 -13.742 1 91.5 331 PRO A N 1
ATOM 2588 C CA . PRO A 1 331 ? -19.031 -36 -12.734 1 91.5 331 PRO A CA 1
ATOM 2589 C C . PRO A 1 331 ? -18.047 -35.969 -11.562 1 91.5 331 PRO A C 1
ATOM 2591 O O . PRO A 1 331 ? -18.406 -36.312 -10.438 1 91.5 331 PRO A O 1
ATOM 2594 N N . TRP A 1 332 ? -16.859 -35.531 -11.789 1 92.38 332 TRP A N 1
ATOM 2595 C CA . TRP A 1 332 ? -15.859 -35.5 -10.727 1 92.38 332 TRP A CA 1
ATOM 2596 C C . TRP A 1 332 ? -16.25 -34.438 -9.672 1 92.38 332 TRP A C 1
ATOM 2598 O O . TRP A 1 332 ? -15.875 -34.562 -8.508 1 92.38 332 TRP A O 1
ATOM 2608 N N . LEU A 1 333 ? -16.938 -33.469 -10.062 1 93.06 333 LEU A N 1
ATOM 2609 C CA . LEU A 1 333 ? -17.359 -32.438 -9.133 1 93.06 333 LEU A CA 1
ATOM 2610 C C . LEU A 1 333 ? -18.266 -33 -8.039 1 93.06 333 LEU A C 1
ATOM 2612 O O . LEU A 1 333 ? -18.125 -32.656 -6.867 1 93.06 333 LEU A O 1
ATOM 2616 N N . SER A 1 334 ? -19.125 -33.906 -8.445 1 91.44 334 SER A N 1
ATOM 2617 C CA . SER A 1 334 ? -20 -34.562 -7.48 1 91.44 334 SER A CA 1
ATOM 2618 C C . SER A 1 334 ? -19.219 -35.469 -6.547 1 91.44 334 SER A C 1
ATOM 2620 O O . SER A 1 334 ? -19.516 -35.562 -5.355 1 91.44 334 SER A O 1
ATOM 2622 N N . ALA A 1 335 ? -18.281 -36.125 -7.133 1 90.94 335 ALA A N 1
ATOM 2623 C CA . ALA A 1 335 ? -17.438 -37 -6.332 1 90.94 335 ALA A CA 1
ATOM 2624 C C . ALA A 1 335 ? -16.672 -36.219 -5.273 1 90.94 335 ALA A C 1
ATOM 2626 O O . ALA A 1 335 ? -16.516 -36.688 -4.137 1 90.94 335 ALA A O 1
ATOM 2627 N N . TRP A 1 336 ? -16.125 -35.094 -5.621 1 93.31 336 TRP A N 1
ATOM 2628 C CA . TRP A 1 336 ? -15.336 -34.25 -4.715 1 93.31 336 TRP A CA 1
ATOM 2629 C C . TRP A 1 336 ? -16.203 -33.688 -3.596 1 93.31 336 TRP A C 1
ATOM 2631 O O . TRP A 1 336 ? -15.734 -33.5 -2.475 1 93.31 336 TRP A O 1
ATOM 2641 N N . ARG A 1 337 ? -17.453 -33.375 -3.852 1 91.19 337 ARG A N 1
ATOM 2642 C CA . ARG A 1 337 ? -18.375 -32.844 -2.859 1 91.19 337 ARG A CA 1
ATOM 2643 C C . ARG A 1 337 ? -18.562 -33.812 -1.694 1 91.19 337 ARG A C 1
ATOM 2645 O O . ARG A 1 337 ? -18.844 -33.406 -0.571 1 91.19 337 ARG A O 1
ATOM 2652 N N . LYS A 1 338 ? -18.328 -35.094 -1.974 1 90.25 338 LYS A N 1
ATOM 2653 C CA . LYS A 1 338 ? -18.547 -36.125 -0.97 1 90.25 338 LYS A CA 1
ATOM 2654 C C . LYS A 1 338 ? -17.281 -36.344 -0.141 1 90.25 338 LYS A C 1
ATOM 2656 O O . LYS A 1 338 ? -17.312 -37.031 0.881 1 90.25 338 LYS A O 1
ATOM 2661 N N . ARG A 1 339 ? -16.25 -35.781 -0.531 1 91.25 339 ARG A N 1
ATOM 2662 C CA . ARG A 1 339 ? -14.984 -35.969 0.169 1 91.25 339 ARG A CA 1
ATOM 2663 C C . ARG A 1 339 ? -14.836 -34.969 1.315 1 91.25 339 ARG A C 1
ATOM 2665 O O . ARG A 1 339 ? -15.008 -33.75 1.123 1 91.25 339 ARG A O 1
ATOM 2672 N N . GLU A 1 340 ? -14.484 -35.469 2.451 1 89.69 340 GLU A N 1
ATOM 2673 C CA . GLU A 1 340 ? -14.281 -34.625 3.613 1 89.69 340 GLU A CA 1
ATOM 2674 C C . GLU A 1 340 ? -13.008 -33.781 3.471 1 89.69 340 GLU A C 1
ATOM 2676 O O . GLU A 1 340 ? -11.992 -34.281 2.979 1 89.69 340 GLU A O 1
ATOM 2681 N N . GLY A 1 341 ? -13.078 -32.594 3.848 1 91.44 341 GLY A N 1
ATOM 2682 C CA . GLY A 1 341 ? -11.914 -31.734 3.85 1 91.44 341 GLY A CA 1
ATOM 2683 C C . GLY A 1 341 ? -11.555 -31.203 2.473 1 91.44 341 GLY A C 1
ATOM 2684 O O . GLY A 1 341 ? -10.438 -30.75 2.246 1 91.44 341 GLY A O 1
ATOM 2685 N N . LEU A 1 342 ? -12.445 -31.406 1.532 1 95.19 342 LEU A N 1
ATOM 2686 C CA . LEU A 1 342 ? -12.234 -30.922 0.173 1 95.19 342 LEU A CA 1
ATOM 2687 C C . LEU A 1 342 ? -13.445 -30.141 -0.324 1 95.19 342 LEU A C 1
ATOM 2689 O O . LEU A 1 342 ? -14.57 -30.641 -0.286 1 95.19 342 LEU A O 1
ATOM 2693 N N . ARG A 1 343 ? -13.188 -28.891 -0.659 1 94.75 343 ARG A N 1
ATOM 2694 C CA . ARG A 1 343 ? -14.227 -28.062 -1.25 1 94.75 343 ARG A CA 1
ATOM 2695 C C . ARG A 1 343 ? -13.766 -27.469 -2.576 1 94.75 343 ARG A C 1
ATOM 2697 O O . ARG A 1 343 ? -12.797 -26.703 -2.615 1 94.75 343 ARG A O 1
ATOM 2704 N N . VAL A 1 344 ? -14.414 -27.891 -3.646 1 95.94 344 VAL A N 1
ATOM 2705 C CA . VAL A 1 344 ? -14.203 -27.281 -4.957 1 95.94 344 VAL A CA 1
ATOM 2706 C C . VAL A 1 344 ? -15.398 -26.406 -5.32 1 95.94 344 VAL A C 1
ATOM 2708 O O . VAL A 1 344 ? -16.531 -26.891 -5.43 1 95.94 344 VAL A O 1
ATOM 2711 N N . PHE A 1 345 ? -15.125 -25.031 -5.512 1 93.75 345 PHE A N 1
ATOM 2712 C CA . PHE A 1 345 ? -16.25 -24.125 -5.629 1 93.75 345 PHE A CA 1
ATOM 2713 C C . PHE A 1 345 ? -16.172 -23.328 -6.926 1 93.75 345 PHE A C 1
ATOM 2715 O O . PHE A 1 345 ? -15.086 -23.062 -7.438 1 93.75 345 PHE A O 1
ATOM 2722 N N . SER A 1 346 ? -17.328 -22.938 -7.445 1 90.56 346 SER A N 1
ATOM 2723 C CA . SER A 1 346 ? -17.438 -22.031 -8.594 1 90.56 346 SER A CA 1
ATOM 2724 C C . SER A 1 346 ? -17.797 -20.625 -8.156 1 90.56 346 SER A C 1
ATOM 2726 O O . SER A 1 346 ? -17.516 -19.656 -8.867 1 90.56 346 SER A O 1
ATOM 2728 N N . HIS A 1 347 ? -18.375 -20.562 -6.965 1 89.44 347 HIS A N 1
ATOM 2729 C CA . HIS A 1 347 ? -18.766 -19.281 -6.391 1 89.44 347 HIS A CA 1
ATOM 2730 C C . HIS A 1 347 ? -18.094 -19.062 -5.043 1 89.44 347 HIS A C 1
ATOM 2732 O O . HIS A 1 347 ? -18.219 -19.891 -4.137 1 89.44 347 HIS A O 1
ATOM 2738 N N . TYR A 1 348 ? -17.469 -17.969 -4.953 1 88.19 348 TYR A N 1
ATOM 2739 C CA . TYR A 1 348 ? -16.734 -17.656 -3.736 1 88.19 348 TYR A CA 1
ATOM 2740 C C . TYR A 1 348 ? -17.672 -17.438 -2.562 1 88.19 348 TYR A C 1
ATOM 2742 O O . TYR A 1 348 ? -18.734 -16.812 -2.719 1 88.19 348 TYR A O 1
ATOM 2750 N N . LYS A 1 349 ? -17.312 -17.953 -1.41 1 89.5 349 LYS A N 1
ATOM 2751 C CA . LYS A 1 349 ? -17.953 -17.672 -0.126 1 89.5 349 LYS A CA 1
ATOM 2752 C C . LYS A 1 349 ? -16.922 -17.203 0.908 1 89.5 349 LYS A C 1
ATOM 2754 O O . LYS A 1 349 ? -15.766 -17.609 0.863 1 89.5 349 LYS A O 1
ATOM 2759 N N . PRO A 1 350 ? -17.375 -16.406 1.825 1 85.62 350 PRO A N 1
ATOM 2760 C CA . PRO A 1 350 ? -16.453 -15.891 2.846 1 85.62 350 PRO A CA 1
ATOM 2761 C C . PRO A 1 350 ? -15.75 -17 3.627 1 85.62 350 PRO A C 1
ATOM 2763 O O . PRO A 1 350 ? -14.609 -16.828 4.062 1 85.62 350 PRO A O 1
ATOM 2766 N N . ASP A 1 351 ? -16.375 -18.094 3.672 1 90.25 351 ASP A N 1
ATOM 2767 C CA . ASP A 1 351 ? -15.812 -19.219 4.414 1 90.25 351 ASP A CA 1
ATOM 2768 C C . ASP A 1 351 ? -14.523 -19.719 3.768 1 90.25 351 ASP A C 1
ATOM 2770 O O . ASP A 1 351 ? -13.734 -20.422 4.402 1 90.25 351 ASP A O 1
ATOM 2774 N N . TYR A 1 352 ? -14.266 -19.344 2.512 1 91.69 352 TYR A N 1
ATOM 2775 C CA . TYR A 1 352 ? -13.102 -19.828 1.775 1 91.69 352 TYR A CA 1
ATOM 2776 C C . TYR A 1 352 ? -11.945 -18.844 1.884 1 91.69 352 TYR A C 1
ATOM 2778 O O . TYR A 1 352 ? -10.883 -19.062 1.299 1 91.69 352 TYR A O 1
ATOM 2786 N N . GLU A 1 353 ? -12.094 -17.766 2.65 1 88.62 353 GLU A N 1
ATOM 2787 C CA . GLU A 1 353 ? -11.133 -16.672 2.695 1 88.62 353 GLU A CA 1
ATOM 2788 C C . GLU A 1 353 ? -9.766 -17.156 3.172 1 88.62 353 GLU A C 1
ATOM 2790 O O . GLU A 1 353 ? -8.734 -16.703 2.68 1 88.62 353 GLU A O 1
ATOM 2795 N N . GLY A 1 354 ? -9.742 -18.031 4.109 1 89.81 354 GLY A N 1
ATOM 2796 C CA . GLY A 1 354 ? -8.484 -18.547 4.625 1 89.81 354 GLY A CA 1
ATOM 2797 C C . GLY A 1 354 ? -7.625 -19.203 3.557 1 89.81 354 GLY A C 1
ATOM 2798 O O . GLY A 1 354 ? -6.402 -19.031 3.549 1 89.81 354 GLY A O 1
ATOM 2799 N N . ASP A 1 355 ? -8.281 -19.891 2.621 1 93 355 ASP A N 1
ATOM 2800 C CA . ASP A 1 355 ? -7.566 -20.641 1.592 1 93 355 ASP A CA 1
ATOM 2801 C C . ASP A 1 355 ? -7.469 -19.844 0.295 1 93 355 ASP A C 1
ATOM 2803 O O . ASP A 1 355 ? -6.539 -20.031 -0.49 1 93 355 ASP A O 1
ATOM 2807 N N . TYR A 1 356 ? -8.375 -18.875 0.114 1 93.44 356 TYR A N 1
ATOM 2808 C CA . TYR A 1 356 ? -8.523 -18.281 -1.216 1 93.44 356 TYR A CA 1
ATOM 2809 C C . TYR A 1 356 ? -8.352 -16.781 -1.173 1 93.44 356 TYR A C 1
ATOM 2811 O O . TYR A 1 356 ? -8.359 -16.109 -2.213 1 93.44 356 TYR A O 1
ATOM 2819 N N . GLY A 1 357 ? -8.148 -16.219 -0.048 1 92.5 357 GLY A N 1
ATOM 2820 C CA . GLY A 1 357 ? -8.125 -14.773 0.134 1 92.5 357 GLY A CA 1
ATOM 2821 C C . GLY A 1 357 ? -7.059 -14.086 -0.698 1 92.5 357 GLY A C 1
ATOM 2822 O O . GLY A 1 357 ? -7.312 -13.055 -1.315 1 92.5 357 GLY A O 1
ATOM 2823 N N . TRP A 1 358 ? -5.895 -14.656 -0.764 1 94.38 358 TRP A N 1
ATOM 2824 C CA . TRP A 1 358 ? -4.797 -14.039 -1.501 1 94.38 358 TRP A CA 1
ATOM 2825 C C . TRP A 1 358 ? -5.047 -14.102 -3.004 1 94.38 358 TRP A C 1
ATOM 2827 O O . TRP A 1 358 ? -4.582 -13.242 -3.754 1 94.38 358 TRP A O 1
ATOM 2837 N N . ASN A 1 359 ? -5.82 -15.133 -3.467 1 95.25 359 ASN A N 1
ATOM 2838 C CA . ASN A 1 359 ? -6.219 -15.164 -4.867 1 95.25 359 ASN A CA 1
ATOM 2839 C C . ASN A 1 359 ? -7.109 -13.969 -5.223 1 95.25 359 ASN A C 1
ATOM 2841 O O . ASN A 1 359 ? -6.969 -13.383 -6.293 1 95.25 359 ASN A O 1
ATOM 2845 N N . LEU A 1 360 ? -7.961 -13.633 -4.305 1 92.31 360 LEU A N 1
ATOM 2846 C CA . LEU A 1 360 ? -8.844 -12.492 -4.523 1 92.31 360 LEU A CA 1
ATOM 2847 C C . LEU A 1 360 ? -8.047 -11.195 -4.613 1 92.31 360 LEU A C 1
ATOM 2849 O O . LEU A 1 360 ? -8.336 -10.344 -5.461 1 92.31 360 LEU A O 1
ATOM 2853 N N . VAL A 1 361 ? -7.102 -11.07 -3.76 1 92.75 361 VAL A N 1
ATOM 2854 C CA . VAL A 1 361 ? -6.25 -9.883 -3.766 1 92.75 361 VAL A CA 1
ATOM 2855 C C . VAL A 1 361 ? -5.504 -9.789 -5.094 1 92.75 361 VAL A C 1
ATOM 2857 O O . VAL A 1 361 ? -5.48 -8.734 -5.727 1 92.75 361 VAL A O 1
ATOM 2860 N N . ALA A 1 362 ? -4.922 -10.891 -5.484 1 95.25 362 ALA A N 1
ATOM 2861 C CA . ALA A 1 362 ? -4.191 -10.93 -6.75 1 95.25 362 ALA A CA 1
ATOM 2862 C C . ALA A 1 362 ? -5.094 -10.539 -7.914 1 95.25 362 ALA A C 1
ATOM 2864 O O . ALA A 1 362 ? -4.684 -9.781 -8.797 1 95.25 362 ALA A O 1
ATOM 2865 N N . ASP A 1 363 ? -6.312 -11.008 -7.891 1 93.25 363 ASP A N 1
ATOM 2866 C CA . ASP A 1 363 ? -7.273 -10.711 -8.945 1 93.25 363 ASP A CA 1
ATOM 2867 C C . ASP A 1 363 ? -7.609 -9.219 -8.977 1 93.25 363 ASP A C 1
ATOM 2869 O O . ASP A 1 363 ? -7.695 -8.617 -10.047 1 93.25 363 ASP A O 1
ATOM 2873 N N . ALA A 1 364 ? -7.828 -8.68 -7.836 1 90.94 364 ALA A N 1
ATOM 2874 C CA . ALA A 1 364 ? -8.164 -7.266 -7.738 1 90.94 364 ALA A CA 1
ATOM 2875 C C . ALA A 1 364 ? -7.039 -6.391 -8.281 1 90.94 364 ALA A C 1
ATOM 2877 O O . ALA A 1 364 ? -7.289 -5.445 -9.031 1 90.94 364 ALA A O 1
ATOM 2878 N N . ILE A 1 365 ? -5.82 -6.711 -7.938 1 93.94 365 ILE A N 1
ATOM 2879 C CA . ILE A 1 365 ? -4.676 -5.918 -8.367 1 93.94 365 ILE A CA 1
ATOM 2880 C C . ILE A 1 365 ? -4.43 -6.133 -9.859 1 93.94 365 ILE A C 1
ATOM 2882 O O . ILE A 1 365 ? -4.07 -5.199 -10.578 1 93.94 365 ILE A O 1
ATOM 2886 N N . TYR A 1 366 ? -4.621 -7.402 -10.266 1 94.06 366 TYR A N 1
ATOM 2887 C CA . TYR A 1 366 ? -4.504 -7.723 -11.688 1 94.06 366 TYR A CA 1
ATOM 2888 C C . TYR A 1 366 ? -5.387 -6.809 -12.531 1 94.06 366 TYR A C 1
ATOM 2890 O O . TYR A 1 366 ? -4.992 -6.383 -13.617 1 94.06 366 TYR A O 1
ATOM 2898 N N . GLN A 1 367 ? -6.445 -6.395 -12.008 1 89.56 367 GLN A N 1
ATOM 2899 C CA . GLN A 1 367 ? -7.441 -5.621 -12.742 1 89.56 367 GLN A CA 1
ATOM 2900 C C . GLN A 1 367 ? -7.086 -4.137 -12.758 1 89.56 367 GLN A C 1
ATOM 2902 O O . GLN A 1 367 ? -7.707 -3.35 -13.469 1 89.56 367 GLN A O 1
ATOM 2907 N N . LEU A 1 368 ? -6.125 -3.699 -11.961 1 88.38 368 LEU A N 1
ATOM 2908 C CA . LEU A 1 368 ? -5.742 -2.291 -11.898 1 88.38 368 LEU A CA 1
ATOM 2909 C C . LEU A 1 368 ? -4.852 -1.917 -13.078 1 88.38 368 LEU A C 1
ATOM 2911 O O . LEU A 1 368 ? -4.406 -0.772 -13.188 1 88.38 368 LEU A O 1
ATOM 2915 N N . ARG A 1 369 ? -4.488 -2.793 -13.984 1 80.12 369 ARG A N 1
ATOM 2916 C CA . ARG A 1 369 ? -3.654 -2.461 -15.133 1 80.12 369 ARG A CA 1
ATOM 2917 C C . ARG A 1 369 ? -4.27 -1.328 -15.945 1 80.12 369 ARG A C 1
ATOM 2919 O O . ARG A 1 369 ? -5.496 -1.187 -15.992 1 80.12 369 ARG A O 1
ATOM 2926 N N . PRO A 1 370 ? -3.293 -0.379 -16.438 1 64.81 370 PRO A N 1
ATOM 2927 C CA . PRO A 1 370 ? -3.816 0.717 -17.25 1 64.81 370 PRO A CA 1
ATOM 2928 C C . PRO A 1 370 ? -4.48 0.229 -18.531 1 64.81 370 PRO A C 1
ATOM 2930 O O . PRO A 1 370 ? -4.051 -0.772 -19.125 1 64.81 370 PRO A O 1
ATOM 2933 N N . GLY A 1 371 ? -5.52 0.803 -19.203 1 54.09 371 GLY A N 1
ATOM 2934 C CA . GLY A 1 371 ? -5.977 0.713 -20.578 1 54.09 371 GLY A CA 1
ATOM 2935 C C . GLY A 1 371 ? -7.168 -0.213 -20.75 1 54.09 371 GLY A C 1
ATOM 2936 O O . GLY A 1 371 ? -7.809 -0.216 -21.797 1 54.09 371 GLY A O 1
ATOM 2937 N N . GLY A 1 372 ? -7.582 -1.223 -19.734 1 53.47 372 GLY A N 1
ATOM 2938 C CA . GLY A 1 372 ? -8.734 -1.992 -20.188 1 53.47 372 GLY A CA 1
ATOM 2939 C C . GLY A 1 372 ? -9.477 -2.672 -19.047 1 53.47 372 GLY A C 1
ATOM 2940 O O . GLY A 1 372 ? -8.898 -2.941 -18 1 53.47 372 GLY A O 1
ATOM 2941 N N . GLN A 1 373 ? -10.844 -2.443 -19.125 1 52.66 373 GLN A N 1
ATOM 2942 C CA . GLN A 1 373 ? -11.758 -3.111 -18.203 1 52.66 373 GLN A CA 1
ATOM 2943 C C . GLN A 1 373 ? -11.797 -4.613 -18.453 1 52.66 373 GLN A C 1
ATOM 2945 O O . GLN A 1 373 ? -11.883 -5.051 -19.609 1 52.66 373 GLN A O 1
ATOM 2950 N N . ILE A 1 374 ? -11.125 -5.363 -17.734 1 49.91 374 ILE A N 1
ATOM 2951 C CA . ILE A 1 374 ? -11.305 -6.801 -17.891 1 49.91 374 ILE A CA 1
ATOM 2952 C C . ILE A 1 374 ? -12.492 -7.262 -17.047 1 49.91 374 ILE A C 1
ATOM 2954 O O . ILE A 1 374 ? -12.961 -6.531 -16.172 1 49.91 374 ILE A O 1
ATOM 2958 N N . GLN A 1 375 ? -13.148 -8.391 -17.469 1 46.25 375 GLN A N 1
ATOM 2959 C CA . GLN A 1 375 ? -14.203 -9.031 -16.703 1 46.25 375 GLN A CA 1
ATOM 2960 C C . GLN A 1 375 ? -13.773 -9.25 -15.25 1 46.25 375 GLN A C 1
ATOM 2962 O O . GLN A 1 375 ? -12.586 -9.43 -14.977 1 46.25 375 GLN A O 1
ATOM 2967 N N . SER A 1 376 ? -14.758 -9.125 -14.414 1 47.66 376 SER A N 1
ATOM 2968 C CA . SER A 1 376 ? -14.508 -9.344 -12.992 1 47.66 376 SER A CA 1
ATOM 2969 C C . SER A 1 376 ? -13.773 -10.664 -12.75 1 47.66 376 SER A C 1
ATOM 2971 O O . SER A 1 376 ? -14.156 -11.695 -13.312 1 47.66 376 SER A O 1
ATOM 2973 N N . GLN A 1 377 ? -12.688 -10.656 -12.219 1 53.75 377 GLN A N 1
ATOM 2974 C CA . GLN A 1 377 ? -11.875 -11.836 -11.922 1 53.75 377 GLN A CA 1
ATOM 2975 C C . GLN A 1 377 ? -12.367 -12.531 -10.656 1 53.75 377 GLN A C 1
ATOM 2977 O O . GLN A 1 377 ? -11.906 -13.633 -10.328 1 53.75 377 GLN A O 1
ATOM 2982 N N . VAL A 1 378 ? -13.289 -11.898 -9.906 1 46.09 378 VAL A N 1
ATOM 2983 C CA . VAL A 1 378 ? -13.82 -12.469 -8.672 1 46.09 378 VAL A CA 1
ATOM 2984 C C . VAL A 1 378 ? -15.062 -13.297 -8.977 1 46.09 378 VAL A C 1
ATOM 2986 O O . VAL A 1 378 ? -15.219 -14.414 -8.477 1 46.09 378 VAL A O 1
ATOM 2989 N N . GLN A 1 379 ? -16.125 -12.797 -9.648 1 46.06 379 GLN A N 1
ATOM 2990 C CA . GLN A 1 379 ? -17.281 -13.547 -10.102 1 46.06 379 GLN A CA 1
ATOM 2991 C C . GLN A 1 379 ? -17.297 -13.695 -11.617 1 46.06 379 GLN A C 1
ATOM 2993 O O . GLN A 1 379 ? -17.094 -12.711 -12.344 1 46.06 379 GLN A O 1
ATOM 2998 N N . PRO A 1 380 ? -17.172 -14.969 -12.148 1 41.38 380 PRO A N 1
ATOM 2999 C CA . PRO A 1 380 ? -17.281 -15.117 -13.602 1 41.38 380 PRO A CA 1
ATOM 3000 C C . PRO A 1 380 ? -18.531 -14.453 -14.172 1 41.38 380 PRO A C 1
ATOM 3002 O O . PRO A 1 380 ? -19.562 -14.383 -13.492 1 41.38 380 PRO A O 1
ATOM 3005 N N . LYS A 1 381 ? -18.594 -13.469 -15.016 1 41.56 381 LYS A N 1
ATOM 3006 C CA . LYS A 1 381 ? -19.891 -13.211 -15.648 1 41.56 381 LYS A CA 1
ATOM 3007 C C . LYS A 1 381 ? -20.594 -14.516 -16 1 41.56 381 LYS A C 1
ATOM 3009 O O . LYS A 1 381 ? -21.656 -14.812 -15.461 1 41.56 381 LYS A O 1
ATOM 3014 N N . GLN A 1 382 ? -21.234 -14.68 -17.141 1 33.22 382 GLN A N 1
ATOM 3015 C CA . GLN A 1 382 ? -22.188 -15.625 -17.719 1 33.22 382 GLN A CA 1
ATOM 3016 C C . GLN A 1 382 ? -21.594 -17.031 -17.797 1 33.22 382 GLN A C 1
ATOM 3018 O O . GLN A 1 382 ? -22.172 -17.922 -18.406 1 33.22 382 GLN A O 1
ATOM 3023 N N . VAL A 1 383 ? -20.469 -17.297 -17.391 1 31.7 383 VAL A N 1
ATOM 3024 C CA . VAL A 1 383 ? -20.25 -18.625 -17.953 1 31.7 383 VAL A CA 1
ATOM 3025 C C . VAL A 1 383 ? -21.172 -19.625 -17.266 1 31.7 383 VAL A C 1
ATOM 3027 O O . VAL A 1 383 ? -21.656 -20.578 -17.891 1 31.7 383 VAL A O 1
ATOM 3030 N N . LEU A 1 384 ? -21.156 -19.609 -15.875 1 31.58 384 LEU A N 1
ATOM 3031 C CA . LEU A 1 384 ? -21.859 -20.812 -15.406 1 31.58 384 LEU A CA 1
ATOM 3032 C C . LEU A 1 384 ? -23.359 -20.672 -15.602 1 31.58 384 LEU A C 1
ATOM 3034 O O . LEU A 1 384 ? -24.078 -20.266 -14.68 1 31.58 384 LEU A O 1
ATOM 3038 N N . SER A 1 385 ? -23.844 -19.953 -16.438 1 27.48 385 SER A N 1
ATOM 3039 C CA . SER A 1 385 ? -25.25 -20.188 -16.719 1 27.48 385 SER A CA 1
ATOM 3040 C C . SER A 1 385 ? -25.562 -21.672 -16.812 1 27.48 385 SER A C 1
ATOM 3042 O O . SER A 1 385 ? -26.734 -22.078 -16.828 1 27.48 385 SER A O 1
ATOM 3044 N N . PHE A 1 386 ? -24.578 -22.562 -17.203 1 24.45 386 PHE A N 1
ATOM 3045 C CA . PHE A 1 386 ? -25.062 -23.891 -17.562 1 24.45 386 PHE A CA 1
ATOM 3046 C C . PHE A 1 386 ? -25.266 -24.75 -16.312 1 24.45 386 PHE A C 1
ATOM 3048 O O . PHE A 1 386 ? -25.656 -25.906 -16.422 1 24.45 386 PHE A O 1
ATOM 3055 N N . LEU A 1 387 ? -24.609 -24.5 -15.195 1 24.58 387 LEU A N 1
ATOM 3056 C CA . LEU A 1 387 ? -24.891 -25.5 -14.172 1 24.58 387 LEU A CA 1
ATOM 3057 C C . LEU A 1 387 ? -26.297 -25.297 -13.586 1 24.58 387 LEU A C 1
ATOM 3059 O O . LEU A 1 387 ? -26.641 -25.922 -12.578 1 24.58 387 LEU A O 1
ATOM 3063 N N . ARG A 1 388 ? -27.203 -24.5 -14.07 1 22.42 388 ARG A N 1
ATOM 3064 C CA . ARG A 1 388 ? -28.562 -24.891 -13.695 1 22.42 388 ARG A CA 1
ATOM 3065 C C . ARG A 1 388 ? -29.016 -26.094 -14.523 1 22.42 388 ARG A C 1
ATOM 3067 O O . ARG A 1 388 ? -28.781 -26.156 -15.727 1 22.42 388 ARG A O 1
ATOM 3074 N N . MET B 1 1 ? 13.586 41.219 22.703 1 84.56 1 MET B N 1
ATOM 3075 C CA . MET B 1 1 ? 12.977 40.781 21.453 1 84.56 1 MET B CA 1
ATOM 3076 C C . MET B 1 1 ? 12.164 39.5 21.641 1 84.56 1 MET B C 1
ATOM 3078 O O . MET B 1 1 ? 12.688 38.531 22.156 1 84.56 1 MET B O 1
ATOM 3082 N N . ALA B 1 2 ? 10.805 39.625 21.422 1 93.5 2 ALA B N 1
ATOM 3083 C CA . ALA B 1 2 ? 9.906 38.5 21.688 1 93.5 2 ALA B CA 1
ATOM 3084 C C . ALA B 1 2 ? 9.641 37.719 20.422 1 93.5 2 ALA B C 1
ATOM 3086 O O . ALA B 1 2 ? 9.945 38.156 19.312 1 93.5 2 ALA B O 1
ATOM 3087 N N . LEU B 1 3 ? 9.305 36.531 20.656 1 96.56 3 LEU B N 1
ATOM 3088 C CA . LEU B 1 3 ? 8.93 35.656 19.562 1 96.56 3 LEU B CA 1
ATOM 3089 C C . LEU B 1 3 ? 7.418 35.5 19.469 1 96.56 3 LEU B C 1
ATOM 3091 O O . LEU B 1 3 ? 6.762 35.156 20.453 1 96.56 3 LEU B O 1
ATOM 3095 N N . ILE B 1 4 ? 6.84 35.812 18.281 1 97.94 4 ILE B N 1
ATOM 3096 C CA . ILE B 1 4 ? 5.398 35.75 18.047 1 97.94 4 ILE B CA 1
ATOM 3097 C C . ILE B 1 4 ? 5.082 34.531 17.172 1 97.94 4 ILE B C 1
ATOM 3099 O O . ILE B 1 4 ? 5.59 34.438 16.047 1 97.94 4 ILE B O 1
ATOM 3103 N N . GLY B 1 5 ? 4.234 33.688 17.703 1 98.12 5 GLY B N 1
ATOM 3104 C CA . GLY B 1 5 ? 3.902 32.469 17 1 98.12 5 GLY B CA 1
ATOM 3105 C C . GLY B 1 5 ? 2.607 32.562 16.219 1 98.12 5 GLY B C 1
ATOM 3106 O O . GLY B 1 5 ? 1.642 33.188 16.672 1 98.12 5 GLY B O 1
ATOM 3107 N N . ILE B 1 6 ? 2.559 31.953 15.055 1 97.25 6 ILE B N 1
ATOM 3108 C CA . ILE B 1 6 ? 1.378 31.781 14.211 1 97.25 6 ILE B CA 1
ATOM 3109 C C . ILE B 1 6 ? 1.3 30.344 13.719 1 97.25 6 ILE B C 1
ATOM 3111 O O . ILE B 1 6 ? 2.266 29.812 13.156 1 97.25 6 ILE B O 1
ATOM 3115 N N . LEU B 1 7 ? 0.225 29.641 14.031 1 96.75 7 LEU B N 1
ATOM 3116 C CA . LEU B 1 7 ? -0.062 28.328 13.453 1 96.75 7 LEU B CA 1
ATOM 3117 C C . LEU B 1 7 ? -0.865 28.469 12.164 1 96.75 7 LEU B C 1
ATOM 3119 O O . LEU B 1 7 ? -1.929 29.094 12.156 1 96.75 7 LEU B O 1
ATOM 3123 N N . ALA B 1 8 ? -0.322 27.906 11.016 1 94.94 8 ALA B N 1
ATOM 3124 C CA . ALA B 1 8 ? -0.996 28.109 9.742 1 94.94 8 ALA B CA 1
ATOM 3125 C C . ALA B 1 8 ? -0.77 26.938 8.797 1 94.94 8 ALA B C 1
ATOM 3127 O O . ALA B 1 8 ? 0.035 26.047 9.086 1 94.94 8 ALA B O 1
ATOM 3128 N N . GLU B 1 9 ? -1.557 26.953 7.727 1 94.81 9 GLU B N 1
ATOM 3129 C CA . GLU B 1 9 ? -1.339 26 6.645 1 94.81 9 GLU B CA 1
ATOM 3130 C C . GLU B 1 9 ? -0.855 26.703 5.379 1 94.81 9 GLU B C 1
ATOM 3132 O O . GLU B 1 9 ? -0.103 26.125 4.59 1 94.81 9 GLU B O 1
ATOM 3137 N N . TYR B 1 10 ? -1.337 27.984 5.105 1 94.44 10 TYR B N 1
ATOM 3138 C CA . TYR B 1 10 ? -1.011 28.766 3.922 1 94.44 10 TYR B CA 1
ATOM 3139 C C . TYR B 1 10 ? -1.224 27.969 2.648 1 94.44 10 TYR B C 1
ATOM 3141 O O . TYR B 1 10 ? -0.331 27.875 1.801 1 94.44 10 TYR B O 1
ATOM 3149 N N . ASN B 1 11 ? -2.332 27.5 2.465 1 93.69 11 ASN B N 1
ATOM 3150 C CA . ASN B 1 11 ? -2.65 26.594 1.367 1 93.69 11 ASN B CA 1
ATOM 3151 C C . ASN B 1 11 ? -3.65 27.219 0.398 1 93.69 11 ASN B C 1
ATOM 3153 O O . ASN B 1 11 ? -4.75 26.688 0.21 1 93.69 11 ASN B O 1
ATOM 3157 N N . PRO B 1 12 ? -3.414 28.25 -0.233 1 93.25 12 PRO B N 1
ATOM 3158 C CA . PRO B 1 12 ? -2.131 28.969 -0.259 1 93.25 12 PRO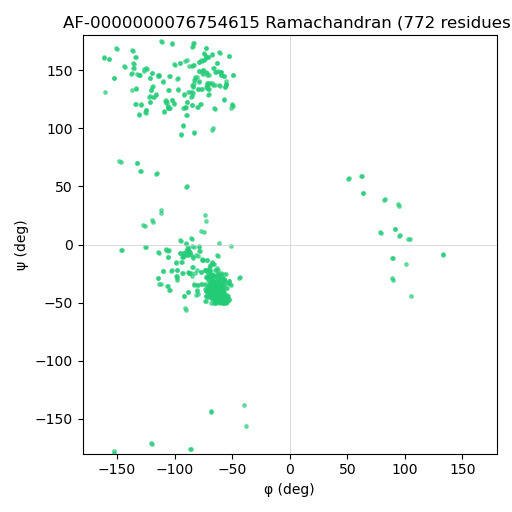 B CA 1
ATOM 3159 C C . PRO B 1 12 ? -2.125 30.219 0.62 1 93.25 12 PRO B C 1
ATOM 3161 O O . PRO B 1 12 ? -3.156 30.578 1.194 1 93.25 12 PRO B O 1
ATOM 3164 N N . LEU B 1 13 ? -0.971 30.781 0.74 1 93.25 13 LEU B N 1
ATOM 3165 C CA . LEU B 1 13 ? -0.876 32.094 1.379 1 93.25 13 LEU B CA 1
ATOM 3166 C C . LEU B 1 13 ? -1.604 33.156 0.558 1 93.25 13 LEU B C 1
ATOM 3168 O O . LEU B 1 13 ? -1.271 33.375 -0.608 1 93.25 13 LEU B O 1
ATOM 3172 N N . HIS B 1 14 ? -2.586 33.719 1.092 1 90.06 14 HIS B N 1
ATOM 3173 C CA . HIS B 1 14 ? -3.389 34.719 0.392 1 90.06 14 HIS B CA 1
ATOM 3174 C C . HIS B 1 14 ? -3.365 36.062 1.123 1 90.06 14 HIS B C 1
ATOM 3176 O O . HIS B 1 14 ? -2.629 36.219 2.098 1 90.06 14 HIS B O 1
ATOM 3182 N N . ARG B 1 15 ? -4.188 37 0.694 1 86.62 15 ARG B N 1
ATOM 3183 C CA . ARG B 1 15 ? -4.148 38.375 1.167 1 86.62 15 ARG B CA 1
ATOM 3184 C C . ARG B 1 15 ? -4.516 38.438 2.646 1 86.62 15 ARG B C 1
ATOM 3186 O O . ARG B 1 15 ? -3.971 39.281 3.379 1 86.62 15 ARG B O 1
ATOM 3193 N N . GLY B 1 16 ? -5.441 37.594 3.012 1 86.69 16 GLY B N 1
ATOM 3194 C CA . GLY B 1 16 ? -5.805 37.562 4.418 1 86.69 16 GLY B CA 1
ATOM 3195 C C . GLY B 1 16 ? -4.645 37.188 5.324 1 86.69 16 GLY B C 1
ATOM 3196 O O . GLY B 1 16 ? -4.465 37.781 6.391 1 86.69 16 GLY B O 1
ATOM 3197 N N . HIS B 1 17 ? -3.896 36.188 4.922 1 91.44 17 HIS B N 1
ATOM 3198 C CA . HIS B 1 17 ? -2.719 35.781 5.68 1 91.44 17 HIS B CA 1
ATOM 3199 C C . HIS B 1 17 ? -1.657 36.875 5.684 1 91.44 17 HIS B C 1
ATOM 3201 O O . HIS B 1 17 ? -1.026 37.125 6.715 1 91.44 17 HIS B O 1
ATOM 3207 N N . ALA B 1 18 ? -1.479 37.469 4.531 1 90.12 18 ALA B N 1
ATOM 3208 C CA . ALA B 1 18 ? -0.499 38.531 4.41 1 90.12 18 ALA B CA 1
ATOM 3209 C C . ALA B 1 18 ? -0.851 39.719 5.328 1 90.12 18 ALA B C 1
ATOM 3211 O O . ALA B 1 18 ? 0.036 40.344 5.914 1 90.12 18 ALA B O 1
ATOM 3212 N N . TYR B 1 19 ? -2.088 39.938 5.359 1 88.75 19 TYR B N 1
ATOM 3213 C CA . TYR B 1 19 ? -2.553 41 6.246 1 88.75 19 TYR B CA 1
ATOM 3214 C C . TYR B 1 19 ? -2.201 40.688 7.695 1 88.75 19 TYR B C 1
ATOM 3216 O O . TYR B 1 19 ? -1.783 41.594 8.445 1 88.75 19 TYR B O 1
ATOM 3224 N N . GLN B 1 20 ? -2.432 39.5 8.141 1 91.31 20 GLN B N 1
ATOM 3225 C CA . GLN B 1 20 ? -2.084 39.094 9.5 1 91.31 20 GLN B CA 1
ATOM 3226 C C . GLN B 1 20 ? -0.601 39.312 9.781 1 91.31 20 GLN B C 1
ATOM 3228 O O . GLN B 1 20 ? -0.231 39.844 10.828 1 91.31 20 GLN B O 1
ATOM 3233 N N . LEU B 1 21 ? 0.227 38.938 8.883 1 94.19 21 LEU B N 1
ATOM 3234 C CA . LEU B 1 21 ? 1.669 39.094 9.031 1 94.19 21 LEU B CA 1
ATOM 3235 C C . LEU B 1 21 ? 2.051 40.562 9.086 1 94.19 21 LEU B C 1
ATOM 3237 O O . LEU B 1 21 ? 2.852 40.969 9.93 1 94.19 21 LEU B O 1
ATOM 3241 N N . ASP B 1 22 ? 1.444 41.281 8.234 1 92.38 22 ASP B N 1
ATOM 3242 C CA . ASP B 1 22 ? 1.694 42.719 8.195 1 92.38 22 ASP B CA 1
ATOM 3243 C C . ASP B 1 22 ? 1.25 43.406 9.492 1 92.38 22 ASP B C 1
ATOM 3245 O O . ASP B 1 22 ? 1.945 44.281 10.023 1 92.38 22 ASP B O 1
ATOM 3249 N N . TRP B 1 23 ? 0.088 43.031 9.93 1 91.88 23 TRP B N 1
ATOM 3250 C CA . TRP B 1 23 ? -0.432 43.562 11.18 1 91.88 23 TRP B CA 1
ATOM 3251 C C . TRP B 1 23 ? 0.541 43.281 12.328 1 91.88 23 TRP B C 1
ATOM 3253 O O . TRP B 1 23 ? 0.802 44.188 13.141 1 91.88 23 TRP B O 1
ATOM 3263 N N . VAL B 1 24 ? 1.057 42.094 12.461 1 95.06 24 VAL B N 1
ATOM 3264 C CA . VAL B 1 24 ? 1.993 41.75 13.516 1 95.06 24 VAL B CA 1
ATOM 3265 C C . VAL B 1 24 ? 3.248 42.625 13.414 1 95.06 24 VAL B C 1
ATOM 3267 O O . VAL B 1 24 ? 3.73 43.125 14.414 1 95.06 24 VAL B O 1
ATOM 3270 N N . LYS B 1 25 ? 3.734 42.812 12.266 1 94.88 25 LYS B N 1
ATOM 3271 C CA . LYS B 1 25 ? 4.945 43.594 12.047 1 94.88 25 LYS B CA 1
ATOM 3272 C C . LYS B 1 25 ? 4.734 45.031 12.469 1 94.88 25 LYS B C 1
ATOM 3274 O O . LYS B 1 25 ? 5.641 45.688 13.008 1 94.88 25 LYS B O 1
ATOM 3279 N N . ARG B 1 26 ? 3.607 45.562 12.195 1 94.44 26 ARG B N 1
ATOM 3280 C CA . ARG B 1 26 ? 3.299 46.938 12.508 1 94.44 26 ARG B CA 1
ATOM 3281 C C . ARG B 1 26 ? 3.137 47.156 14.008 1 94.44 26 ARG B C 1
ATOM 3283 O O . ARG B 1 26 ? 3.574 48.156 14.555 1 94.44 26 ARG B O 1
ATOM 3290 N N . HIS B 1 27 ? 2.543 46.281 14.602 1 94.38 27 HIS B N 1
ATOM 3291 C CA . HIS B 1 27 ? 2.209 46.406 16.016 1 94.38 27 HIS B CA 1
ATOM 3292 C C . HIS B 1 27 ? 3.367 45.969 16.906 1 94.38 27 HIS B C 1
ATOM 3294 O O . HIS B 1 27 ? 3.477 46.406 18.047 1 94.38 27 HIS B O 1
ATOM 3300 N N . PHE B 1 28 ? 4.195 45.062 16.344 1 95.81 28 PHE B N 1
ATOM 3301 C CA . PHE B 1 28 ? 5.355 44.594 17.078 1 95.81 28 PHE B CA 1
ATOM 3302 C C . PHE B 1 28 ? 6.602 44.625 16.219 1 95.81 28 PHE B C 1
ATOM 3304 O O . PHE B 1 28 ? 7.207 43.562 15.945 1 95.81 28 PHE B O 1
ATOM 3311 N N . PRO B 1 29 ? 7.09 45.75 15.906 1 94.25 29 PRO B N 1
ATOM 3312 C CA . PRO B 1 29 ? 8.148 45.875 14.906 1 94.25 29 PRO B CA 1
ATOM 3313 C C . PRO B 1 29 ? 9.484 45.312 15.367 1 94.25 29 PRO B C 1
ATOM 3315 O O . PRO B 1 29 ? 10.336 44.969 14.539 1 94.25 29 PRO B O 1
ATOM 3318 N N . GLN B 1 30 ? 9.719 45.188 16.672 1 94.12 30 GLN B N 1
ATOM 3319 C CA . GLN B 1 30 ? 11 44.688 17.172 1 94.12 30 GLN B CA 1
ATOM 3320 C C . GLN B 1 30 ? 10.961 43.188 17.391 1 94.12 30 GLN B C 1
ATOM 3322 O O . GLN B 1 30 ? 11.992 42.562 17.641 1 94.12 30 GLN B O 1
ATOM 3327 N N . ASP B 1 31 ? 9.828 42.594 17.328 1 96.12 31 ASP B N 1
ATOM 3328 C CA . ASP B 1 31 ? 9.656 41.188 17.609 1 96.12 31 ASP B CA 1
ATOM 3329 C C . ASP B 1 31 ? 9.797 40.344 16.328 1 96.12 31 ASP B C 1
ATOM 3331 O O . ASP B 1 31 ? 9.758 40.906 15.219 1 96.12 31 ASP B O 1
ATOM 3335 N N . GLN B 1 32 ? 10.102 39.062 16.453 1 97.31 32 GLN B N 1
ATOM 3336 C CA . GLN B 1 32 ? 10.227 38.156 15.312 1 97.31 32 GLN B CA 1
ATOM 3337 C C . GLN B 1 32 ? 9 37.25 15.195 1 97.31 32 GLN B C 1
ATOM 3339 O O . GLN B 1 32 ? 8.438 36.812 16.219 1 97.31 32 GLN B O 1
ATOM 3344 N N . ILE B 1 33 ? 8.609 36.938 13.977 1 98.31 33 ILE B N 1
ATOM 3345 C CA . ILE B 1 33 ? 7.438 36.125 13.695 1 98.31 33 ILE B CA 1
ATOM 3346 C C . ILE B 1 33 ? 7.871 34.688 13.383 1 98.31 33 ILE B C 1
ATOM 3348 O O . ILE B 1 33 ? 8.68 34.469 12.469 1 98.31 33 ILE B O 1
ATOM 3352 N N . LEU B 1 34 ? 7.387 33.75 14.148 1 98.5 34 LEU B N 1
ATOM 3353 C CA . LEU B 1 34 ? 7.555 32.312 13.898 1 98.5 34 LEU B CA 1
ATOM 3354 C C . LEU B 1 34 ? 6.262 31.688 13.375 1 98.5 34 LEU B C 1
ATOM 3356 O O . LEU B 1 34 ? 5.242 31.703 14.07 1 98.5 34 LEU B O 1
ATOM 3360 N N . VAL B 1 35 ? 6.328 31.172 12.172 1 98.5 35 VAL B N 1
ATOM 3361 C CA . VAL B 1 35 ? 5.164 30.484 11.617 1 98.5 35 VAL B CA 1
ATOM 3362 C C . VAL B 1 35 ? 5.383 28.984 11.664 1 98.5 35 VAL B C 1
ATOM 3364 O O . VAL B 1 35 ? 6.379 28.469 11.133 1 98.5 35 VAL B O 1
ATOM 3367 N N . LEU B 1 36 ? 4.555 28.328 12.391 1 98.5 36 LEU B N 1
ATOM 3368 C CA . LEU B 1 36 ? 4.469 26.875 12.352 1 98.5 36 LEU B CA 1
ATOM 3369 C C . LEU B 1 36 ? 3.463 26.422 11.305 1 98.5 36 LEU B C 1
ATOM 3371 O O . LEU B 1 36 ? 2.258 26.625 11.461 1 98.5 36 LEU B O 1
ATOM 3375 N N . ILE B 1 37 ? 3.975 25.797 10.227 1 98.12 37 ILE B N 1
ATOM 3376 C CA . ILE B 1 37 ? 3.096 25.516 9.094 1 98.12 37 ILE B CA 1
ATOM 3377 C C . ILE B 1 37 ? 3.021 24.016 8.844 1 98.12 37 ILE B C 1
ATOM 3379 O O . ILE B 1 37 ? 4.004 23.297 9.047 1 98.12 37 ILE B O 1
ATOM 3383 N N . SER B 1 38 ? 1.902 23.578 8.391 1 97.94 38 SER B N 1
ATOM 3384 C CA . SER B 1 38 ? 1.777 22.188 7.957 1 97.94 38 SER B CA 1
ATOM 3385 C C . SER B 1 38 ? 2.744 21.875 6.82 1 97.94 38 SER B C 1
ATOM 3387 O O . SER B 1 38 ? 3.041 22.75 5.992 1 97.94 38 SER B O 1
ATOM 3389 N N . GLY B 1 39 ? 3.24 20.656 6.805 1 96.81 39 GLY B N 1
ATOM 3390 C CA . GLY B 1 39 ? 3.998 20.203 5.645 1 96.81 39 GLY B CA 1
ATOM 3391 C C . GLY B 1 39 ? 3.143 20.031 4.406 1 96.81 39 GLY B C 1
ATOM 3392 O O . GLY B 1 39 ? 2.24 20.828 4.148 1 96.81 39 GLY B O 1
ATOM 3393 N N . ASN B 1 40 ? 3.475 19.047 3.664 1 96.19 40 ASN B N 1
ATOM 3394 C CA . ASN B 1 40 ? 2.75 18.859 2.414 1 96.19 40 ASN B CA 1
ATOM 3395 C C . ASN B 1 40 ? 1.354 18.281 2.656 1 96.19 40 ASN B C 1
ATOM 3397 O O . ASN B 1 40 ? 0.508 18.297 1.761 1 96.19 40 ASN B O 1
ATOM 3401 N N . VAL B 1 41 ? 1.123 17.797 3.854 1 97.38 41 VAL B N 1
ATOM 3402 C CA . VAL B 1 41 ? -0.203 17.328 4.242 1 97.38 41 VAL B CA 1
ATOM 3403 C C . VAL B 1 41 ? -0.861 18.359 5.168 1 97.38 41 VAL B C 1
ATOM 3405 O O . VAL B 1 41 ? -0.26 18.781 6.152 1 97.38 41 VAL B O 1
ATOM 3408 N N . VAL B 1 42 ? -2.113 18.656 4.855 1 97.06 42 VAL B N 1
ATOM 3409 C CA . VAL B 1 42 ? -2.789 19.688 5.652 1 97.06 42 VAL B CA 1
ATOM 3410 C C . VAL B 1 42 ? -3.898 19.031 6.48 1 97.06 42 VAL B C 1
ATOM 3412 O O . VAL B 1 42 ? -4.16 17.844 6.355 1 97.06 42 VAL B O 1
ATOM 3415 N N . GLN B 1 43 ? -4.527 19.797 7.324 1 95 43 GLN B N 1
ATOM 3416 C CA . GLN B 1 43 ? -5.406 19.344 8.398 1 95 43 GLN B CA 1
ATOM 3417 C C . GLN B 1 43 ? -6.633 18.625 7.836 1 95 43 GLN B C 1
ATOM 3419 O O . GLN B 1 43 ? -7.117 17.656 8.43 1 95 43 GLN B O 1
ATOM 3424 N N . ARG B 1 44 ? -7.086 19.016 6.668 1 92.75 44 ARG B N 1
ATOM 3425 C CA . ARG B 1 44 ? -8.32 18.453 6.121 1 92.75 44 ARG B CA 1
ATOM 3426 C C . ARG B 1 44 ? -8.047 17.156 5.367 1 92.75 44 ARG B C 1
ATOM 3428 O O . ARG B 1 44 ? -8.945 16.625 4.715 1 92.75 44 ARG B O 1
ATOM 3435 N N . GLY B 1 45 ? -6.852 16.719 5.43 1 96.44 45 GLY B N 1
ATOM 3436 C CA . GLY B 1 45 ? -6.523 15.43 4.828 1 96.44 45 GLY B CA 1
ATOM 3437 C C . GLY B 1 45 ? -6.289 15.508 3.334 1 96.44 45 GLY B C 1
ATOM 3438 O O . GLY B 1 45 ? -6.758 14.648 2.578 1 96.44 45 GLY B O 1
ATOM 3439 N N . GLU B 1 46 ? -5.66 16.562 2.924 1 96.12 46 GLU B N 1
ATOM 3440 C CA . GLU B 1 46 ? -5.289 16.734 1.523 1 96.12 46 GLU B CA 1
ATOM 3441 C C . GLU B 1 46 ? -3.84 17.188 1.393 1 96.12 46 GLU B C 1
ATOM 3443 O O . GLU B 1 46 ? -3.232 17.641 2.369 1 96.12 46 GLU B O 1
ATOM 3448 N N . PHE B 1 47 ? -3.316 17.016 0.245 1 96 47 PHE B N 1
ATOM 3449 C CA . PHE B 1 47 ? -2.02 17.609 -0.05 1 96 47 PHE B CA 1
ATOM 3450 C C . PHE B 1 47 ? -2.166 19.094 -0.369 1 96 47 PHE B C 1
ATOM 3452 O O . PHE B 1 47 ? -3.152 19.5 -0.979 1 96 47 PHE B O 1
ATOM 3459 N N . ALA B 1 48 ? -1.221 19.812 0.14 1 95 48 ALA B N 1
ATOM 3460 C CA . ALA B 1 48 ? -1.212 21.25 -0.161 1 95 48 ALA B CA 1
ATOM 3461 C C . ALA B 1 48 ? -1.099 21.484 -1.663 1 95 48 ALA B C 1
ATOM 3463 O O . ALA B 1 48 ? -0.401 20.75 -2.367 1 95 48 ALA B O 1
ATOM 3464 N N . ILE B 1 49 ? -1.701 22.562 -2.133 1 92.5 49 ILE B N 1
ATOM 3465 C CA . ILE B 1 49 ? -1.746 22.875 -3.559 1 92.5 49 ILE B CA 1
ATOM 3466 C C . ILE B 1 49 ? -0.371 23.344 -4.027 1 92.5 49 ILE B C 1
ATOM 3468 O O . ILE B 1 49 ? -0.033 23.219 -5.207 1 92.5 49 ILE B O 1
ATOM 3472 N N . ILE B 1 50 ? 0.396 23.938 -3.115 1 91.12 50 ILE B N 1
ATOM 3473 C CA . ILE B 1 50 ? 1.777 24.359 -3.336 1 91.12 50 ILE B CA 1
ATOM 3474 C C . ILE B 1 50 ? 2.691 23.656 -2.33 1 91.12 50 ILE B C 1
ATOM 3476 O O . ILE B 1 50 ? 2.338 23.516 -1.159 1 91.12 50 ILE B O 1
ATOM 3480 N N . ASP B 1 51 ? 3.854 23.297 -2.719 1 91.69 51 ASP B N 1
ATOM 3481 C CA . ASP B 1 51 ? 4.734 22.516 -1.857 1 91.69 51 ASP B CA 1
ATOM 3482 C C . ASP B 1 51 ? 5.203 23.328 -0.658 1 91.69 51 ASP B C 1
ATOM 3484 O O . ASP B 1 51 ? 5.156 24.562 -0.686 1 91.69 51 ASP B O 1
ATOM 3488 N N . LYS B 1 52 ? 5.699 22.641 0.306 1 93.94 52 LYS B N 1
ATOM 3489 C CA . LYS B 1 52 ? 6 23.234 1.605 1 93.94 52 LYS B CA 1
ATOM 3490 C C . LYS B 1 52 ? 7.133 24.25 1.496 1 93.94 52 LYS B C 1
ATOM 3492 O O . LYS B 1 52 ? 7.152 25.25 2.219 1 93.94 52 LYS B O 1
ATOM 3497 N N . TRP B 1 53 ? 8.07 24.062 0.588 1 92.75 53 TRP B N 1
ATOM 3498 C CA . TRP B 1 53 ? 9.219 24.953 0.464 1 92.75 53 TRP B CA 1
ATOM 3499 C C . TRP B 1 53 ? 8.805 26.312 -0.106 1 92.75 53 TRP B C 1
ATOM 3501 O O . TRP B 1 53 ? 9.18 27.359 0.425 1 92.75 53 TRP B O 1
ATOM 3511 N N . HIS B 1 54 ? 8.023 26.266 -1.094 1 91.12 54 HIS B N 1
ATOM 3512 C CA . HIS B 1 54 ? 7.566 27.5 -1.711 1 91.12 54 HIS B CA 1
ATOM 3513 C C . HIS B 1 54 ? 6.602 28.25 -0.798 1 91.12 54 HIS B C 1
ATOM 3515 O O . HIS B 1 54 ? 6.59 29.484 -0.772 1 91.12 54 HIS B O 1
ATOM 3521 N N . ARG B 1 55 ? 5.797 27.516 -0.127 1 93.81 55 ARG B N 1
ATOM 3522 C CA . ARG B 1 55 ? 4.914 28.141 0.845 1 93.81 55 ARG B CA 1
ATOM 3523 C C . ARG B 1 55 ? 5.719 28.828 1.949 1 93.81 55 ARG B C 1
ATOM 3525 O O . ARG B 1 55 ? 5.375 29.922 2.385 1 93.81 55 ARG B O 1
ATOM 3532 N N . ALA B 1 56 ? 6.75 28.188 2.402 1 94.75 56 ALA B N 1
ATOM 3533 C CA . ALA B 1 56 ? 7.613 28.75 3.428 1 94.75 56 ALA B CA 1
ATOM 3534 C C . ALA B 1 56 ? 8.32 30.016 2.914 1 94.75 56 ALA B C 1
ATOM 3536 O O . ALA B 1 56 ? 8.398 31.016 3.619 1 94.75 56 ALA B O 1
ATOM 3537 N N . GLN B 1 57 ? 8.789 29.938 1.695 1 93.25 57 GLN B N 1
ATOM 3538 C CA . GLN B 1 57 ? 9.438 31.094 1.079 1 93.25 57 GLN B CA 1
ATOM 3539 C C . GLN B 1 57 ? 8.477 32.281 0.97 1 93.25 57 GLN B C 1
ATOM 3541 O O . GLN B 1 57 ? 8.852 33.406 1.234 1 93.25 57 GLN B O 1
ATOM 3546 N N . ALA B 1 58 ? 7.301 31.953 0.581 1 93.06 58 ALA B N 1
ATOM 3547 C CA . ALA B 1 58 ? 6.277 33 0.475 1 93.06 58 ALA B CA 1
ATOM 3548 C C . ALA B 1 58 ? 5.98 33.625 1.838 1 93.06 58 ALA B C 1
ATOM 3550 O O . ALA B 1 58 ? 5.754 34.812 1.941 1 93.06 58 ALA B O 1
ATOM 3551 N N . ALA B 1 59 ? 5.945 32.844 2.873 1 95.62 59 ALA B N 1
ATOM 3552 C CA . ALA B 1 59 ? 5.711 33.312 4.227 1 95.62 59 ALA B CA 1
ATOM 3553 C C . ALA B 1 59 ? 6.809 34.281 4.656 1 95.62 59 ALA B C 1
ATOM 3555 O O . ALA B 1 59 ? 6.527 35.344 5.211 1 95.62 59 ALA B O 1
ATOM 3556 N N . VAL B 1 60 ? 8.039 33.938 4.395 1 95.5 60 VAL B N 1
ATOM 3557 C CA . VAL B 1 60 ? 9.164 34.812 4.75 1 95.5 60 VAL B CA 1
ATOM 3558 C C . VAL B 1 60 ? 9.102 36.094 3.951 1 95.5 60 VAL B C 1
ATOM 3560 O O . VAL B 1 60 ? 9.312 37.188 4.5 1 95.5 60 VAL B O 1
ATOM 3563 N N . ALA B 1 61 ? 8.797 35.969 2.715 1 93.56 61 ALA B N 1
ATOM 3564 C CA . ALA B 1 61 ? 8.664 37.156 1.861 1 93.56 61 ALA B CA 1
ATOM 3565 C C . ALA B 1 61 ? 7.555 38.062 2.361 1 93.56 61 ALA B C 1
ATOM 3567 O O . ALA B 1 61 ? 7.625 39.281 2.201 1 93.56 61 ALA B O 1
ATOM 3568 N N . ALA B 1 62 ? 6.559 37.5 2.979 1 93.44 62 ALA B N 1
ATOM 3569 C CA . ALA B 1 62 ? 5.402 38.25 3.459 1 93.44 62 ALA B CA 1
ATOM 3570 C C . ALA B 1 62 ? 5.656 38.812 4.855 1 93.44 62 ALA B C 1
ATOM 3572 O O . ALA B 1 62 ? 4.832 39.562 5.387 1 93.44 62 ALA B O 1
ATOM 3573 N N . GLY B 1 63 ? 6.789 38.406 5.504 1 94.62 63 GLY B N 1
ATOM 3574 C CA . GLY B 1 63 ? 7.125 39.062 6.754 1 94.62 63 GLY B CA 1
ATOM 3575 C C . GLY B 1 63 ? 7.492 38.094 7.867 1 94.62 63 GLY B C 1
ATOM 3576 O O . GLY B 1 63 ? 7.938 38.531 8.938 1 94.62 63 GLY B O 1
ATOM 3577 N N . ALA B 1 64 ? 7.312 36.812 7.672 1 97.25 64 ALA B N 1
ATOM 3578 C CA . ALA B 1 64 ? 7.734 35.844 8.68 1 97.25 64 ALA B CA 1
ATOM 3579 C C . ALA B 1 64 ? 9.258 35.844 8.82 1 97.25 64 ALA B C 1
ATOM 3581 O O . ALA B 1 64 ? 9.977 36.125 7.863 1 97.25 64 ALA B O 1
ATOM 3582 N N . ASP B 1 65 ? 9.711 35.5 9.984 1 98 65 ASP B N 1
ATOM 3583 C CA . ASP B 1 65 ? 11.148 35.469 10.219 1 98 65 ASP B CA 1
ATOM 3584 C C . ASP B 1 65 ? 11.648 34.031 10.281 1 98 65 ASP B C 1
ATOM 3586 O O . ASP B 1 65 ? 12.805 33.75 9.945 1 98 65 ASP B O 1
ATOM 3590 N N . LEU B 1 66 ? 10.844 33.156 10.828 1 98 66 LEU B N 1
ATOM 3591 C CA . LEU B 1 66 ? 11.117 31.734 10.93 1 98 66 LEU B CA 1
ATOM 3592 C C . LEU B 1 66 ? 9.906 30.922 10.5 1 98 66 LEU B C 1
ATOM 3594 O O . LEU B 1 66 ? 8.773 31.25 10.859 1 98 66 LEU B O 1
ATOM 3598 N N . VAL B 1 67 ? 10.133 29.906 9.68 1 98.19 67 VAL B N 1
ATOM 3599 C CA . VAL B 1 67 ? 9.07 28.984 9.281 1 98.19 67 VAL B CA 1
ATOM 3600 C C . VAL B 1 67 ? 9.484 27.547 9.602 1 98.19 67 VAL B C 1
ATOM 3602 O O . VAL B 1 67 ? 10.461 27.047 9.055 1 98.19 67 VAL B O 1
ATOM 3605 N N . ILE B 1 68 ? 8.742 26.938 10.492 1 98.19 68 ILE B N 1
ATOM 3606 C CA . ILE B 1 68 ? 9.023 25.578 10.945 1 98.19 68 ILE B CA 1
ATOM 3607 C C . ILE B 1 68 ? 7.902 24.641 10.516 1 98.19 68 ILE B C 1
ATOM 3609 O O . ILE B 1 68 ? 6.73 25.047 10.492 1 98.19 68 ILE B O 1
ATOM 3613 N N . GLU B 1 69 ? 8.297 23.422 10.195 1 98.12 69 GLU B N 1
ATOM 3614 C CA . GLU B 1 69 ? 7.336 22.453 9.695 1 98.12 69 GLU B CA 1
ATOM 3615 C C . GLU B 1 69 ? 6.629 21.734 10.836 1 98.12 69 GLU B C 1
ATOM 3617 O O . GLU B 1 69 ? 7.281 21.219 11.75 1 98.12 69 GLU B O 1
ATOM 3622 N N . LEU B 1 70 ? 5.363 21.734 10.789 1 98.25 70 LEU B N 1
ATOM 3623 C CA . LEU B 1 70 ? 4.539 20.953 11.703 1 98.25 70 LEU B CA 1
ATOM 3624 C C . LEU B 1 70 ? 4.621 19.469 11.375 1 98.25 70 LEU B C 1
ATOM 3626 O O . LEU B 1 70 ? 4.602 19.078 10.203 1 98.25 70 LEU B O 1
ATOM 3630 N N . PRO B 1 71 ? 4.73 18.578 12.414 1 97.81 71 PRO B N 1
ATOM 3631 C CA . PRO B 1 71 ? 4.699 17.141 12.125 1 97.81 71 PRO B CA 1
ATOM 3632 C C . PRO B 1 71 ? 3.428 16.719 11.398 1 97.81 71 PRO B C 1
ATOM 3634 O O . PRO B 1 71 ? 2.34 17.203 11.703 1 97.81 71 PRO B O 1
ATOM 3637 N N . THR B 1 72 ? 3.586 15.75 10.516 1 97.56 72 THR B N 1
ATOM 3638 C CA . THR B 1 72 ? 2.455 15.227 9.758 1 97.56 72 THR B CA 1
ATOM 3639 C C . THR B 1 72 ? 1.388 14.664 10.688 1 97.56 72 THR B C 1
ATOM 3641 O O . THR B 1 72 ? 0.191 14.859 10.461 1 97.56 72 THR B O 1
ATOM 3644 N N . LEU B 1 73 ? 1.766 14.023 11.781 1 97.69 73 LEU B N 1
ATOM 3645 C CA . LEU B 1 73 ? 0.83 13.422 12.727 1 97.69 73 LEU B CA 1
ATOM 3646 C C . LEU B 1 73 ? 0.022 14.492 13.453 1 97.69 73 LEU B C 1
ATOM 3648 O O . LEU B 1 73 ? -1.087 14.227 13.922 1 97.69 73 LEU B O 1
ATOM 3652 N N . ALA B 1 74 ? 0.573 15.672 13.555 1 97.62 74 ALA B N 1
ATOM 3653 C CA . ALA B 1 74 ? -0.17 16.797 14.133 1 97.62 74 ALA B CA 1
ATOM 3654 C C . ALA B 1 74 ? -1.116 17.406 13.109 1 97.62 74 ALA B C 1
ATOM 3656 O O . ALA B 1 74 ? -2.258 17.75 13.43 1 97.62 74 ALA B O 1
ATOM 3657 N N . SER B 1 75 ? -0.646 17.5 11.891 1 97.44 75 SER B N 1
ATOM 3658 C CA . SER B 1 75 ? -1.413 18.141 10.828 1 97.44 75 SER B CA 1
ATOM 3659 C C . SER B 1 75 ? -2.654 17.312 10.477 1 97.44 75 SER B C 1
ATOM 3661 O O . SER B 1 75 ? -3.711 17.891 10.18 1 97.44 75 SER B O 1
ATOM 3663 N N . LEU B 1 76 ? -2.477 16.047 10.508 1 96.94 76 LEU B N 1
ATOM 3664 C CA . LEU B 1 76 ? -3.541 15.156 10.062 1 96.94 76 LEU B CA 1
ATOM 3665 C C . LEU B 1 76 ? -4.469 14.789 11.219 1 96.94 76 LEU B C 1
ATOM 3667 O O . LEU B 1 76 ? -4.711 13.609 11.477 1 96.94 76 LEU B O 1
ATOM 3671 N N . GLN B 1 77 ? -4.934 15.75 11.93 1 94.25 77 GLN B N 1
ATOM 3672 C CA . GLN B 1 77 ? -5.84 15.531 13.047 1 94.25 77 GLN B CA 1
ATOM 3673 C C . GLN B 1 77 ? -6.977 16.547 13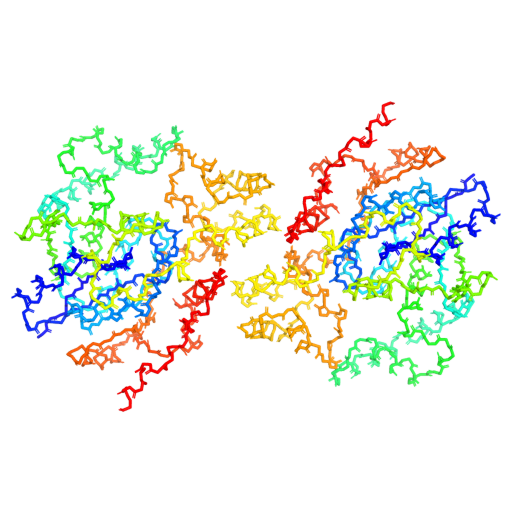.039 1 94.25 77 GLN B C 1
ATOM 3675 O O . GLN B 1 77 ? -6.926 17.547 12.312 1 94.25 77 GLN B O 1
ATOM 3680 N N . SER B 1 78 ? -7.969 16.234 13.867 1 90.19 78 SER B N 1
ATOM 3681 C CA . SER B 1 78 ? -9.07 17.172 14.055 1 90.19 78 SER B CA 1
ATOM 3682 C C . SER B 1 78 ? -8.57 18.484 14.633 1 90.19 78 SER B C 1
ATOM 3684 O O . SER B 1 78 ? -7.441 18.578 15.125 1 90.19 78 SER B O 1
ATOM 3686 N N . ALA B 1 79 ? -9.438 19.484 14.555 1 87.94 79 ALA B N 1
ATOM 3687 C CA . ALA B 1 79 ? -9.078 20.844 14.961 1 87.94 79 ALA B CA 1
ATOM 3688 C C . ALA B 1 79 ? -8.57 20.859 16.406 1 87.94 79 ALA B C 1
ATOM 3690 O O . ALA B 1 79 ? -7.652 21.609 16.734 1 87.94 79 ALA B O 1
ATOM 3691 N N . ASP B 1 80 ? -9.156 20.062 17.266 1 88.31 80 ASP B N 1
ATOM 3692 C CA . ASP B 1 80 ? -8.766 20.047 18.672 1 88.31 80 ASP B CA 1
ATOM 3693 C C . ASP B 1 80 ? -7.336 19.547 18.844 1 88.31 80 ASP B C 1
ATOM 3695 O O . ASP B 1 80 ? -6.52 20.188 19.516 1 88.31 80 ASP B O 1
ATOM 3699 N N . TYR B 1 81 ? -6.988 18.422 18.172 1 92.81 81 TYR B N 1
ATOM 3700 C CA . TYR B 1 81 ? -5.645 17.859 18.266 1 92.81 81 TYR B CA 1
ATOM 3701 C C . TYR B 1 81 ? -4.641 18.719 17.5 1 92.81 81 TYR B C 1
ATOM 3703 O O . TYR B 1 81 ? -3.51 18.906 17.938 1 92.81 81 TYR B O 1
ATOM 3711 N N . PHE B 1 82 ? -5.09 19.172 16.375 1 95.19 82 PHE B N 1
ATOM 3712 C CA . PHE B 1 82 ? -4.258 20.062 15.57 1 95.19 82 PHE B CA 1
ATOM 3713 C C . PHE B 1 82 ? -3.822 21.281 16.375 1 95.19 82 PHE B C 1
ATOM 3715 O O . PHE B 1 82 ? -2.635 21.594 16.438 1 95.19 82 PHE B O 1
ATOM 3722 N N . GLY B 1 83 ? -4.742 21.922 16.984 1 94.38 83 GLY B N 1
ATOM 3723 C CA . GLY B 1 83 ? -4.465 23.078 17.828 1 94.38 83 GLY B CA 1
ATOM 3724 C C . GLY B 1 83 ? -3.609 22.75 19.031 1 94.38 83 GLY B C 1
ATOM 3725 O O . GLY B 1 83 ? -2.662 23.484 19.344 1 94.38 83 GLY B O 1
ATOM 3726 N N . ARG B 1 84 ? -3.961 21.688 19.672 1 94.75 84 ARG B N 1
ATOM 3727 C CA . ARG B 1 84 ? -3.225 21.266 20.859 1 94.75 84 ARG B CA 1
ATOM 3728 C C . ARG B 1 84 ? -1.75 21.031 20.547 1 94.75 84 ARG B C 1
ATOM 3730 O O . ARG B 1 84 ? -0.873 21.578 21.219 1 94.75 84 ARG B O 1
ATOM 3737 N N . HIS B 1 85 ? -1.492 20.266 19.516 1 97.31 85 HIS B N 1
ATOM 3738 C CA . HIS B 1 85 ? -0.113 19.953 19.156 1 97.31 85 HIS B CA 1
ATOM 3739 C C . HIS B 1 85 ? 0.614 21.188 18.641 1 97.31 85 HIS B C 1
ATOM 3741 O O . HIS B 1 85 ? 1.787 21.391 18.953 1 97.31 85 HIS B O 1
ATOM 3747 N N . GLY B 1 86 ? -0.097 21.969 17.828 1 97.62 86 GLY B N 1
ATOM 3748 C CA . GLY B 1 86 ? 0.502 23.203 17.344 1 97.62 86 GLY B CA 1
ATOM 3749 C C . GLY B 1 86 ? 0.954 24.125 18.453 1 97.62 86 GLY B C 1
ATOM 3750 O O . GLY B 1 86 ? 2.088 24.609 18.453 1 97.62 86 GLY B O 1
ATOM 3751 N N . MET B 1 87 ? 0.094 24.328 19.438 1 97.5 87 MET B N 1
ATOM 3752 C CA . MET B 1 87 ? 0.403 25.219 20.562 1 97.5 87 MET B CA 1
ATOM 3753 C C . MET B 1 87 ? 1.49 24.625 21.438 1 97.5 87 MET B C 1
ATOM 3755 O O . MET B 1 87 ? 2.332 25.359 21.969 1 97.5 87 MET B O 1
ATOM 3759 N N . ALA B 1 88 ? 1.462 23.328 21.641 1 97.56 88 ALA B N 1
ATOM 3760 C CA . ALA B 1 88 ? 2.498 22.672 22.438 1 97.56 88 ALA B CA 1
ATOM 3761 C C . ALA B 1 88 ? 3.877 22.875 21.812 1 97.56 88 ALA B C 1
ATOM 3763 O O . ALA B 1 88 ? 4.852 23.141 22.516 1 97.56 88 ALA B O 1
ATOM 3764 N N . ILE B 1 89 ? 3.906 22.766 20.531 1 97.88 89 ILE B N 1
ATOM 3765 C CA . ILE B 1 89 ? 5.168 22.922 19.828 1 97.88 89 ILE B CA 1
ATOM 3766 C C . ILE B 1 89 ? 5.625 24.375 19.891 1 97.88 89 ILE B C 1
ATOM 3768 O O . ILE B 1 89 ? 6.793 24.656 20.156 1 97.88 89 ILE B O 1
ATOM 3772 N N . LEU B 1 90 ? 4.691 25.281 19.672 1 97.81 90 LEU B N 1
ATOM 3773 C CA . LEU B 1 90 ? 5.031 26.703 19.75 1 97.81 90 LEU B CA 1
ATOM 3774 C C . LEU B 1 90 ? 5.5 27.078 21.156 1 97.81 90 LEU B C 1
ATOM 3776 O O . LEU B 1 90 ? 6.449 27.844 21.312 1 97.81 90 LEU B O 1
ATOM 3780 N N . ALA B 1 91 ? 4.875 26.516 22.156 1 96.75 91 ALA B N 1
ATOM 3781 C CA . ALA B 1 91 ? 5.316 2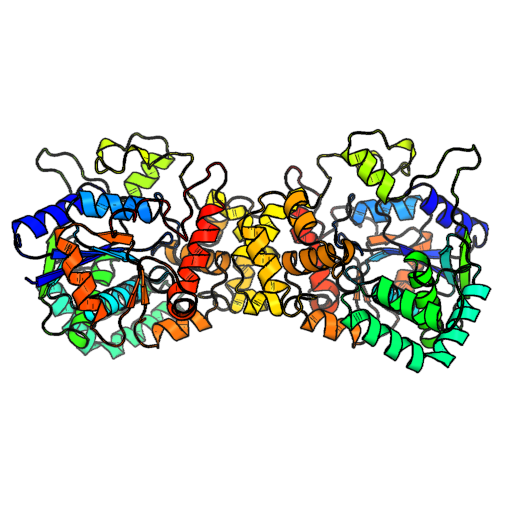6.719 23.531 1 96.75 91 ALA B CA 1
ATOM 3782 C C . ALA B 1 91 ? 6.738 26.203 23.734 1 96.75 91 ALA B C 1
ATOM 3784 O O . ALA B 1 91 ? 7.559 26.875 24.375 1 96.75 91 ALA B O 1
ATOM 3785 N N . LYS B 1 92 ? 6.965 25.062 23.219 1 95.88 92 LYS B N 1
ATOM 3786 C CA . LYS B 1 92 ? 8.297 24.469 23.344 1 95.88 92 LYS B CA 1
ATOM 3787 C C . LYS B 1 92 ? 9.344 25.344 22.656 1 95.88 92 LYS B C 1
ATOM 3789 O O . LYS B 1 92 ? 10.484 25.422 23.109 1 95.88 92 LYS B O 1
ATOM 3794 N N . LEU B 1 93 ? 8.961 25.953 21.547 1 96.5 93 LEU B N 1
ATOM 3795 C CA . LEU B 1 93 ? 9.875 26.797 20.797 1 96.5 93 LEU B CA 1
ATOM 3796 C C . LEU B 1 93 ? 10.062 28.141 21.484 1 96.5 93 LEU B C 1
ATOM 3798 O O . LEU B 1 93 ? 10.93 28.938 21.094 1 96.5 93 LEU B O 1
ATOM 3802 N N . GLY B 1 94 ? 9.203 28.469 22.484 1 95.12 94 GLY B N 1
ATOM 3803 C CA . GLY B 1 94 ? 9.445 29.609 23.359 1 95.12 94 GLY B CA 1
ATOM 3804 C C . GLY B 1 94 ? 8.742 30.875 22.906 1 95.12 94 GLY B C 1
ATOM 3805 O O . GLY B 1 94 ? 9.266 31.969 23.062 1 95.12 94 GLY B O 1
ATOM 3806 N N . VAL B 1 95 ? 7.602 30.734 22.328 1 96.5 95 VAL B N 1
ATOM 3807 C CA . VAL B 1 95 ? 6.883 31.906 21.859 1 96.5 95 VAL B CA 1
ATOM 3808 C C . VAL B 1 95 ? 6.371 32.719 23.062 1 96.5 95 VAL B C 1
ATOM 3810 O O . VAL B 1 95 ? 5.961 32.125 24.062 1 96.5 95 VAL B O 1
ATOM 3813 N N . ASP B 1 96 ? 6.359 34 22.891 1 97.19 96 ASP B N 1
ATOM 3814 C CA . ASP B 1 96 ? 5.875 34.938 23.906 1 97.19 96 ASP B CA 1
ATOM 3815 C C . ASP B 1 96 ? 4.434 35.344 23.625 1 97.19 96 ASP B C 1
ATOM 3817 O O . ASP B 1 96 ? 3.699 35.719 24.547 1 97.19 96 ASP B O 1
ATOM 3821 N N . LYS B 1 97 ? 4.137 35.344 22.375 1 96.69 97 LYS B N 1
ATOM 3822 C CA . LYS B 1 97 ? 2.809 35.75 21.922 1 96.69 97 LYS B CA 1
ATOM 3823 C C . LYS B 1 97 ? 2.297 34.812 20.828 1 96.69 97 LYS B C 1
ATOM 3825 O O . LYS B 1 97 ? 3.086 34.25 20.062 1 96.69 97 LYS B O 1
ATOM 3830 N N . ILE B 1 98 ? 1.015 34.688 20.875 1 96.31 98 ILE B N 1
ATOM 3831 C CA . ILE B 1 98 ? 0.33 33.969 19.797 1 96.31 98 ILE B CA 1
ATOM 3832 C C . ILE B 1 98 ? -0.679 34.906 19.125 1 96.31 98 ILE B C 1
ATOM 3834 O O . ILE B 1 98 ? -1.448 35.594 19.812 1 96.31 98 ILE B O 1
ATOM 3838 N N . VAL B 1 99 ? -0.671 34.938 17.812 1 93 99 VAL B N 1
ATOM 3839 C CA . VAL B 1 99 ? -1.645 35.719 17.062 1 93 99 VAL B CA 1
ATOM 3840 C C . VAL B 1 99 ? -2.447 34.812 16.125 1 93 99 VAL B C 1
ATOM 3842 O O . VAL B 1 99 ? -1.872 34.062 15.359 1 93 99 VAL B O 1
ATOM 3845 N N . PHE B 1 100 ? -3.744 34.844 16.297 1 88.94 100 PHE B N 1
ATOM 3846 C CA . PHE B 1 100 ? -4.566 34.062 15.391 1 88.94 100 PHE B CA 1
ATOM 3847 C C . PHE B 1 100 ? -5.781 34.844 14.93 1 88.94 100 PHE B C 1
ATOM 3849 O O . PHE B 1 100 ? -6.184 35.812 15.586 1 88.94 100 PHE B O 1
ATOM 3856 N N . GLY B 1 101 ? -6.203 34.438 13.695 1 79.56 101 GLY B N 1
ATOM 3857 C CA . GLY B 1 101 ? -7.379 35.094 13.141 1 79.56 101 GLY B CA 1
ATOM 3858 C C . GLY B 1 101 ? -8.68 34.5 13.633 1 79.56 101 GLY B C 1
ATOM 3859 O O . GLY B 1 101 ? -8.781 33.281 13.812 1 79.56 101 GLY B O 1
ATOM 3860 N N . THR B 1 102 ? -9.641 35.344 13.922 1 74.12 102 THR B N 1
ATOM 3861 C CA . THR B 1 102 ? -10.961 34.875 14.312 1 74.12 102 THR B CA 1
ATOM 3862 C C . THR B 1 102 ? -12.055 35.594 13.523 1 74.12 102 THR B C 1
ATOM 3864 O O . THR B 1 102 ? -11.836 36.719 13.031 1 74.12 102 THR B O 1
ATOM 3867 N N . GLU B 1 103 ? -13.094 34.938 13.219 1 65.5 103 GLU B N 1
ATOM 3868 C CA . GLU B 1 103 ? -14.203 35.594 12.516 1 65.5 103 GLU B CA 1
ATOM 3869 C C . GLU B 1 103 ? -14.859 36.656 13.391 1 65.5 103 GLU B C 1
ATOM 3871 O O . GLU B 1 103 ? -15.172 37.75 12.914 1 65.5 103 GLU B O 1
ATOM 3876 N N . SER B 1 104 ? -15.203 36.344 14.562 1 62.69 104 SER B N 1
ATOM 3877 C CA . SER B 1 104 ? -16.016 37.312 15.312 1 62.69 104 SER B CA 1
ATOM 3878 C C . SER B 1 104 ? -15.664 37.281 16.797 1 62.69 104 SER B C 1
ATOM 3880 O O . SER B 1 104 ? -16.078 38.188 17.547 1 62.69 104 SER B O 1
ATOM 3882 N N . ALA B 1 105 ? -14.906 36.469 17.094 1 63.78 105 ALA B N 1
ATOM 3883 C CA . ALA B 1 105 ? -14.859 36.281 18.547 1 63.78 105 ALA B CA 1
ATOM 3884 C C . ALA B 1 105 ? -13.711 37.062 19.172 1 63.78 105 ALA B C 1
ATOM 3886 O O . ALA B 1 105 ? -12.609 37.094 18.625 1 63.78 105 ALA B O 1
ATOM 3887 N N . GLN B 1 106 ? -14.133 37.688 20.203 1 76.5 106 GLN B N 1
ATOM 3888 C CA . GLN B 1 106 ? -13.125 38.281 21.062 1 76.5 106 GLN B CA 1
ATOM 3889 C C . GLN B 1 106 ? -12.547 37.25 22.031 1 76.5 106 GLN B C 1
ATOM 3891 O O . GLN B 1 106 ? -13.234 36.312 22.438 1 76.5 106 GLN B O 1
ATOM 3896 N N . ILE B 1 107 ? -11.328 37.344 22.312 1 84.5 107 ILE B N 1
ATOM 3897 C CA . ILE B 1 107 ? -10.602 36.438 23.188 1 84.5 107 ILE B CA 1
ATOM 3898 C C . ILE B 1 107 ? -11.352 36.281 24.5 1 84.5 107 ILE B C 1
ATOM 3900 O O . ILE B 1 107 ? -11.414 35.188 25.062 1 84.5 107 ILE B O 1
ATOM 3904 N N . ALA B 1 108 ? -11.953 37.344 24.906 1 85.25 108 ALA B N 1
ATOM 3905 C CA . ALA B 1 108 ? -12.68 37.312 26.172 1 85.25 108 ALA B CA 1
ATOM 3906 C C . ALA B 1 108 ? -13.852 36.344 26.109 1 85.25 108 ALA B C 1
ATOM 3908 O O . ALA B 1 108 ? -14.133 35.625 27.078 1 85.25 108 ALA B O 1
ATOM 3909 N N . GLN B 1 109 ? -14.5 36.375 25.031 1 87.75 109 GLN B N 1
ATOM 3910 C CA . GLN B 1 109 ? -15.641 35.469 24.859 1 87.75 109 GLN B CA 1
ATOM 3911 C C . GLN B 1 109 ? -15.188 34.031 24.844 1 87.75 109 GLN B C 1
ATOM 3913 O O . GLN B 1 109 ? -15.875 33.156 25.391 1 87.75 109 GLN B O 1
ATOM 3918 N N . LEU B 1 110 ? -14.117 33.812 24.25 1 89.12 110 LEU B N 1
ATOM 3919 C CA . LEU B 1 110 ? -13.57 32.469 24.203 1 89.12 110 LEU B CA 1
ATOM 3920 C C . LEU B 1 110 ? -13.172 32 25.594 1 89.12 110 LEU B C 1
ATOM 3922 O O . LEU B 1 110 ? -13.414 30.844 25.953 1 89.12 110 LEU B O 1
ATOM 3926 N N . LYS B 1 111 ? -12.609 32.844 26.344 1 89.38 111 LYS B N 1
ATOM 3927 C CA . LYS B 1 111 ? -12.195 32.5 27.703 1 89.38 111 LYS B CA 1
ATOM 3928 C C . LYS B 1 111 ? -13.406 32.219 28.594 1 89.38 111 LYS B C 1
ATOM 3930 O O . LYS B 1 111 ? -13.375 31.312 29.422 1 89.38 111 LYS B O 1
ATOM 3935 N N . ASP B 1 112 ? -14.383 33.031 28.344 1 91.5 112 ASP B N 1
ATOM 3936 C CA . ASP B 1 112 ? -15.625 32.812 29.094 1 91.5 112 ASP B CA 1
ATOM 3937 C C . ASP B 1 112 ? -16.203 31.422 28.797 1 91.5 112 ASP B C 1
ATOM 3939 O O . ASP B 1 112 ? -16.656 30.719 29.703 1 91.5 112 ASP B O 1
ATOM 3943 N N . PHE B 1 113 ? -16.25 31.125 27.641 1 92.38 113 PHE B N 1
ATOM 3944 C CA . PHE B 1 113 ? -16.781 29.828 27.25 1 92.38 113 PHE B CA 1
ATOM 3945 C C . PHE B 1 113 ? -15.953 28.703 27.859 1 92.38 113 PHE B C 1
ATOM 3947 O O . PHE B 1 113 ? -16.5 27.703 28.359 1 92.38 113 PHE B O 1
ATOM 3954 N N . LEU B 1 114 ? -14.633 28.844 27.812 1 92.12 114 LEU B N 1
ATOM 3955 C CA . LEU B 1 114 ? -13.742 27.812 28.344 1 92.12 114 LEU B CA 1
ATOM 3956 C C . LEU B 1 114 ? -14 27.594 29.828 1 92.12 114 LEU B C 1
ATOM 3958 O O . LEU B 1 114 ? -13.977 26.453 30.312 1 92.12 114 LEU B O 1
ATOM 3962 N N . THR B 1 115 ? -14.172 28.641 30.5 1 92.88 115 THR B N 1
ATOM 3963 C CA . THR B 1 115 ? -14.5 28.547 31.922 1 92.88 115 THR B CA 1
ATOM 3964 C C . THR B 1 115 ? -15.812 27.797 32.125 1 92.88 115 THR B C 1
ATOM 3966 O O . THR B 1 115 ? -15.914 26.922 33 1 92.88 115 THR B O 1
ATOM 3969 N N . TRP B 1 116 ? -16.734 28.203 31.266 1 94.62 116 TRP B N 1
ATOM 3970 C CA . TRP B 1 116 ? -18.047 27.562 31.328 1 94.62 116 TRP B CA 1
ATOM 3971 C C . TRP B 1 116 ? -17.938 26.062 31 1 94.62 116 TRP B C 1
ATOM 3973 O O . TRP B 1 116 ? -18.531 25.234 31.688 1 94.62 116 TRP B O 1
ATOM 3983 N N . GLU B 1 117 ? -17.234 25.797 29.984 1 93.56 117 GLU B N 1
ATOM 3984 C CA . GLU B 1 117 ? -17.062 24.422 29.531 1 93.56 117 GLU B CA 1
ATOM 3985 C C . GLU B 1 117 ? -16.438 23.562 30.625 1 93.56 117 GLU B C 1
ATOM 3987 O O . GLU B 1 117 ? -16.859 22.422 30.859 1 93.56 117 GLU B O 1
ATOM 3992 N N . ASP B 1 118 ? -15.469 24.062 31.266 1 91.81 118 ASP B N 1
ATOM 3993 C CA . ASP B 1 118 ? -14.773 23.359 32.344 1 91.81 118 ASP B CA 1
ATOM 3994 C C . ASP B 1 118 ? -15.719 23.047 33.5 1 91.81 118 ASP B C 1
ATOM 3996 O O . ASP B 1 118 ? -15.656 21.969 34.094 1 91.81 118 ASP B O 1
ATOM 4000 N N . GLN B 1 119 ? -16.547 23.922 33.75 1 94.06 119 GLN B N 1
ATOM 4001 C CA . GLN B 1 119 ? -17.5 23.781 34.875 1 94.06 119 GLN B CA 1
ATOM 4002 C C . GLN B 1 119 ? -18.562 22.734 34.531 1 94.06 119 GLN B C 1
ATOM 4004 O O . GLN B 1 119 ? -19.172 22.156 35.438 1 94.06 119 GLN B O 1
ATOM 4009 N N . HIS B 1 120 ? -18.719 22.531 33.281 1 95.56 120 HIS B N 1
ATOM 4010 C CA . HIS B 1 120 ? -19.812 21.656 32.844 1 95.56 120 HIS B CA 1
ATOM 4011 C C . HIS B 1 120 ? -19.281 20.438 32.094 1 95.56 120 HIS B C 1
ATOM 4013 O O . HIS B 1 120 ? -20 19.859 31.281 1 95.56 120 HIS B O 1
ATOM 4019 N N . GLN B 1 121 ? -18.062 20.125 32.25 1 93.06 121 GLN B N 1
ATOM 4020 C CA . GLN B 1 121 ? -17.359 19.141 31.453 1 93.06 121 GLN B CA 1
ATOM 4021 C C . GLN B 1 121 ? -18.062 17.781 31.516 1 93.06 121 GLN B C 1
ATOM 4023 O O . GLN B 1 121 ? -18.266 17.141 30.484 1 93.06 121 GLN B O 1
ATOM 4028 N N . ALA B 1 122 ? -18.469 17.359 32.625 1 94.38 122 ALA B N 1
ATOM 4029 C CA . ALA B 1 122 ? -19.094 16.047 32.812 1 94.38 122 ALA B CA 1
ATOM 4030 C C . ALA B 1 122 ? -20.391 15.953 32.031 1 94.38 122 ALA B C 1
ATOM 4032 O O . ALA B 1 122 ? -20.672 14.93 31.406 1 94.38 122 ALA B O 1
ATOM 4033 N N . HIS B 1 123 ? -21.125 17 32.125 1 94.81 123 HIS B N 1
ATOM 4034 C CA . HIS B 1 123 ? -22.406 17.031 31.422 1 94.81 123 HIS B CA 1
ATOM 4035 C C . HIS B 1 123 ? -22.219 17.062 29.922 1 94.81 123 HIS B C 1
ATOM 4037 O O . HIS B 1 123 ? -22.969 16.438 29.172 1 94.81 123 HIS B O 1
ATOM 4043 N N . ILE B 1 124 ? -21.281 17.812 29.547 1 93.81 124 ILE B N 1
ATOM 4044 C CA . ILE B 1 124 ? -20.984 17.938 28.125 1 93.81 124 ILE B CA 1
ATOM 4045 C C . ILE B 1 124 ? -20.531 16.578 27.578 1 93.81 124 ILE B C 1
ATOM 4047 O O . ILE B 1 124 ? -21.016 16.141 26.516 1 93.81 124 ILE B O 1
ATOM 4051 N N . ASP B 1 125 ? -19.719 15.93 28.297 1 93.62 125 ASP B N 1
ATOM 4052 C CA . ASP B 1 125 ? -19.219 14.625 27.891 1 93.62 125 ASP B CA 1
ATOM 4053 C C . ASP B 1 125 ? -20.344 13.617 27.75 1 93.62 125 ASP B C 1
ATOM 4055 O O . ASP B 1 125 ? -20.406 12.852 26.781 1 93.62 125 ASP B O 1
ATOM 4059 N N . LYS B 1 126 ? -21.156 13.586 28.688 1 94.94 126 LYS B N 1
ATOM 4060 C CA . LYS B 1 126 ? -22.312 12.703 28.641 1 94.94 126 LYS B CA 1
ATOM 4061 C C . LYS B 1 126 ? -23.203 13.023 27.438 1 94.94 126 LYS B C 1
ATOM 4063 O O . LYS B 1 126 ? -23.688 12.125 26.75 1 94.94 126 LYS B O 1
ATOM 4068 N N . GLY B 1 127 ? -23.422 14.281 27.234 1 93.75 127 GLY B N 1
ATOM 4069 C CA . GLY B 1 127 ? -24.219 14.711 26.094 1 93.75 127 GLY B CA 1
ATOM 4070 C C . GLY B 1 127 ? -23.625 14.312 24.766 1 93.75 127 GLY B C 1
ATOM 4071 O O . GLY B 1 127 ? -24.344 13.906 23.859 1 93.75 127 GLY B O 1
ATOM 4072 N N . ILE B 1 128 ? -22.375 14.453 24.672 1 92.69 128 ILE B N 1
ATOM 4073 C CA . ILE B 1 128 ? -21.688 14.086 23.453 1 92.69 128 ILE B CA 1
ATOM 4074 C C . ILE B 1 128 ? -21.859 12.586 23.188 1 92.69 128 ILE B C 1
ATOM 4076 O O . ILE B 1 128 ? -22.203 12.18 22.078 1 92.69 128 ILE B O 1
ATOM 4080 N N . GLN B 1 129 ? -21.656 11.82 24.203 1 93.25 129 GLN B N 1
ATOM 4081 C CA . GLN B 1 129 ? -21.781 10.367 24.078 1 93.25 129 GLN B CA 1
ATOM 4082 C C . GLN B 1 129 ? -23.172 9.969 23.625 1 93.25 129 GLN B C 1
ATOM 4084 O O . GLN B 1 129 ? -23.328 9.102 22.766 1 93.25 129 GLN B O 1
ATOM 4089 N N . GLU B 1 130 ? -24.109 10.555 24.188 1 93.81 130 GLU B N 1
ATOM 4090 C CA . GLU B 1 130 ? -25.5 10.266 23.812 1 93.81 130 GLU B CA 1
ATOM 4091 C C . GLU B 1 130 ? -25.781 10.656 22.375 1 93.81 130 GLU B C 1
ATOM 4093 O O . GLU B 1 130 ? -26.453 9.922 21.641 1 93.81 130 GLU B O 1
ATOM 4098 N N . ALA B 1 131 ? -25.266 11.75 22.016 1 91.62 131 ALA B N 1
ATOM 4099 C CA . ALA B 1 131 ? -25.484 12.234 20.656 1 91.62 131 ALA B CA 1
ATOM 4100 C C . ALA B 1 131 ? -24.75 11.367 19.641 1 91.62 131 ALA B C 1
ATOM 4102 O O . ALA B 1 131 ? -25.266 11.109 18.547 1 91.62 131 ALA B O 1
ATOM 4103 N N . LEU B 1 132 ? -23.594 10.945 20.016 1 89.69 132 LEU B N 1
ATOM 4104 C CA . LEU B 1 132 ? -22.828 10.07 19.141 1 89.69 132 LEU B CA 1
ATOM 4105 C C . LEU B 1 132 ? -23.562 8.766 18.891 1 89.69 132 LEU B C 1
ATOM 4107 O O . LEU B 1 132 ? -23.5 8.219 17.781 1 89.69 132 LEU B O 1
ATOM 4111 N N . LYS B 1 133 ? -24.219 8.25 19.828 1 90.62 133 LYS B N 1
ATOM 4112 C CA . LYS B 1 133 ? -24.969 6.996 19.719 1 90.62 133 LYS B CA 1
ATOM 4113 C C . LYS B 1 133 ? -26.094 7.113 18.703 1 90.62 133 LYS B C 1
ATOM 4115 O O . LYS B 1 133 ? -26.547 6.105 18.156 1 90.62 133 LYS B O 1
ATOM 4120 N N . THR B 1 134 ? -26.453 8.312 18.438 1 90.38 134 THR B N 1
ATOM 4121 C CA . THR B 1 134 ? -27.547 8.531 17.484 1 90.38 134 THR B CA 1
ATOM 4122 C C . THR B 1 134 ? -27 8.594 16.062 1 90.38 134 THR B C 1
ATOM 4124 O O . THR B 1 134 ? -27.766 8.758 15.102 1 90.38 134 THR B O 1
ATOM 4127 N N . GLY B 1 135 ? -25.688 8.555 15.922 1 87.62 135 GLY B N 1
ATOM 4128 C CA . GLY B 1 135 ? -25.094 8.508 14.602 1 87.62 135 GLY B CA 1
ATOM 4129 C C . GLY B 1 135 ? -24.531 9.844 14.148 1 87.62 135 GLY B C 1
ATOM 4130 O O . GLY B 1 135 ? -24.109 9.984 13 1 87.62 135 GLY B O 1
ATOM 4131 N N . LEU B 1 136 ? -24.547 10.844 15.008 1 87.38 136 LEU B N 1
ATOM 4132 C CA . LEU B 1 136 ? -24.016 12.156 14.656 1 87.38 136 LEU B CA 1
ATOM 4133 C C . LEU B 1 136 ? -22.5 12.148 14.656 1 87.38 136 LEU B C 1
ATOM 4135 O O . LEU B 1 136 ? -21.875 11.43 15.438 1 87.38 136 LEU B O 1
ATOM 4139 N N . ALA B 1 137 ? -21.984 13.016 13.797 1 84.88 137 ALA B N 1
ATOM 4140 C CA . ALA B 1 137 ? -20.547 13.273 13.852 1 84.88 137 ALA B CA 1
ATOM 4141 C C . ALA B 1 137 ? -20.188 14.102 15.078 1 84.88 137 ALA B C 1
ATOM 4143 O O . ALA B 1 137 ? -21.062 14.742 15.68 1 84.88 137 ALA B O 1
ATOM 4144 N N . TYR B 1 138 ? -19 14.094 15.43 1 82.88 138 TYR B N 1
ATOM 4145 C CA . TYR B 1 138 ? -18.531 14.695 16.672 1 82.88 138 TYR B CA 1
ATOM 4146 C C . TYR B 1 138 ? -18.891 16.188 16.734 1 82.88 138 TYR B C 1
ATOM 4148 O O . TYR B 1 138 ? -19.406 16.672 17.734 1 82.88 138 TYR B O 1
ATOM 4156 N N . PRO B 1 139 ? -18.609 16.938 15.648 1 82.62 139 PRO B N 1
ATOM 4157 C CA . PRO B 1 139 ? -18.922 18.375 15.734 1 82.62 139 PRO B CA 1
ATOM 4158 C C . PRO B 1 139 ? -20.406 18.625 15.992 1 82.62 139 PRO B C 1
ATOM 4160 O O . PRO B 1 139 ? -20.766 19.5 16.797 1 82.62 139 PRO B O 1
ATOM 4163 N N . ALA B 1 140 ? -21.203 17.844 15.352 1 87.62 140 ALA B N 1
ATOM 4164 C CA . ALA B 1 140 ? -22.641 17.969 15.562 1 87.62 140 ALA B CA 1
ATOM 4165 C C . ALA B 1 140 ? -23.031 17.5 16.953 1 87.62 140 ALA B C 1
ATOM 4167 O O . ALA B 1 140 ? -23.875 18.109 17.609 1 87.62 140 ALA B O 1
ATOM 4168 N N . ALA B 1 141 ? -22.438 16.453 17.438 1 90.12 141 ALA B N 1
ATOM 4169 C CA . ALA B 1 141 ? -22.688 15.945 18.781 1 90.12 141 ALA B CA 1
ATOM 4170 C C . ALA B 1 141 ? -22.281 16.953 19.844 1 90.12 141 ALA B C 1
ATOM 4172 O O . ALA B 1 141 ? -22.984 17.156 20.844 1 90.12 141 ALA B O 1
ATOM 4173 N N . TYR B 1 142 ? -21.172 17.562 19.594 1 90.25 142 TYR B N 1
ATOM 4174 C CA . TYR B 1 142 ? -20.672 18.594 20.5 1 90.25 142 TYR B CA 1
ATOM 4175 C C . TYR B 1 142 ? -21.625 19.781 20.562 1 90.25 142 TYR B C 1
ATOM 4177 O O . TYR B 1 142 ? -21.922 20.281 21.641 1 90.25 142 TYR B O 1
ATOM 4185 N N . GLN B 1 143 ? -22.078 20.188 19.422 1 91.44 143 GLN B N 1
ATOM 4186 C CA . GLN B 1 143 ? -23.031 21.297 19.344 1 91.44 143 GLN B CA 1
ATOM 4187 C C . GLN B 1 143 ? -24.297 20.969 20.125 1 91.44 143 GLN B C 1
ATOM 4189 O O . GLN B 1 143 ? -24.766 21.797 20.906 1 91.44 143 GLN B O 1
ATOM 4194 N N . VAL B 1 144 ? -24.797 19.781 19.906 1 93.25 144 VAL B N 1
ATOM 4195 C CA . VAL B 1 144 ? -26.016 19.344 20.578 1 93.25 144 VAL B CA 1
ATOM 4196 C C . VAL B 1 144 ? -25.797 19.344 22.078 1 93.25 144 VAL B C 1
ATOM 4198 O O . VAL B 1 144 ? -26.656 19.812 22.844 1 93.25 144 VAL B O 1
ATOM 4201 N N . ALA B 1 145 ? -24.703 18.844 22.5 1 94.12 145 ALA B N 1
ATOM 4202 C CA . ALA B 1 145 ? -24.375 18.75 23.922 1 94.12 145 ALA B CA 1
ATOM 4203 C C . ALA B 1 145 ? -24.297 20.141 24.547 1 94.12 145 ALA B C 1
ATOM 4205 O O . ALA B 1 145 ? -24.828 20.359 25.641 1 94.12 145 ALA B O 1
ATOM 4206 N N . ILE B 1 146 ? -23.656 21.094 23.891 1 94.44 146 ILE B N 1
ATOM 4207 C CA . ILE B 1 146 ? -23.469 22.453 24.391 1 94.44 146 ILE B CA 1
ATOM 4208 C C . ILE B 1 146 ? -24.828 23.156 24.453 1 94.44 146 ILE B C 1
ATOM 4210 O O . ILE B 1 146 ? -25.156 23.781 25.453 1 94.44 146 ILE B O 1
ATOM 4214 N N . GLN B 1 147 ? -25.547 22.953 23.422 1 93.56 147 GLN B N 1
ATOM 4215 C CA . GLN B 1 147 ? -26.828 23.656 23.297 1 93.56 147 GLN B CA 1
ATOM 4216 C C . GLN B 1 147 ? -27.844 23.141 24.297 1 93.56 147 GLN B C 1
ATOM 4218 O O . GLN B 1 147 ? -28.766 23.875 24.688 1 93.56 147 GLN B O 1
ATOM 4223 N N . SER B 1 148 ? -27.703 21.984 24.703 1 93.88 148 SER B N 1
ATOM 4224 C CA . SER B 1 148 ? -28.609 21.406 25.703 1 93.88 148 SER B CA 1
ATOM 4225 C C . SER B 1 148 ? -28.406 22.047 27.062 1 93.88 148 SER B C 1
ATOM 4227 O O . SER B 1 148 ? -29.281 21.984 27.922 1 93.88 148 SER B O 1
ATOM 4229 N N . LEU B 1 149 ? -27.281 22.641 27.328 1 94.44 149 LEU B N 1
ATOM 4230 C CA . LEU B 1 149 ? -26.938 23.172 28.641 1 94.44 149 LEU B CA 1
ATOM 4231 C C . LEU B 1 149 ? -27.062 24.688 28.672 1 94.44 149 LEU B C 1
ATOM 4233 O O . LEU B 1 149 ? -27.422 25.266 29.703 1 94.44 149 LEU B O 1
ATOM 4237 N N . ALA B 1 150 ? -26.656 25.297 27.594 1 93.56 150 ALA B N 1
ATOM 4238 C CA . ALA B 1 150 ? -26.672 26.75 27.516 1 93.56 150 ALA B CA 1
ATOM 4239 C C . ALA B 1 150 ? -26.703 27.219 26.078 1 93.56 150 ALA B C 1
ATOM 4241 O O . ALA B 1 150 ? -26.328 26.484 25.156 1 93.56 150 ALA B O 1
ATOM 4242 N N . ASP B 1 151 ? -27.125 28.422 25.922 1 91.56 151 ASP B N 1
ATOM 4243 C CA . ASP B 1 151 ? -27.172 29 24.578 1 91.56 151 ASP B CA 1
ATOM 4244 C C . ASP B 1 151 ? -25.891 29.766 24.266 1 91.56 151 ASP B C 1
ATOM 4246 O O . ASP B 1 151 ? -25.719 30.906 24.703 1 91.56 151 ASP B O 1
ATOM 4250 N N . TRP B 1 152 ? -25.094 29.219 23.562 1 91.38 152 TRP B N 1
ATOM 4251 C CA . TRP B 1 152 ? -23.844 29.828 23.125 1 91.38 152 TRP B CA 1
ATOM 4252 C C . TRP B 1 152 ? -23.875 30.109 21.625 1 91.38 152 TRP B C 1
ATOM 4254 O O . TRP B 1 152 ? -22.844 30.062 20.953 1 91.38 152 TRP B O 1
ATOM 4264 N N . SER B 1 153 ? -25.062 30.312 21.047 1 86.25 153 SER B N 1
ATOM 4265 C CA . SER B 1 153 ? -25.281 30.453 19.609 1 86.25 153 SER B CA 1
ATOM 4266 C C . SER B 1 153 ? -24.562 31.672 19.062 1 86.25 153 SER B C 1
ATOM 4268 O O . SER B 1 153 ? -24.125 31.688 17.906 1 86.25 153 SER B O 1
ATOM 4270 N N . GLU B 1 154 ? -24.469 32.625 19.906 1 83.12 154 GLU B N 1
ATOM 4271 C CA . GLU B 1 154 ? -23.797 33.844 19.453 1 83.12 154 GLU B CA 1
ATOM 4272 C C . GLU B 1 154 ? -22.328 33.594 19.188 1 83.12 154 GLU B C 1
ATOM 4274 O O . GLU B 1 154 ? -21.766 34.125 18.219 1 83.12 154 GLU B O 1
ATOM 4279 N N . LEU B 1 155 ? -21.703 32.875 20.016 1 83.75 155 LEU B N 1
ATOM 4280 C CA . LEU B 1 155 ? -20.281 32.531 19.844 1 83.75 155 LEU B CA 1
ATOM 4281 C C . LEU B 1 155 ? -20.125 31.391 18.844 1 83.75 155 LEU B C 1
ATOM 4283 O O . LEU B 1 155 ? -19.219 31.438 18 1 83.75 155 LEU B O 1
ATOM 4287 N N . GLY B 1 156 ? -20.969 30.406 18.953 1 85.94 156 GLY B N 1
ATOM 4288 C CA . GLY B 1 156 ? -20.875 29.234 18.109 1 85.94 156 GLY B CA 1
ATOM 4289 C C . GLY B 1 156 ? -19.578 28.469 18.312 1 85.94 156 GLY B C 1
ATOM 4290 O O . GLY B 1 156 ? -18.828 28.266 17.359 1 85.94 156 GLY B O 1
ATOM 4291 N N . PRO B 1 157 ? -19.328 28.016 19.516 1 84.75 157 PRO B N 1
ATOM 4292 C CA . PRO B 1 157 ? -18.047 27.359 19.844 1 84.75 157 PRO B CA 1
ATOM 4293 C C . PRO B 1 157 ? -17.828 26.078 19.047 1 84.75 157 PRO B C 1
ATOM 4295 O O . PRO B 1 157 ? -16.703 25.578 18.984 1 84.75 157 PRO B O 1
ATOM 4298 N N . TRP B 1 158 ? -18.828 25.594 18.344 1 81.38 158 TRP B N 1
ATOM 4299 C CA . TRP B 1 158 ? -18.75 24.344 17.594 1 81.38 158 TRP B CA 1
ATOM 4300 C C . TRP B 1 158 ? -18.234 24.609 16.172 1 81.38 158 TRP B C 1
ATOM 4302 O O . TRP B 1 158 ? -17.906 23.672 15.445 1 81.38 158 TRP B O 1
ATOM 4312 N N . GLN B 1 159 ? -18.047 25.828 15.867 1 76.44 159 GLN B N 1
ATOM 4313 C CA . GLN B 1 159 ? -17.484 26.141 14.562 1 76.44 159 GLN B CA 1
ATOM 4314 C C . GLN B 1 159 ? -15.984 25.859 14.523 1 76.44 159 GLN B C 1
ATOM 4316 O O . GLN B 1 159 ? -15.289 26.062 15.523 1 76.44 159 GLN B O 1
ATOM 4321 N N . ALA B 1 160 ? -15.477 25.453 13.367 1 72.75 160 ALA B N 1
ATOM 4322 C CA . ALA B 1 160 ? -14.102 25 13.195 1 72.75 160 ALA B CA 1
ATOM 4323 C C . ALA B 1 160 ? -13.109 26.047 13.68 1 72.75 160 ALA B C 1
ATOM 4325 O O . ALA B 1 160 ? -12.219 25.75 14.477 1 72.75 160 ALA B O 1
ATOM 4326 N N . ASN B 1 161 ? -13.227 27.312 13.297 1 73.5 161 ASN B N 1
ATOM 4327 C CA . ASN B 1 161 ? -12.273 28.359 13.648 1 73.5 161 ASN B CA 1
ATOM 4328 C C . ASN B 1 161 ? -12.281 28.656 15.148 1 73.5 161 ASN B C 1
ATOM 4330 O O . ASN B 1 161 ? -11.25 29 15.719 1 73.5 161 ASN B O 1
ATOM 4334 N N . HIS B 1 162 ? -13.469 28.516 15.773 1 79.94 162 HIS B N 1
ATOM 4335 C CA . HIS B 1 162 ? -13.547 28.766 17.219 1 79.94 162 HIS B CA 1
ATOM 4336 C C . HIS B 1 162 ? -12.984 27.578 18 1 79.94 162 HIS B C 1
ATOM 4338 O O . HIS B 1 162 ? -12.375 27.766 19.062 1 79.94 162 HIS B O 1
ATOM 4344 N N . GLN B 1 163 ? -13.188 26.422 17.453 1 82.56 163 GLN B N 1
ATOM 4345 C CA . GLN B 1 163 ? -12.594 25.25 18.078 1 82.56 163 GLN B CA 1
ATOM 4346 C C . GLN B 1 163 ? -11.078 25.359 18.125 1 82.56 163 GLN B C 1
ATOM 4348 O O . GLN B 1 163 ? -10.445 24.953 19.109 1 82.56 163 GLN B O 1
ATOM 4353 N N . LEU B 1 164 ? -10.539 25.859 17.078 1 85.88 164 LEU B N 1
ATOM 4354 C CA . LEU B 1 164 ? -9.094 26.078 17.016 1 85.88 164 LEU B CA 1
ATOM 4355 C C . LEU B 1 164 ? -8.648 27.078 18.078 1 85.88 164 LEU B C 1
ATOM 4357 O O . LEU B 1 164 ? -7.715 26.797 18.844 1 85.88 164 LEU B O 1
ATOM 4361 N N . GLY B 1 165 ? -9.375 28.156 18.125 1 86.44 165 GLY B N 1
ATOM 4362 C CA . GLY B 1 165 ? -9.047 29.172 19.109 1 86.44 165 GLY B CA 1
ATOM 4363 C C . GLY B 1 165 ? -9.164 28.672 20.547 1 86.44 165 GLY B C 1
ATOM 4364 O O . GLY B 1 165 ? -8.328 29 21.391 1 86.44 165 GLY B O 1
ATOM 4365 N N . LEU B 1 166 ? -10.203 27.922 20.781 1 88.69 166 LEU B N 1
ATOM 4366 C CA . LEU B 1 166 ? -10.414 27.359 22.109 1 88.69 166 LEU B CA 1
ATOM 4367 C C . LEU B 1 166 ? -9.25 26.469 22.5 1 88.69 166 LEU B C 1
ATOM 4369 O O . LEU B 1 166 ? -8.773 26.531 23.641 1 88.69 166 LEU B O 1
ATOM 4373 N N . GLN B 1 167 ? -8.773 25.703 21.609 1 90.5 167 GLN B N 1
ATOM 4374 C CA . GLN B 1 167 ? -7.68 24.797 21.906 1 90.5 167 GLN B CA 1
ATOM 4375 C C . GLN B 1 167 ? -6.371 25.547 22.125 1 90.5 167 GLN B C 1
ATOM 4377 O O . GLN B 1 167 ? -5.539 25.125 22.938 1 90.5 167 GLN B O 1
ATOM 4382 N N . TYR B 1 168 ? -6.234 26.625 21.375 1 93.69 168 TYR B N 1
ATOM 4383 C CA . TYR B 1 168 ? -5.066 27.469 21.594 1 93.69 168 TYR B CA 1
ATOM 4384 C C . TYR B 1 168 ? -5.004 27.938 23.047 1 93.69 168 TYR B C 1
ATOM 4386 O O . TYR B 1 168 ? -3.996 27.734 23.734 1 93.69 168 TYR B O 1
ATOM 4394 N N . LEU B 1 169 ? -6.117 28.422 23.469 1 92.81 169 LEU B N 1
ATOM 4395 C CA . LEU B 1 169 ? -6.188 29 24.812 1 92.81 169 LEU B CA 1
ATOM 4396 C C . LEU B 1 169 ? -6.004 27.906 25.875 1 92.81 169 LEU B C 1
ATOM 4398 O O . LEU B 1 169 ? -5.246 28.094 26.828 1 92.81 169 LEU B O 1
ATOM 4402 N N . LYS B 1 170 ? -6.637 26.828 25.672 1 93.19 170 LYS B N 1
ATOM 4403 C CA . LYS B 1 170 ? -6.562 25.734 26.641 1 93.19 170 LYS B CA 1
ATOM 4404 C C . LYS B 1 170 ? -5.133 25.219 26.766 1 93.19 170 LYS B C 1
ATOM 4406 O O . LYS B 1 170 ? -4.633 25.016 27.875 1 93.19 170 LYS B O 1
ATOM 4411 N N . THR B 1 171 ? -4.508 25 25.672 1 94.44 171 THR B N 1
ATOM 4412 C CA . THR B 1 171 ? -3.172 24.406 25.656 1 94.44 171 THR B CA 1
ATOM 4413 C C . THR B 1 171 ? -2.139 25.375 26.203 1 94.44 171 THR B C 1
ATOM 4415 O O . THR B 1 171 ? -1.278 25 27 1 94.44 171 THR B O 1
ATOM 4418 N N . LEU B 1 172 ? -2.246 26.609 25.906 1 94.81 172 LEU B N 1
ATOM 4419 C CA . LEU B 1 172 ? -1.272 27.609 26.344 1 94.81 172 LEU B CA 1
ATOM 4420 C C . LEU B 1 172 ? -1.429 27.906 27.828 1 94.81 172 LEU B C 1
ATOM 4422 O O . LEU B 1 172 ? -0.444 28.188 28.516 1 94.81 172 LEU B O 1
ATOM 4426 N N . ALA B 1 173 ? -2.641 27.859 28.297 1 93.06 173 ALA B N 1
ATOM 4427 C CA . ALA B 1 173 ? -2.869 28.062 29.734 1 93.06 173 ALA B CA 1
ATOM 4428 C C . ALA B 1 173 ? -2.09 27.047 30.562 1 93.06 173 ALA B C 1
ATOM 4430 O O . ALA B 1 173 ? -1.624 27.359 31.656 1 93.06 173 ALA B O 1
ATOM 4431 N N . ARG B 1 174 ? -1.901 25.953 30.016 1 93 174 ARG B N 1
ATOM 4432 C CA . ARG B 1 174 ? -1.229 24.859 30.734 1 93 174 ARG B CA 1
ATOM 4433 C C . ARG B 1 174 ? 0.273 24.891 30.469 1 93 174 ARG B C 1
ATOM 4435 O O . ARG B 1 174 ? 1.073 24.75 31.391 1 93 174 ARG B O 1
ATOM 4442 N N . LEU B 1 175 ? 0.704 25.078 29.25 1 94.44 175 LEU B N 1
ATOM 4443 C CA . LEU B 1 175 ? 2.086 24.828 28.859 1 94.44 175 LEU B CA 1
ATOM 4444 C C . LEU B 1 175 ? 2.887 26.125 28.844 1 94.44 175 LEU B C 1
ATOM 4446 O O . LEU B 1 175 ? 4.117 26.109 28.953 1 94.44 175 LEU B O 1
ATOM 4450 N N . ALA B 1 176 ? 2.199 27.219 28.625 1 94.88 176 ALA B N 1
ATOM 4451 C CA . ALA B 1 176 ? 2.828 28.531 28.562 1 94.88 176 ALA B CA 1
ATOM 4452 C C . ALA B 1 176 ? 1.896 29.609 29.109 1 94.88 176 ALA B C 1
ATOM 4454 O O . ALA B 1 176 ? 1.476 30.5 28.359 1 94.88 176 ALA B O 1
ATOM 4455 N N . PRO B 1 177 ? 1.7 29.609 30.375 1 94.38 177 PRO B N 1
ATOM 4456 C CA . PRO B 1 177 ? 0.702 30.5 30.969 1 94.38 177 PRO B CA 1
ATOM 4457 C C . PRO B 1 177 ? 1.039 31.984 30.781 1 94.38 177 PRO B C 1
ATOM 4459 O O . PRO B 1 177 ? 0.143 32.844 30.781 1 94.38 177 PRO B O 1
ATOM 4462 N N . ASP B 1 178 ? 2.252 32.312 30.562 1 95.31 178 ASP B N 1
ATOM 4463 C CA . ASP B 1 178 ? 2.668 33.688 30.422 1 95.31 178 ASP B CA 1
ATOM 4464 C C . ASP B 1 178 ? 2.578 34.156 28.969 1 95.31 178 ASP B C 1
ATOM 4466 O O . ASP B 1 178 ? 2.762 35.312 28.656 1 95.31 178 ASP B O 1
ATOM 4470 N N . CYS B 1 179 ? 2.291 33.25 28.062 1 96.12 179 CYS B N 1
ATOM 4471 C CA . CYS B 1 179 ? 2.178 33.594 26.641 1 96.12 179 CYS B CA 1
ATOM 4472 C C . CYS B 1 179 ? 0.934 34.438 26.375 1 96.12 179 CYS B C 1
ATOM 4474 O O . CYS B 1 179 ? -0.164 34.062 26.812 1 96.12 179 CYS B O 1
ATOM 4476 N N . GLN B 1 180 ? 1.101 35.531 25.703 1 94.12 180 GLN B N 1
ATOM 4477 C CA . GLN B 1 180 ? -0.028 36.375 25.359 1 94.12 180 GLN B CA 1
ATOM 4478 C C . GLN B 1 180 ? -0.711 35.906 24.078 1 94.12 180 GLN B C 1
ATOM 4480 O O . GLN B 1 180 ? -0.047 35.656 23.078 1 94.12 180 GLN B O 1
ATOM 4485 N N . VAL B 1 181 ? -2.049 35.812 24.188 1 93.12 181 VAL B N 1
ATOM 4486 C CA . VAL B 1 181 ? -2.811 35.375 23.016 1 93.12 181 VAL B CA 1
ATOM 4487 C C . VAL B 1 181 ? -3.586 36.562 22.453 1 93.12 181 VAL B C 1
ATOM 4489 O O . VAL B 1 181 ? -4.375 37.188 23.156 1 93.12 181 VAL B O 1
ATOM 4492 N N . LEU B 1 182 ? -3.318 36.812 21.188 1 90.44 182 LEU B N 1
ATOM 4493 C CA . LEU B 1 182 ? -3.977 37.906 20.516 1 90.44 182 LEU B CA 1
ATOM 4494 C C . LEU B 1 182 ? -4.812 37.406 19.328 1 90.44 182 LEU B C 1
ATOM 4496 O O . LEU B 1 182 ? -4.402 36.5 18.625 1 90.44 182 LEU B O 1
ATOM 4500 N N . SER B 1 183 ? -5.984 37.969 19.266 1 86.19 183 SER B N 1
ATOM 4501 C CA . SER B 1 183 ? -6.848 37.656 18.141 1 86.19 183 SER B CA 1
ATOM 4502 C C . SER B 1 183 ? -7.008 38.844 17.203 1 86.19 183 SER B C 1
ATOM 4504 O O . SER B 1 183 ? -7.059 40 17.656 1 86.19 183 SER B O 1
ATOM 4506 N N . LEU B 1 184 ? -7.008 38.531 15.891 1 83.12 184 LEU B N 1
ATOM 4507 C CA . LEU B 1 184 ? -7.258 39.5 14.852 1 83.12 184 LEU B CA 1
ATOM 4508 C C . LEU B 1 184 ? -8.508 39.156 14.055 1 83.12 184 LEU B C 1
ATOM 4510 O O . LEU B 1 184 ? -8.695 38.031 13.648 1 83.12 184 LEU B O 1
ATOM 4514 N N . PRO B 1 185 ? -9.406 40.125 13.961 1 75.19 185 PRO B N 1
ATOM 4515 C CA . PRO B 1 185 ? -10.562 39.844 13.102 1 75.19 185 PRO B CA 1
ATOM 4516 C C . PRO B 1 185 ? -10.164 39.594 11.648 1 75.19 185 PRO B C 1
ATOM 4518 O O . PRO B 1 185 ? -9.297 40.281 11.117 1 75.19 185 PRO B O 1
ATOM 4521 N N . ARG B 1 186 ? -10.797 38.594 11.109 1 76 186 ARG B N 1
ATOM 4522 C CA . ARG B 1 186 ? -10.523 38.312 9.703 1 76 186 ARG B CA 1
ATOM 4523 C C . ARG B 1 186 ? -11.125 39.375 8.797 1 76 186 ARG B C 1
ATOM 4525 O O . ARG B 1 186 ? -12.25 39.812 9.016 1 76 186 ARG B O 1
ATOM 4532 N N . LEU B 1 187 ? -10.273 39.781 7.879 1 74.5 187 LEU B N 1
ATOM 4533 C CA . LEU B 1 187 ? -10.75 40.75 6.91 1 74.5 187 LEU B CA 1
ATOM 4534 C C . LEU B 1 187 ? -11.562 40.062 5.812 1 74.5 187 LEU B C 1
ATOM 4536 O O . LEU B 1 187 ? -11.211 39 5.344 1 74.5 187 LEU B O 1
ATOM 4540 N N . GLN B 1 188 ? -12.617 40.625 5.539 1 73.88 188 GLN B N 1
ATOM 4541 C CA . GLN B 1 188 ? -13.445 40.094 4.453 1 73.88 188 GLN B CA 1
ATOM 4542 C C . GLN B 1 188 ? -13.125 40.781 3.137 1 73.88 188 GLN B C 1
ATOM 4544 O O . GLN B 1 188 ? -13.414 40.25 2.061 1 73.88 188 GLN B O 1
ATOM 4549 N N . GLU B 1 189 ? -12.609 42 3.27 1 76.5 189 GLU B N 1
ATOM 4550 C CA . GLU B 1 189 ? -12.273 42.812 2.09 1 76.5 189 GLU B CA 1
ATOM 4551 C C . GLU B 1 189 ? -11.008 43.625 2.312 1 76.5 189 GLU B C 1
ATOM 4553 O O . GLU B 1 189 ? -10.641 43.906 3.455 1 76.5 189 GLU B O 1
ATOM 4558 N N . THR B 1 190 ? -10.391 43.875 1.164 1 74.12 190 THR B N 1
ATOM 4559 C CA . THR B 1 190 ? -9.227 44.75 1.23 1 74.12 190 THR B CA 1
ATOM 4560 C C . THR B 1 190 ? -9.648 46.188 1.476 1 74.12 190 THR B C 1
ATOM 4562 O O . THR B 1 190 ? -10.844 46.5 1.504 1 74.12 190 THR B O 1
ATOM 4565 N N . GLN B 1 191 ? -8.656 46.969 1.762 1 71.06 191 GLN B N 1
ATOM 4566 C CA . GLN B 1 191 ? -8.914 48.375 1.985 1 71.06 191 GLN B CA 1
ATOM 4567 C C . GLN B 1 191 ? -9.602 49 0.776 1 71.06 191 GLN B C 1
ATOM 4569 O O . GLN B 1 191 ? -10.414 49.938 0.924 1 71.06 191 GLN B O 1
ATOM 4574 N N . ASP B 1 192 ? -9.312 48.469 -0.34 1 73.38 192 ASP B N 1
ATOM 4575 C CA . ASP B 1 192 ? -9.852 49 -1.583 1 73.38 192 ASP B CA 1
ATOM 4576 C C . ASP B 1 192 ? -11.18 48.344 -1.943 1 73.38 192 ASP B C 1
ATOM 4578 O O . ASP B 1 192 ? -11.703 48.562 -3.043 1 73.38 192 ASP B O 1
ATOM 4582 N N . GLY B 1 193 ? -11.57 47.5 -1.102 1 72.12 193 GLY B N 1
ATOM 4583 C CA . GLY B 1 193 ? -12.906 46.938 -1.274 1 72.12 193 GLY B CA 1
ATOM 4584 C C . GLY B 1 193 ? -12.922 45.625 -2.021 1 72.12 193 GLY B C 1
ATOM 4585 O O . GLY B 1 193 ? -13.984 45.125 -2.379 1 72.12 193 GLY B O 1
ATOM 4586 N N . GLN B 1 194 ? -11.875 45.156 -2.25 1 76.94 194 GLN B N 1
ATOM 4587 C CA . GLN B 1 194 ? -11.852 43.875 -2.963 1 76.94 194 GLN B CA 1
ATOM 4588 C C . GLN B 1 194 ? -12.023 42.719 -2 1 76.94 194 GLN B C 1
ATOM 4590 O O . GLN B 1 194 ? -11.445 42.719 -0.909 1 76.94 194 GLN B O 1
ATOM 4595 N N . PRO B 1 195 ? -12.844 41.812 -2.445 1 79.38 195 PRO B N 1
ATOM 4596 C CA . PRO B 1 195 ? -13.078 40.688 -1.564 1 79.38 195 PRO B CA 1
ATOM 4597 C C . PRO B 1 195 ? -11.828 39.812 -1.371 1 79.38 195 PRO B C 1
ATOM 4599 O O . PRO B 1 195 ? -11.047 39.656 -2.309 1 79.38 195 PRO B O 1
ATOM 4602 N N . ILE B 1 196 ? -11.617 39.438 -0.168 1 80 196 ILE B N 1
ATOM 4603 C CA . ILE B 1 196 ? -10.531 38.5 0.145 1 80 196 ILE B CA 1
ATOM 4604 C C . ILE B 1 196 ? -11.047 37.062 0.106 1 80 196 ILE B C 1
ATOM 4606 O O . ILE B 1 196 ? -11.906 36.688 0.91 1 80 196 ILE B O 1
ATOM 4610 N N . LEU B 1 197 ? -10.508 36.312 -0.781 1 78.44 197 LEU B N 1
ATOM 4611 C CA . LEU B 1 197 ? -10.945 34.938 -0.939 1 78.44 197 LEU B CA 1
ATOM 4612 C C . LEU B 1 197 ? -10.273 34.031 0.086 1 78.44 197 LEU B C 1
ATOM 4614 O O . LEU B 1 197 ? -9.109 34.219 0.438 1 78.44 197 LEU B O 1
ATOM 4618 N N . SER B 1 198 ? -11.055 33.094 0.544 1 83.12 198 SER B N 1
ATOM 4619 C CA . SER B 1 198 ? -10.5 32.062 1.43 1 83.12 198 SER B CA 1
ATOM 4620 C C . SER B 1 198 ? -9.594 31.109 0.669 1 83.12 198 SER B C 1
ATOM 4622 O O . SER B 1 198 ? -9.609 31.078 -0.563 1 83.12 198 SER B O 1
ATOM 4624 N N . GLY B 1 199 ? -8.766 30.406 1.441 1 85.5 199 GLY B N 1
ATOM 4625 C CA . GLY B 1 199 ? -7.934 29.375 0.83 1 85.5 199 GLY B CA 1
ATOM 4626 C C . GLY B 1 199 ? -8.727 28.359 0.031 1 85.5 199 GLY B C 1
ATOM 4627 O O . GLY B 1 199 ? -8.344 28 -1.085 1 85.5 199 GLY B O 1
ATOM 4628 N N . SER B 1 200 ? -9.812 27.906 0.535 1 86.94 200 SER B N 1
ATOM 4629 C CA . SER B 1 200 ? -10.688 26.938 -0.124 1 86.94 200 SER B CA 1
ATOM 4630 C C . SER B 1 200 ? -11.227 27.484 -1.438 1 86.94 200 SER B C 1
ATOM 4632 O O . SER B 1 200 ? -11.25 26.797 -2.451 1 86.94 200 SER B O 1
ATOM 4634 N N . SER B 1 201 ? -11.594 28.734 -1.403 1 86.94 201 SER B N 1
ATOM 4635 C CA . SER B 1 201 ? -12.141 29.375 -2.598 1 86.94 201 SER B CA 1
ATOM 4636 C C . SER B 1 201 ? -11.078 29.516 -3.68 1 86.94 201 SER B C 1
ATOM 4638 O O . SER B 1 201 ? -11.367 29.359 -4.867 1 86.94 201 SER B O 1
ATOM 4640 N N . ILE B 1 202 ? -9.945 29.828 -3.266 1 89 202 ILE B N 1
ATOM 4641 C CA . ILE B 1 202 ? -8.844 30.016 -4.207 1 89 202 ILE B CA 1
ATOM 4642 C C . ILE B 1 202 ? -8.523 28.672 -4.883 1 89 202 ILE B C 1
ATOM 4644 O O . ILE B 1 202 ? -8.375 28.609 -6.105 1 89 202 ILE B O 1
ATOM 4648 N N . ARG B 1 203 ? -8.422 27.641 -4.148 1 90.94 203 ARG B N 1
ATOM 4649 C CA . ARG B 1 203 ? -8.125 26.328 -4.695 1 90.94 203 ARG B CA 1
ATOM 4650 C C . ARG B 1 203 ? -9.227 25.875 -5.66 1 90.94 203 ARG B C 1
ATOM 4652 O O . ARG B 1 203 ? -8.93 25.344 -6.734 1 90.94 203 ARG B O 1
ATOM 4659 N N . GLN B 1 204 ? -10.422 26.078 -5.262 1 89.06 204 GLN B N 1
ATOM 4660 C CA . GLN B 1 204 ? -11.547 25.703 -6.117 1 89.06 204 GLN B CA 1
ATOM 4661 C C . GLN B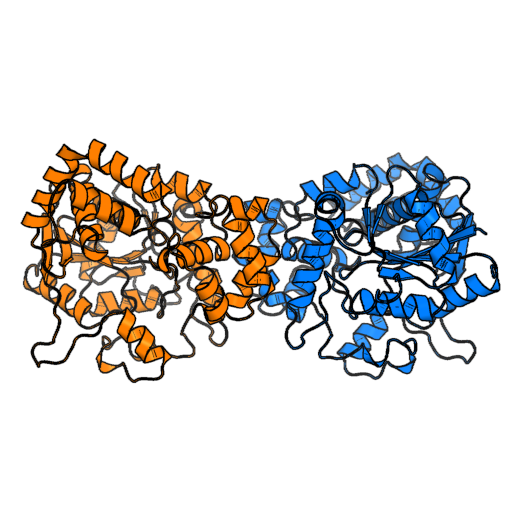 1 204 ? -11.523 26.484 -7.43 1 89.06 204 GLN B C 1
ATOM 4663 O O . GLN B 1 204 ? -11.672 25.891 -8.508 1 89.06 204 GLN B O 1
ATOM 4668 N N . ALA B 1 205 ? -11.367 27.781 -7.289 1 88.06 205 ALA B N 1
ATOM 4669 C CA . ALA B 1 205 ? -11.312 28.625 -8.477 1 88.06 205 ALA B CA 1
ATOM 4670 C C . ALA B 1 205 ? -10.172 28.219 -9.398 1 88.06 205 ALA B C 1
ATOM 4672 O O . ALA B 1 205 ? -10.344 28.125 -10.617 1 88.06 205 ALA B O 1
ATOM 4673 N N . PHE B 1 206 ? -9.102 27.953 -8.82 1 88.94 206 PHE B N 1
ATOM 4674 C CA . PHE B 1 206 ? -7.93 27.531 -9.586 1 88.94 206 PHE B CA 1
ATOM 4675 C C . PHE B 1 206 ? -8.219 26.234 -10.352 1 88.94 206 PHE B C 1
ATOM 4677 O O . PHE B 1 206 ? -7.957 26.156 -11.555 1 88.94 206 PHE B O 1
ATOM 4684 N N . ARG B 1 207 ? -8.727 25.328 -9.641 1 89.94 207 ARG B N 1
ATOM 4685 C CA . ARG B 1 207 ? -8.961 24.016 -10.242 1 89.94 207 ARG B CA 1
ATOM 4686 C C . ARG B 1 207 ? -10.078 24.078 -11.273 1 89.94 207 ARG B C 1
ATOM 4688 O O . ARG B 1 207 ? -10.188 23.203 -12.141 1 89.94 207 ARG B O 1
ATOM 4695 N N . GLN B 1 208 ? -10.867 25.078 -11.211 1 88.81 208 GLN B N 1
ATOM 4696 C CA . GLN B 1 208 ? -11.906 25.297 -12.203 1 88.81 208 GLN B CA 1
ATOM 4697 C C . GLN B 1 208 ? -11.375 26.109 -13.391 1 88.81 208 GLN B C 1
ATOM 4699 O O . GLN B 1 208 ? -12.125 26.453 -14.305 1 88.81 208 GLN B O 1
ATOM 4704 N N . GLY B 1 209 ? -10.125 26.516 -13.289 1 86 209 GLY B N 1
ATOM 4705 C CA . GLY B 1 209 ? -9.492 27.219 -14.391 1 86 209 GLY B CA 1
ATOM 4706 C C . GLY B 1 209 ? -9.641 28.719 -14.312 1 86 209 GLY B C 1
ATOM 4707 O O . GLY B 1 209 ? -9.414 29.438 -15.289 1 86 209 GLY B O 1
ATOM 4708 N N . GLN B 1 210 ? -10.062 29.188 -13.172 1 84.69 210 GLN B N 1
ATOM 4709 C CA . GLN B 1 210 ? -10.234 30.625 -12.992 1 84.69 210 GLN B CA 1
ATOM 4710 C C . GLN B 1 210 ? -8.914 31.297 -12.602 1 84.69 210 GLN B C 1
ATOM 4712 O O . GLN B 1 210 ? -8.016 30.641 -12.086 1 84.69 210 GLN B O 1
ATOM 4717 N N . GLU B 1 211 ? -8.867 32.562 -12.938 1 80.62 211 GLU B N 1
ATOM 4718 C CA . GLU B 1 211 ? -7.684 33.344 -12.562 1 80.62 211 GLU B CA 1
ATOM 4719 C C . GLU B 1 211 ? -7.727 33.719 -11.086 1 80.62 211 GLU B C 1
ATOM 4721 O O . GLU B 1 211 ? -8.68 34.375 -10.641 1 80.62 211 GLU B O 1
ATOM 4726 N N . VAL B 1 212 ? -6.762 33.312 -10.367 1 80.94 212 VAL B N 1
ATOM 4727 C CA . VAL B 1 212 ? -6.75 33.594 -8.938 1 80.94 212 VAL B CA 1
ATOM 4728 C C . VAL B 1 212 ? -5.43 34.25 -8.555 1 80.94 212 VAL B C 1
ATOM 4730 O O . VAL B 1 212 ? -5.109 34.375 -7.371 1 80.94 212 VAL B O 1
ATOM 4733 N N . THR B 1 213 ? -4.762 34.719 -9.5 1 75.06 213 THR B N 1
ATOM 4734 C CA . THR B 1 213 ? -3.428 35.25 -9.266 1 75.06 213 THR B CA 1
ATOM 4735 C C . THR B 1 213 ? -3.5 36.5 -8.383 1 75.06 213 THR B C 1
ATOM 4737 O O . THR B 1 213 ? -2.617 36.719 -7.547 1 75.06 213 THR B O 1
ATOM 4740 N N . ALA B 1 214 ? -4.449 37.25 -8.562 1 73.06 214 ALA B N 1
ATOM 4741 C CA . ALA B 1 214 ? -4.586 38.5 -7.824 1 73.06 214 ALA B CA 1
ATOM 4742 C C . ALA B 1 214 ? -4.848 38.25 -6.344 1 73.06 214 ALA B C 1
ATOM 4744 O O . ALA B 1 214 ? -4.625 39.125 -5.508 1 73.06 214 ALA B O 1
ATOM 4745 N N . ASP B 1 215 ? -5.203 37.062 -6.047 1 77.38 215 ASP B N 1
ATOM 4746 C CA . ASP B 1 215 ? -5.551 36.719 -4.672 1 77.38 215 ASP B CA 1
ATOM 4747 C C . ASP B 1 215 ? -4.355 36.125 -3.934 1 77.38 215 ASP B C 1
ATOM 4749 O O . ASP B 1 215 ? -4.395 35.969 -2.713 1 77.38 215 ASP B O 1
ATOM 4753 N N . LEU B 1 216 ? -3.33 35.906 -4.699 1 79.81 216 LEU B N 1
ATOM 4754 C CA . LEU B 1 216 ? -2.127 35.312 -4.133 1 79.81 216 LEU B CA 1
ATOM 4755 C C . LEU B 1 216 ? -1.07 36.375 -3.854 1 79.81 216 LEU B C 1
ATOM 4757 O O . LEU B 1 216 ? -1.057 37.438 -4.496 1 79.81 216 LEU B O 1
ATOM 4761 N N . VAL B 1 217 ? -0.266 36 -2.941 1 80.38 217 VAL B N 1
ATOM 4762 C CA . VAL B 1 217 ? 0.89 36.875 -2.723 1 80.38 217 VAL B CA 1
ATOM 4763 C C . VAL B 1 217 ? 1.869 36.719 -3.885 1 80.38 217 VAL B C 1
ATOM 4765 O O . VAL B 1 217 ? 1.922 35.688 -4.539 1 80.38 217 VAL B O 1
ATOM 4768 N N . SER B 1 218 ? 2.615 37.719 -4.289 1 71.56 218 SER B N 1
ATOM 4769 C CA . SER B 1 218 ? 3.473 37.812 -5.465 1 71.56 218 SER B CA 1
ATOM 4770 C C . SER B 1 218 ? 4.457 3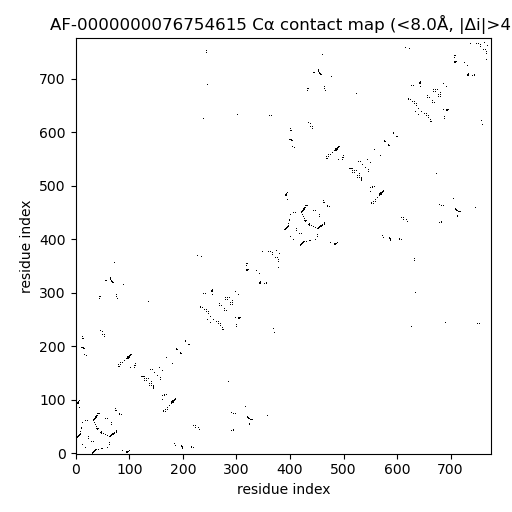6.656 -5.523 1 71.56 218 SER B C 1
ATOM 4772 O O . SER B 1 218 ? 4.715 36.125 -6.598 1 71.56 218 SER B O 1
ATOM 4774 N N . GLY B 1 219 ? 4.922 36.156 -4.582 1 71.56 219 GLY B N 1
ATOM 4775 C CA . GLY B 1 219 ? 5.934 35.125 -4.598 1 71.56 219 GLY B CA 1
ATOM 4776 C C . GLY B 1 219 ? 5.367 33.75 -4.918 1 71.56 219 GLY B C 1
ATOM 4777 O O . GLY B 1 219 ? 6.113 32.812 -5.223 1 71.56 219 GLY B O 1
ATOM 4778 N N . LEU B 1 220 ? 4.066 33.656 -5.016 1 78.56 220 LEU B N 1
ATOM 4779 C CA . LEU B 1 220 ? 3.469 32.344 -5.195 1 78.56 220 LEU B CA 1
ATOM 4780 C C . LEU B 1 220 ? 2.816 32.219 -6.57 1 78.56 220 LEU B C 1
ATOM 4782 O O . LEU B 1 220 ? 2.4 31.141 -6.973 1 78.56 220 LEU B O 1
ATOM 4786 N N . GLN B 1 221 ? 2.723 33.219 -7.328 1 72.19 221 GLN B N 1
ATOM 4787 C CA . GLN B 1 221 ? 1.974 33.25 -8.578 1 72.19 221 GLN B CA 1
ATOM 4788 C C . GLN B 1 221 ? 2.52 32.219 -9.57 1 72.19 221 GLN B C 1
ATOM 4790 O O . GLN B 1 221 ? 1.753 31.516 -10.227 1 72.19 221 GLN B O 1
ATOM 4795 N N . GLY B 1 222 ? 3.797 32 -9.641 1 74.06 222 GLY B N 1
ATOM 4796 C CA . GLY B 1 222 ? 4.391 31.047 -10.57 1 74.06 222 GLY B CA 1
ATOM 4797 C C . GLY B 1 222 ? 4.363 29.625 -10.07 1 74.06 222 GLY B C 1
ATOM 4798 O O . GLY B 1 222 ? 4.668 28.688 -10.82 1 74.06 222 GLY B O 1
ATOM 4799 N N . GLN B 1 223 ? 3.844 29.453 -8.852 1 76.88 223 GLN B N 1
ATOM 4800 C CA . GLN B 1 223 ? 3.922 28.125 -8.242 1 76.88 223 GLN B CA 1
ATOM 4801 C C . GLN B 1 223 ? 2.562 27.438 -8.258 1 76.88 223 GLN B C 1
ATOM 4803 O O . GLN B 1 223 ? 2.457 26.266 -7.91 1 76.88 223 GLN B O 1
ATOM 4808 N N . LEU B 1 224 ? 1.612 28.188 -8.57 1 80.44 224 LEU B N 1
ATOM 4809 C CA . LEU B 1 224 ? 0.28 27.625 -8.742 1 80.44 224 LEU B CA 1
ATOM 4810 C C . LEU B 1 224 ? 0.016 27.281 -10.211 1 80.44 224 LEU B C 1
ATOM 4812 O O . LEU B 1 224 ? -0.323 28.172 -11 1 80.44 224 LEU B O 1
ATOM 4816 N N . SER B 1 225 ? 0.26 26.078 -10.531 1 80.75 225 SER B N 1
ATOM 4817 C CA . SER B 1 225 ? 0.052 25.609 -11.891 1 80.75 225 SER B CA 1
ATOM 4818 C C . SER B 1 225 ? -0.636 24.25 -11.906 1 80.75 225 SER B C 1
ATOM 4820 O O . SER B 1 225 ? -0.554 23.5 -10.938 1 80.75 225 SER B O 1
ATOM 4822 N N . SER B 1 226 ? -1.271 24 -12.992 1 78.12 226 SER B N 1
ATOM 4823 C CA . SER B 1 226 ? -1.975 22.734 -13.141 1 78.12 226 SER B CA 1
ATOM 4824 C C . SER B 1 226 ? -1.007 21.547 -13.094 1 78.12 226 SER B C 1
ATOM 4826 O O . SER B 1 226 ? -1.358 20.469 -12.617 1 78.12 226 SER B O 1
ATOM 4828 N N . GLU B 1 227 ? 0.171 21.766 -13.43 1 75.69 227 GLU B N 1
ATOM 4829 C CA . GLU B 1 227 ? 1.184 20.719 -13.469 1 75.69 227 GLU B CA 1
ATOM 4830 C C . GLU B 1 227 ? 1.673 20.375 -12.062 1 75.69 227 GLU B C 1
ATOM 4832 O O . GLU B 1 227 ? 2.078 19.234 -11.805 1 75.69 227 GLU B O 1
ATOM 4837 N N . LEU B 1 228 ? 1.47 21.391 -11.25 1 78.38 228 LEU B N 1
ATOM 4838 C CA . LEU B 1 228 ? 2.027 21.203 -9.914 1 78.38 228 LEU B CA 1
ATOM 4839 C C . LEU B 1 228 ? 0.925 20.906 -8.898 1 78.38 228 LEU B C 1
ATOM 4841 O O . LEU B 1 228 ? 1.209 20.578 -7.746 1 78.38 228 LEU B O 1
ATOM 4845 N N . ASP B 1 229 ? -0.277 21 -9.391 1 84.31 229 ASP B N 1
ATOM 4846 C CA . ASP B 1 229 ? -1.402 20.75 -8.492 1 84.31 229 ASP B CA 1
ATOM 4847 C C . ASP B 1 229 ? -1.398 19.312 -7.988 1 84.31 229 ASP B C 1
ATOM 4849 O O . ASP B 1 229 ? -0.882 18.406 -8.664 1 84.31 229 ASP B O 1
ATOM 4853 N N . ALA B 1 230 ? -1.852 19.078 -6.832 1 88.5 230 ALA B N 1
ATOM 4854 C CA . ALA B 1 230 ? -1.866 17.766 -6.184 1 88.5 230 ALA B CA 1
ATOM 4855 C C . ALA B 1 230 ? -3.256 17.438 -5.645 1 88.5 230 ALA B C 1
ATOM 4857 O O . ALA B 1 230 ? -3.426 17.219 -4.441 1 88.5 230 ALA B O 1
ATOM 4858 N N . PRO B 1 231 ? -4.164 17.344 -6.523 1 91.81 231 PRO B N 1
ATOM 4859 C CA . PRO B 1 231 ? -5.516 16.984 -6.082 1 91.81 231 PRO B CA 1
ATOM 4860 C C . PRO B 1 231 ? -5.641 15.508 -5.688 1 91.81 231 PRO B C 1
ATOM 4862 O O . PRO B 1 231 ? -4.812 14.688 -6.094 1 91.81 231 PRO B O 1
ATOM 4865 N N . TRP B 1 232 ? -6.605 15.18 -4.934 1 94.75 232 TRP B N 1
ATOM 4866 C CA . TRP B 1 232 ? -6.848 13.805 -4.516 1 94.75 232 TRP B CA 1
ATOM 4867 C C . TRP B 1 232 ? -7.023 12.891 -5.723 1 94.75 232 TRP B C 1
ATOM 4869 O O . TRP B 1 232 ? -6.637 11.719 -5.68 1 94.75 232 TRP B O 1
ATOM 4879 N N . SER B 1 233 ? -7.629 13.438 -6.793 1 94.12 233 SER B N 1
ATOM 4880 C CA . SER B 1 233 ? -7.859 12.625 -7.988 1 94.12 233 SER B CA 1
ATOM 4881 C C . SER B 1 233 ? -6.555 12.047 -8.523 1 94.12 233 SER B C 1
ATOM 4883 O O . SER B 1 233 ? -6.539 10.953 -9.078 1 94.12 233 SER B O 1
ATOM 4885 N N . ALA B 1 234 ? -5.453 12.781 -8.328 1 92.56 234 ALA B N 1
ATOM 4886 C CA . ALA B 1 234 ? -4.148 12.328 -8.797 1 92.56 234 ALA B CA 1
ATOM 4887 C C . ALA B 1 234 ? -3.625 11.18 -7.941 1 92.56 234 ALA B C 1
ATOM 4889 O O . ALA B 1 234 ? -2.801 10.383 -8.398 1 92.56 234 ALA B O 1
ATOM 4890 N N . TYR B 1 235 ? -4.09 11.039 -6.746 1 95.44 235 TYR B N 1
ATOM 4891 C CA . TYR B 1 235 ? -3.568 10.055 -5.809 1 95.44 235 TYR B CA 1
ATOM 4892 C C . TYR B 1 235 ? -4.555 8.906 -5.617 1 95.44 235 TYR B C 1
ATOM 4894 O O . TYR B 1 235 ? -4.234 7.906 -4.973 1 95.44 235 TYR B O 1
ATOM 4902 N N . TRP B 1 236 ? -5.727 9.023 -6.234 1 96 236 TRP B N 1
ATOM 4903 C CA . TRP B 1 236 ? -6.781 8.023 -6.09 1 96 236 TRP B CA 1
ATOM 4904 C C . TRP B 1 236 ? -6.297 6.648 -6.531 1 96 236 TRP B C 1
ATOM 4906 O O . TRP B 1 236 ? -6.551 5.645 -5.859 1 96 236 TRP B O 1
ATOM 4916 N N . PRO B 1 237 ? -5.52 6.535 -7.613 1 94.31 237 PRO B N 1
ATOM 4917 C CA . PRO B 1 237 ? -5.062 5.203 -8.016 1 94.31 237 PRO B CA 1
ATOM 4918 C C . PRO B 1 237 ? -4.258 4.504 -6.918 1 94.31 237 PRO B C 1
ATOM 4920 O O . PRO B 1 237 ? -4.402 3.295 -6.719 1 94.31 237 PRO B O 1
ATOM 4923 N N . TYR B 1 238 ? -3.447 5.246 -6.188 1 95.94 238 TYR B N 1
ATOM 4924 C CA . TYR B 1 238 ? -2.639 4.676 -5.117 1 95.94 238 TYR B CA 1
ATOM 4925 C C . TYR B 1 238 ? -3.504 4.305 -3.918 1 95.94 238 TYR B C 1
ATOM 4927 O O . TYR B 1 238 ? -3.326 3.24 -3.32 1 95.94 238 TYR B O 1
ATOM 4935 N N . LEU B 1 239 ? -4.398 5.207 -3.574 1 97.19 239 LEU B N 1
ATOM 4936 C CA . LEU B 1 239 ? -5.309 4.902 -2.477 1 97.19 239 LEU B CA 1
ATOM 4937 C C . LEU B 1 239 ? -6.168 3.686 -2.809 1 97.19 239 LEU B C 1
ATOM 4939 O O . LEU B 1 239 ? -6.352 2.801 -1.97 1 97.19 239 LEU B O 1
ATOM 4943 N N . ARG B 1 240 ? -6.734 3.705 -3.994 1 96.12 240 ARG B N 1
ATOM 4944 C CA . ARG B 1 240 ? -7.574 2.59 -4.426 1 96.12 240 ARG B CA 1
ATOM 4945 C C . ARG B 1 240 ? -6.797 1.278 -4.391 1 96.12 240 ARG B C 1
ATOM 4947 O O . ARG B 1 240 ? -7.305 0.26 -3.918 1 96.12 240 ARG B O 1
ATOM 4954 N N . TYR B 1 241 ? -5.617 1.292 -4.859 1 95.12 241 TYR B N 1
ATOM 4955 C CA . TYR B 1 241 ? -4.734 0.134 -4.773 1 95.12 241 TYR B CA 1
ATOM 4956 C C . TYR B 1 241 ? -4.598 -0.34 -3.334 1 95.12 241 TYR B C 1
ATOM 4958 O O . TYR B 1 241 ? -4.742 -1.531 -3.049 1 95.12 241 TYR B O 1
ATOM 4966 N N . GLN B 1 242 ? -4.309 0.595 -2.471 1 96 242 GLN B N 1
ATOM 4967 C CA . GLN B 1 242 ? -4.125 0.253 -1.064 1 96 242 GLN B CA 1
ATOM 4968 C C . GLN B 1 242 ? -5.387 -0.387 -0.485 1 96 242 GLN B C 1
ATOM 4970 O O . GLN B 1 242 ? -5.305 -1.363 0.263 1 96 242 GLN B O 1
ATOM 4975 N N . LEU B 1 243 ? -6.492 0.158 -0.792 1 96.25 243 LEU B N 1
ATOM 4976 C CA . LEU B 1 243 ? -7.766 -0.325 -0.271 1 96.25 243 LEU B CA 1
ATOM 4977 C C . LEU B 1 243 ? -8.062 -1.729 -0.784 1 96.25 243 LEU B C 1
ATOM 4979 O O . LEU B 1 243 ? -8.625 -2.555 -0.059 1 96.25 243 LEU B O 1
ATOM 4983 N N . LEU B 1 244 ? -7.688 -2.004 -1.981 1 93.44 244 LEU B N 1
ATOM 4984 C CA . LEU B 1 244 ? -7.98 -3.299 -2.59 1 93.44 244 LEU B CA 1
ATOM 4985 C C . LEU B 1 244 ? -6.98 -4.355 -2.129 1 93.44 244 LEU B C 1
ATOM 4987 O O . LEU B 1 244 ? -7.344 -5.516 -1.932 1 93.44 244 LEU B O 1
ATOM 4991 N N . ALA B 1 245 ? -5.77 -3.963 -1.933 1 92.56 245 ALA B N 1
ATOM 4992 C CA . ALA B 1 245 ? -4.688 -4.902 -1.649 1 92.56 245 ALA B CA 1
ATOM 4993 C C . ALA B 1 245 ? -4.656 -5.27 -0.169 1 92.56 245 ALA B C 1
ATOM 4995 O O . ALA B 1 245 ? -4.344 -6.41 0.187 1 92.56 245 ALA B O 1
ATOM 4996 N N . GLN B 1 246 ? -4.98 -4.355 0.688 1 90.69 246 GLN B N 1
ATOM 4997 C CA . GLN B 1 246 ? -4.855 -4.57 2.125 1 90.69 246 GLN B CA 1
ATOM 4998 C C . GLN B 1 246 ? -5.977 -5.465 2.648 1 90.69 246 GLN B C 1
ATOM 5000 O O . GLN B 1 246 ? -7.145 -5.25 2.33 1 90.69 246 GLN B O 1
ATOM 5005 N N . PRO B 1 247 ? -5.547 -6.457 3.482 1 85.31 247 PRO B N 1
ATOM 5006 C CA . PRO B 1 247 ? -6.605 -7.199 4.168 1 85.31 247 PRO B CA 1
ATOM 5007 C C . PRO B 1 247 ? -7.434 -6.316 5.105 1 85.31 247 PRO B C 1
ATOM 5009 O O . PRO B 1 247 ? -6.93 -5.32 5.625 1 85.31 247 PRO B O 1
ATOM 5012 N N . LEU B 1 248 ? -8.625 -6.742 5.367 1 87.44 248 LEU B N 1
ATOM 5013 C CA . LEU B 1 248 ? -9.523 -5.984 6.23 1 87.44 248 LEU B CA 1
ATOM 5014 C C . LEU B 1 248 ? -8.914 -5.781 7.609 1 87.44 248 LEU B C 1
ATOM 5016 O O . LEU B 1 248 ? -9 -4.688 8.18 1 87.44 248 LEU B O 1
ATOM 5020 N N . ALA B 1 249 ? -8.289 -6.805 8.117 1 86.38 249 ALA B N 1
ATOM 5021 C CA . ALA B 1 249 ? -7.691 -6.742 9.445 1 86.38 249 ALA B CA 1
ATOM 5022 C C . ALA B 1 249 ? -6.59 -5.691 9.508 1 86.38 249 ALA B C 1
ATOM 5024 O O . ALA B 1 249 ? -6.426 -5.008 10.523 1 86.38 249 ALA B O 1
ATOM 5025 N N . SER B 1 250 ? -5.863 -5.562 8.453 1 88.38 250 SER B N 1
ATOM 5026 C CA . SER B 1 250 ? -4.801 -4.566 8.375 1 88.38 250 SER B CA 1
ATOM 5027 C C . SER B 1 250 ? -5.371 -3.156 8.258 1 88.38 250 SER B C 1
ATOM 5029 O O . SER B 1 250 ? -4.859 -2.217 8.867 1 88.38 250 SER B O 1
ATOM 5031 N N . LEU B 1 251 ? -6.406 -3.008 7.496 1 92.69 251 LEU B N 1
ATOM 5032 C CA . LEU B 1 251 ? -7.066 -1.719 7.316 1 92.69 251 LEU B CA 1
ATOM 5033 C C . LEU B 1 251 ? -7.602 -1.195 8.641 1 92.69 251 LEU B C 1
ATOM 5035 O O . LEU B 1 251 ? -7.566 0.01 8.898 1 92.69 251 LEU B O 1
ATOM 5039 N N . GLU B 1 252 ? -8.016 -2.082 9.484 1 94.5 252 GLU B N 1
ATOM 5040 C CA . GLU B 1 252 ? -8.602 -1.721 10.773 1 94.5 252 GLU B CA 1
ATOM 5041 C C . GLU B 1 252 ? -7.539 -1.196 11.734 1 94.5 252 GLU B C 1
ATOM 5043 O O . GLU B 1 252 ? -7.863 -0.583 12.75 1 94.5 252 GLU B O 1
ATOM 5048 N N . GLN B 1 253 ? -6.312 -1.402 11.375 1 93.44 253 GLN B N 1
ATOM 5049 C CA . GLN B 1 253 ? -5.227 -0.937 12.227 1 93.44 253 GLN B CA 1
ATOM 5050 C C . GLN B 1 253 ? -4.77 0.463 11.82 1 93.44 253 GLN B C 1
ATOM 5052 O O . GLN B 1 253 ? -3.963 1.083 12.516 1 93.44 253 GLN B O 1
ATOM 5057 N N . ILE B 1 254 ? -5.266 0.966 10.758 1 96.06 254 ILE B N 1
ATOM 5058 C CA . ILE B 1 254 ? -4.879 2.283 10.266 1 96.06 254 ILE B CA 1
ATOM 5059 C C . ILE B 1 254 ? -5.59 3.367 11.07 1 96.06 254 ILE B C 1
ATOM 5061 O O . ILE B 1 254 ? -6.723 3.17 11.523 1 96.06 254 ILE B O 1
ATOM 5065 N N . ALA B 1 255 ? -4.965 4.473 11.211 1 96.62 255 ALA B N 1
ATOM 5066 C CA . ALA B 1 255 ? -5.473 5.59 12.008 1 96.62 255 ALA B CA 1
ATOM 5067 C C . ALA B 1 255 ? -6.848 6.027 11.523 1 96.62 255 ALA B C 1
ATOM 5069 O O . ALA B 1 255 ? -7.031 6.328 10.336 1 96.62 255 ALA B O 1
ATOM 5070 N N . GLY B 1 256 ? -7.785 6.027 12.469 1 94.56 256 GLY B N 1
ATOM 5071 C CA . GLY B 1 256 ? -9.102 6.566 12.18 1 94.56 256 GLY B CA 1
ATOM 5072 C C . GLY B 1 256 ? -10.07 5.531 11.633 1 94.56 256 GLY B C 1
ATOM 5073 O O . GLY B 1 256 ? -11.266 5.789 11.523 1 94.56 256 GLY B O 1
ATOM 5074 N N . VAL B 1 257 ? -9.562 4.328 11.258 1 94.12 257 VAL B N 1
ATOM 5075 C CA . VAL B 1 257 ? -10.438 3.299 10.711 1 94.12 257 VAL B CA 1
ATOM 5076 C C . VAL B 1 257 ? -11.117 2.531 11.844 1 94.12 257 VAL B C 1
ATOM 5078 O O . VAL B 1 257 ? -10.492 1.678 12.477 1 94.12 257 VAL B O 1
ATOM 5081 N N . LYS B 1 258 ? -12.25 2.943 12.125 1 83 258 LYS B N 1
ATOM 5082 C CA . LYS B 1 258 ? -13.031 2.312 13.188 1 83 258 LYS B CA 1
ATOM 5083 C C . LYS B 1 258 ? -13.773 1.083 12.672 1 83 258 LYS B C 1
ATOM 5085 O O . LYS B 1 258 ? -13.766 0.808 11.469 1 83 258 LYS B O 1
ATOM 5090 N N . GLU B 1 259 ? -14.305 0.423 13.641 1 74.44 259 GLU B N 1
ATOM 5091 C CA . GLU B 1 259 ? -15.016 -0.807 13.289 1 74.44 259 GLU B CA 1
ATOM 5092 C C . GLU B 1 259 ? -16.109 -0.544 12.258 1 74.44 259 GLU B C 1
ATOM 5094 O O . GLU B 1 259 ? -16.812 0.465 12.336 1 74.44 259 GLU B O 1
ATOM 5099 N N . GLY B 1 260 ? -16.219 -1.335 11.281 1 79.5 260 GLY B N 1
ATOM 5100 C CA . GLY B 1 260 ? -17.25 -1.267 10.25 1 79.5 260 GLY B CA 1
ATOM 5101 C C . GLY B 1 260 ? -16.859 -0.383 9.078 1 79.5 260 GLY B C 1
ATOM 5102 O O . GLY B 1 260 ? -17.359 -0.557 7.965 1 79.5 260 GLY B O 1
ATOM 5103 N N . LEU B 1 261 ? -16.047 0.596 9.359 1 91.62 261 LEU B N 1
ATOM 5104 C CA . LEU B 1 261 ? -15.664 1.516 8.297 1 91.62 261 LEU B CA 1
ATOM 5105 C C . LEU B 1 261 ? -14.781 0.817 7.27 1 91.62 261 LEU B C 1
ATOM 5107 O O . LEU B 1 261 ? -14.844 1.124 6.078 1 91.62 261 LEU B O 1
ATOM 5111 N N . ALA B 1 262 ? -14.039 -0.144 7.754 1 93.44 262 ALA B N 1
ATOM 5112 C CA . ALA B 1 262 ? -13.078 -0.835 6.898 1 93.44 262 ALA B CA 1
ATOM 5113 C C . ALA B 1 262 ? -13.781 -1.527 5.734 1 93.44 262 ALA B C 1
ATOM 5115 O O . ALA B 1 262 ? -13.359 -1.398 4.582 1 93.44 262 ALA B O 1
ATOM 5116 N N . ASN B 1 263 ? -14.852 -2.193 6.016 1 92.12 263 ASN B N 1
ATOM 5117 C CA . ASN B 1 263 ? -15.602 -2.9 4.984 1 92.12 263 ASN B CA 1
ATOM 5118 C C . ASN B 1 263 ? -16.156 -1.938 3.938 1 92.12 263 ASN B C 1
ATOM 5120 O O . ASN B 1 263 ? -16.109 -2.227 2.74 1 92.12 263 ASN B O 1
ATOM 5124 N N . ARG B 1 264 ? -16.672 -0.87 4.426 1 94.38 264 ARG B N 1
ATOM 5125 C CA . ARG B 1 264 ? -17.25 0.118 3.521 1 94.38 264 ARG B CA 1
ATOM 5126 C C . ARG B 1 264 ? -16.172 0.758 2.652 1 94.38 264 ARG B C 1
ATOM 5128 O O . ARG B 1 264 ? -16.359 0.949 1.45 1 94.38 264 ARG B O 1
ATOM 5135 N N . LEU B 1 265 ? -15.078 1.101 3.283 1 96.62 265 LEU B N 1
ATOM 5136 C CA . LEU B 1 265 ? -13.953 1.668 2.549 1 96.62 265 LEU B CA 1
ATOM 5137 C C . LEU B 1 265 ? -13.555 0.768 1.384 1 96.62 265 LEU B C 1
ATOM 5139 O O . LEU B 1 265 ? -13.422 1.233 0.249 1 96.62 265 LEU B O 1
ATOM 5143 N N . LYS B 1 266 ? -13.453 -0.463 1.676 1 93.56 266 LYS B N 1
ATOM 5144 C CA . LYS B 1 266 ? -12.977 -1.435 0.694 1 93.56 266 LYS B CA 1
ATOM 5145 C C . LYS B 1 266 ? -14.039 -1.707 -0.367 1 93.56 266 LYS B C 1
ATOM 5147 O O . LYS B 1 266 ? -13.75 -1.679 -1.564 1 93.56 266 LYS B O 1
ATOM 5152 N N . SER B 1 267 ? -15.266 -1.971 0.003 1 93.25 267 SER B N 1
ATOM 5153 C CA . SER B 1 267 ? -16.328 -2.311 -0.928 1 93.25 267 SER B CA 1
ATOM 5154 C C . SER B 1 267 ? -16.578 -1.179 -1.919 1 93.25 267 SER B C 1
ATOM 5156 O O . SER B 1 267 ? -16.797 -1.423 -3.109 1 93.25 267 SER B O 1
ATOM 5158 N N . GLN B 1 268 ? -16.547 0.078 -1.451 1 95.19 268 GLN B N 1
ATOM 5159 C CA . GLN B 1 268 ? -16.766 1.222 -2.332 1 95.19 268 GLN B CA 1
ATOM 5160 C C . GLN B 1 268 ? -15.594 1.397 -3.299 1 95.19 268 GLN B C 1
ATOM 5162 O O . GLN B 1 268 ? -15.789 1.821 -4.441 1 95.19 268 GLN B O 1
ATOM 5167 N N . ALA B 1 269 ? -14.375 1.072 -2.861 1 95 269 ALA B N 1
ATOM 5168 C CA . ALA B 1 269 ? -13.195 1.197 -3.721 1 95 269 ALA B CA 1
ATOM 5169 C C . ALA B 1 269 ? -13.234 0.177 -4.855 1 95 269 ALA B C 1
ATOM 5171 O O . ALA B 1 269 ? -12.617 0.381 -5.902 1 95 269 ALA B O 1
ATOM 5172 N N . GLU B 1 270 ? -13.883 -0.941 -4.645 1 90.25 270 GLU B N 1
ATOM 5173 C CA . GLU B 1 270 ? -14 -1.988 -5.656 1 90.25 270 GLU B CA 1
ATOM 5174 C C . GLU B 1 270 ? -14.773 -1.497 -6.879 1 90.25 270 GLU B C 1
ATOM 5176 O O . GLU B 1 270 ? -14.477 -1.888 -8.008 1 90.25 270 GLU B O 1
ATOM 5181 N N . THR B 1 271 ? -15.656 -0.546 -6.66 1 90.44 271 THR B N 1
ATOM 5182 C CA . THR B 1 271 ? -16.578 -0.197 -7.734 1 90.44 271 THR B CA 1
ATOM 5183 C C . THR B 1 271 ? -16.328 1.228 -8.219 1 90.44 271 THR B C 1
ATOM 5185 O O . THR B 1 271 ? -16.641 1.562 -9.367 1 90.44 271 THR B O 1
ATOM 5188 N N . LYS B 1 272 ? -15.852 2.082 -7.367 1 92.88 272 LYS B N 1
ATOM 5189 C CA . LYS B 1 272 ? -15.68 3.486 -7.73 1 92.88 272 LYS B CA 1
ATOM 5190 C C . LYS B 1 272 ? -14.289 3.736 -8.312 1 92.88 272 LYS B C 1
ATOM 5192 O O . LYS B 1 272 ? -13.289 3.643 -7.605 1 92.88 272 LYS B O 1
ATOM 5197 N N . GLU B 1 273 ? -14.242 4.152 -9.508 1 90.44 273 GLU B N 1
ATOM 5198 C CA . GLU B 1 273 ? -12.969 4.332 -10.203 1 90.44 273 GLU B CA 1
ATOM 5199 C C . GLU B 1 273 ? -12.469 5.766 -10.07 1 90.44 273 GLU B C 1
ATOM 5201 O O . GLU B 1 273 ? -11.305 6.055 -10.367 1 90.44 273 GLU B O 1
ATOM 5206 N N . LYS B 1 274 ? -13.367 6.652 -9.656 1 95.19 274 LYS B N 1
ATOM 5207 C CA . LYS B 1 274 ? -12.992 8.055 -9.508 1 95.19 274 LYS B CA 1
ATOM 5208 C C . LYS B 1 274 ? -13.039 8.477 -8.039 1 95.19 274 LYS B C 1
ATOM 5210 O O . LYS B 1 274 ? -13.945 8.078 -7.301 1 95.19 274 LYS B O 1
ATOM 5215 N N . TRP B 1 275 ? -12.141 9.352 -7.691 1 96.56 275 TRP B N 1
ATOM 5216 C CA . TRP B 1 275 ? -12.039 9.859 -6.324 1 96.56 275 TRP B CA 1
ATOM 5217 C C . TRP B 1 275 ? -13.359 10.477 -5.879 1 96.56 275 TRP B C 1
ATOM 5219 O O . TRP B 1 275 ? -13.859 10.172 -4.793 1 96.56 275 TRP B O 1
ATOM 5229 N N . GLU B 1 276 ? -13.883 11.312 -6.695 1 96.31 276 GLU B N 1
ATOM 5230 C CA . GLU B 1 276 ? -15.078 12.07 -6.32 1 96.31 276 GLU B CA 1
ATOM 5231 C C . GLU B 1 276 ? -16.25 11.141 -6.023 1 96.31 276 GLU B C 1
ATOM 5233 O O . GLU B 1 276 ? -17 11.359 -5.07 1 96.31 276 GLU B O 1
ATOM 5238 N N . ASP B 1 277 ? -16.359 10.086 -6.84 1 97.38 277 ASP B N 1
ATOM 5239 C CA . ASP B 1 277 ? -17.422 9.117 -6.617 1 97.38 277 ASP B CA 1
ATOM 5240 C C . ASP B 1 277 ? -17.234 8.375 -5.301 1 97.38 277 ASP B C 1
ATOM 5242 O O . ASP B 1 277 ? -18.188 8.18 -4.543 1 97.38 277 ASP B O 1
ATOM 5246 N N . TRP B 1 278 ? -16.078 7.984 -5.055 1 97.75 278 TRP B N 1
ATOM 5247 C CA . TRP B 1 278 ? -15.758 7.27 -3.822 1 97.75 278 TRP B CA 1
ATOM 5248 C C . TRP B 1 278 ? -15.977 8.164 -2.605 1 97.75 278 TRP B C 1
ATOM 5250 O O . TRP B 1 278 ? -16.641 7.762 -1.644 1 97.75 278 TRP B O 1
ATOM 5260 N N . ARG B 1 279 ? -15.406 9.375 -2.645 1 97.12 279 ARG B N 1
ATOM 5261 C CA . ARG B 1 279 ? -15.539 10.32 -1.543 1 97.12 279 ARG B CA 1
ATOM 5262 C C . ARG B 1 279 ? -17.016 10.562 -1.213 1 97.12 279 ARG B C 1
ATOM 5264 O O . ARG B 1 279 ? -17.406 10.523 -0.046 1 97.12 279 ARG B O 1
ATOM 5271 N N . GLN B 1 280 ? -17.781 10.758 -2.225 1 96.75 280 GLN B N 1
ATOM 5272 C CA . GLN B 1 280 ? -19.203 11.023 -2.023 1 96.75 280 GLN B CA 1
ATOM 5273 C C . GLN B 1 280 ? -19.906 9.828 -1.382 1 96.75 280 GLN B C 1
ATOM 5275 O O . GLN B 1 280 ? -20.766 9.992 -0.523 1 96.75 280 GLN B O 1
ATOM 5280 N N . ALA B 1 281 ? -19.531 8.703 -1.767 1 96.5 281 ALA B N 1
ATOM 5281 C CA . ALA B 1 281 ? -20.125 7.484 -1.229 1 96.5 281 ALA B CA 1
ATOM 5282 C C . ALA B 1 281 ? -19.766 7.293 0.239 1 96.5 281 ALA B C 1
ATOM 5284 O O . ALA B 1 281 ? -20.5 6.656 0.992 1 96.5 281 ALA B O 1
ATOM 5285 N N . MET B 1 282 ? -18.672 7.816 0.636 1 95.81 282 MET B N 1
ATOM 5286 C CA . MET B 1 282 ? -18.172 7.582 1.984 1 95.81 282 MET B CA 1
ATOM 5287 C C . MET B 1 282 ? -18.734 8.594 2.967 1 95.81 282 MET B C 1
ATOM 5289 O O . MET B 1 282 ? -18.766 8.352 4.172 1 95.81 282 MET B O 1
ATOM 5293 N N . ILE B 1 283 ? -19.125 9.719 2.5 1 93.81 283 ILE B N 1
ATOM 5294 C CA . ILE B 1 283 ? -19.656 10.766 3.357 1 93.81 283 ILE B CA 1
ATOM 5295 C C . ILE B 1 283 ? -21.047 10.367 3.852 1 93.81 283 ILE B C 1
ATOM 5297 O O . ILE B 1 283 ? -21.859 9.828 3.09 1 93.81 283 ILE B O 1
ATOM 5301 N N . SER B 1 284 ? -21.312 10.547 5.137 1 90 284 SER B N 1
ATOM 5302 C CA . SER B 1 284 ? -22.594 10.266 5.785 1 90 284 SER B CA 1
ATOM 5303 C C . SER B 1 284 ? -22.797 11.156 7.004 1 90 284 SER B C 1
ATOM 5305 O O . SER B 1 284 ? -22 12.062 7.262 1 90 284 SER B O 1
ATOM 5307 N N . LYS B 1 285 ? -23.891 10.992 7.68 1 87.69 285 LYS B N 1
ATOM 5308 C CA . LYS B 1 285 ? -24.141 11.727 8.914 1 87.69 285 LYS B CA 1
ATOM 5309 C C . LYS B 1 285 ? -23.094 11.414 9.969 1 87.69 285 LYS B C 1
ATOM 5311 O O . LYS B 1 285 ? -22.734 12.273 10.781 1 87.69 285 LYS B O 1
ATOM 5316 N N . ARG B 1 286 ? -22.562 10.266 9.844 1 86.62 286 ARG B N 1
ATOM 5317 C CA . ARG B 1 286 ? -21.594 9.789 10.82 1 86.62 286 ARG B CA 1
ATOM 5318 C C . ARG B 1 286 ? -20.188 10.211 10.438 1 86.62 286 ARG B C 1
ATOM 5320 O O . ARG B 1 286 ? -19.312 10.328 11.297 1 86.62 286 ARG B O 1
ATOM 5327 N N . TRP B 1 287 ? -20.078 10.453 9.117 1 89.31 287 TRP B N 1
ATOM 5328 C CA . TRP B 1 287 ? -18.719 10.719 8.633 1 89.31 287 TRP B CA 1
ATOM 5329 C C . TRP B 1 287 ? -18.688 11.977 7.777 1 89.31 287 TRP B C 1
ATOM 5331 O O . TRP B 1 287 ? -19.188 11.984 6.648 1 89.31 287 TRP B O 1
ATOM 5341 N N . THR B 1 288 ? -18 13 8.375 1 89.75 288 THR B N 1
ATOM 5342 C CA . THR B 1 288 ? -17.844 14.234 7.617 1 89.75 288 THR B CA 1
ATOM 5343 C C . THR B 1 288 ? -16.812 14.07 6.508 1 89.75 288 THR B C 1
ATOM 5345 O O . THR B 1 288 ? -16.016 13.117 6.523 1 89.75 288 THR B O 1
ATOM 5348 N N . GLN B 1 289 ? -16.797 14.969 5.57 1 92.88 289 GLN B N 1
ATOM 5349 C CA . GLN B 1 289 ? -15.828 14.953 4.477 1 92.88 289 GLN B CA 1
ATOM 5350 C C . GLN B 1 289 ? -14.398 15.031 5.008 1 92.88 289 GLN B C 1
ATOM 5352 O O . GLN B 1 289 ? -13.523 14.289 4.559 1 92.88 289 GLN B O 1
ATOM 5357 N N . ALA B 1 290 ? -14.195 15.93 5.93 1 92 290 ALA B N 1
ATOM 5358 C CA . ALA B 1 290 ? -12.852 16.094 6.477 1 92 290 ALA B CA 1
ATOM 5359 C C . ALA B 1 290 ? -12.367 14.828 7.164 1 92 290 ALA B C 1
ATOM 5361 O O . ALA B 1 290 ? -11.211 14.43 7.012 1 92 290 ALA B O 1
ATOM 5362 N N . ALA B 1 291 ? -13.227 14.211 7.883 1 92.88 291 ALA B N 1
ATOM 5363 C CA . ALA B 1 291 ? -12.875 12.977 8.578 1 92.88 291 ALA B CA 1
ATOM 5364 C C . ALA B 1 291 ? -12.508 11.875 7.586 1 92.88 291 ALA B C 1
ATOM 5366 O O . ALA B 1 291 ? -11.523 11.156 7.773 1 92.88 291 ALA B O 1
ATOM 5367 N N . ILE B 1 292 ? -13.297 11.75 6.539 1 95.88 292 ILE B N 1
ATOM 5368 C CA . ILE B 1 292 ? -13.062 10.734 5.527 1 95.88 292 ILE B CA 1
ATOM 5369 C C . ILE B 1 292 ? -11.734 11.008 4.812 1 95.88 292 ILE B C 1
ATOM 5371 O O . ILE B 1 292 ? -10.961 10.078 4.559 1 95.88 292 ILE B O 1
ATOM 5375 N N . GLN B 1 293 ? -11.484 12.219 4.555 1 97.38 293 GLN B N 1
ATOM 5376 C CA . GLN B 1 293 ? -10.242 12.586 3.879 1 97.38 293 GLN B CA 1
ATOM 5377 C C . GLN B 1 293 ? -9.031 12.305 4.762 1 97.38 293 GLN B C 1
ATOM 5379 O O . GLN B 1 293 ? -7.984 11.883 4.27 1 97.38 293 GLN B O 1
ATOM 5384 N N . ARG B 1 294 ? -9.195 12.555 6.008 1 97.19 294 ARG B N 1
ATOM 5385 C CA . ARG B 1 294 ? -8.086 12.258 6.914 1 97.19 294 ARG B CA 1
ATOM 5386 C C . ARG B 1 294 ? -7.828 10.758 6.996 1 97.19 294 ARG B C 1
ATOM 5388 O O . ARG B 1 294 ? -6.676 10.32 7.016 1 97.19 294 ARG B O 1
ATOM 5395 N N . VAL B 1 295 ? -8.891 10.031 7.027 1 97.5 295 VAL B N 1
ATOM 5396 C CA . VAL B 1 295 ? -8.766 8.578 7.031 1 97.5 295 VAL B CA 1
ATOM 5397 C C . VAL B 1 295 ? -8.109 8.109 5.73 1 97.5 295 VAL B C 1
ATOM 5399 O O . VAL B 1 295 ? -7.199 7.281 5.746 1 97.5 295 VAL B O 1
ATOM 5402 N N . ALA B 1 296 ? -8.586 8.648 4.641 1 98.19 296 ALA B N 1
ATOM 5403 C CA . ALA B 1 296 ? -8.023 8.312 3.332 1 98.19 296 ALA B CA 1
ATOM 5404 C C . ALA B 1 296 ? -6.527 8.617 3.287 1 98.19 296 ALA B C 1
ATOM 5406 O O . ALA B 1 296 ? -5.738 7.797 2.801 1 98.19 296 ALA B O 1
ATOM 5407 N N . MET B 1 297 ? -6.172 9.75 3.799 1 98.44 297 MET B N 1
ATOM 5408 C CA . MET B 1 297 ? -4.766 10.141 3.809 1 98.44 297 MET B CA 1
ATOM 5409 C C . MET B 1 297 ? -3.951 9.211 4.707 1 98.44 297 MET B C 1
ATOM 5411 O O . MET B 1 297 ? -2.83 8.836 4.359 1 98.44 297 MET B O 1
ATOM 5415 N N . ALA B 1 298 ? -4.504 8.852 5.859 1 98.06 298 ALA B N 1
ATOM 5416 C CA . ALA B 1 298 ? -3.824 7.918 6.75 1 98.06 298 ALA B CA 1
ATOM 5417 C C . ALA B 1 298 ? -3.59 6.574 6.066 1 98.06 298 ALA B C 1
ATOM 5419 O O . ALA B 1 298 ? -2.535 5.961 6.234 1 98.06 298 ALA B O 1
ATOM 5420 N N . ILE B 1 299 ? -4.559 6.125 5.285 1 97.56 299 ILE B N 1
ATOM 5421 C CA . ILE B 1 299 ? -4.426 4.875 4.543 1 97.56 299 ILE B CA 1
ATOM 5422 C C . ILE B 1 299 ? -3.357 5.027 3.463 1 97.56 299 ILE B C 1
ATOM 5424 O O . ILE B 1 299 ? -2.484 4.168 3.32 1 97.56 299 ILE B O 1
ATOM 5428 N N . LEU B 1 300 ? -3.42 6.121 2.734 1 97.62 300 LEU B N 1
ATOM 5429 C CA . LEU B 1 300 ? -2.469 6.395 1.66 1 97.62 300 LEU B CA 1
ATOM 5430 C C . LEU B 1 300 ? -1.04 6.406 2.191 1 97.62 300 LEU B C 1
ATOM 5432 O O . LEU B 1 300 ? -0.131 5.871 1.554 1 97.62 300 LEU B O 1
ATOM 5436 N N . LEU B 1 301 ? -0.891 6.969 3.383 1 97.06 301 LEU B N 1
ATOM 5437 C CA . LEU B 1 301 ? 0.435 7.086 3.98 1 97.06 301 LEU B CA 1
ATOM 5438 C C . LEU B 1 301 ? 0.741 5.883 4.867 1 97.06 301 LEU B C 1
ATOM 5440 O O . LEU B 1 301 ? 1.846 5.766 5.402 1 97.06 301 LEU B O 1
ATOM 5444 N N . GLN B 1 302 ? -0.268 5.055 5.113 1 95.62 302 GLN B N 1
ATOM 5445 C CA . GLN B 1 302 ? -0.148 3.832 5.898 1 95.62 302 GLN B CA 1
ATOM 5446 C C . GLN B 1 302 ? 0.233 4.141 7.344 1 95.62 302 GLN B C 1
ATOM 5448 O O . GLN B 1 302 ? 1.13 3.508 7.902 1 95.62 302 GLN B O 1
ATOM 5453 N N . ILE B 1 303 ? -0.368 5.086 7.938 1 96.44 303 ILE B N 1
ATOM 5454 C CA . ILE B 1 303 ? -0.136 5.48 9.32 1 96.44 303 ILE B CA 1
ATOM 5455 C C . ILE B 1 303 ? -0.984 4.617 10.25 1 96.44 303 ILE B C 1
ATOM 5457 O O . ILE B 1 303 ? -2.215 4.668 10.203 1 96.44 303 ILE B O 1
ATOM 5461 N N . PRO B 1 304 ? -0.417 3.898 11.141 1 95.44 304 PRO B N 1
ATOM 5462 C CA . PRO B 1 304 ? -1.213 3.068 12.047 1 95.44 304 PRO B CA 1
ATOM 5463 C C . PRO B 1 304 ? -1.831 3.869 13.188 1 95.44 304 PRO B C 1
ATOM 5465 O O . PRO B 1 304 ? -1.298 4.914 13.578 1 95.44 304 PRO B O 1
ATOM 5468 N N . GLN B 1 305 ? -2.873 3.33 13.727 1 96.12 305 GLN B N 1
ATOM 5469 C CA . GLN B 1 305 ? -3.521 3.934 14.883 1 96.12 305 GLN B CA 1
ATOM 5470 C C . GLN B 1 305 ? -2.555 4.043 16.062 1 96.12 305 GLN B C 1
ATOM 5472 O O . GLN B 1 305 ? -2.613 5.004 16.828 1 96.12 305 GLN B O 1
ATOM 5477 N N . THR B 1 306 ? -1.68 3.141 16.188 1 95 306 THR B N 1
ATOM 5478 C CA . THR B 1 306 ? -0.734 3.115 17.297 1 95 306 THR B CA 1
ATOM 5479 C C . THR B 1 306 ? 0.213 4.312 17.234 1 95 306 THR B C 1
ATOM 5481 O O . THR B 1 306 ? 0.599 4.863 18.266 1 95 306 THR B O 1
ATOM 5484 N N . ALA B 1 307 ? 0.593 4.766 16.047 1 94.56 307 ALA B N 1
ATOM 5485 C CA . ALA B 1 307 ? 1.474 5.918 15.891 1 94.56 307 ALA B CA 1
ATOM 5486 C C . ALA B 1 307 ? 0.778 7.203 16.328 1 94.56 307 ALA B C 1
ATOM 5488 O O . ALA B 1 307 ? 1.37 8.031 17.031 1 94.56 307 ALA B O 1
ATOM 5489 N N . VAL B 1 308 ? -0.459 7.324 15.969 1 96.5 308 VAL B N 1
ATOM 5490 C CA . VAL B 1 308 ? -1.227 8.516 16.328 1 96.5 308 VAL B CA 1
ATOM 5491 C C . VAL B 1 308 ? -1.487 8.539 17.828 1 96.5 308 VAL B C 1
ATOM 5493 O O . VAL B 1 308 ? -1.359 9.578 18.469 1 96.5 308 VAL B O 1
ATOM 5496 N N . THR B 1 309 ? -1.783 7.367 18.359 1 96.19 309 THR B N 1
ATOM 5497 C CA . THR B 1 309 ? -2.025 7.262 19.797 1 96.19 309 THR B CA 1
ATOM 5498 C C . THR B 1 309 ? -0.772 7.629 20.578 1 96.19 309 THR B C 1
ATOM 5500 O O . THR B 1 309 ? -0.842 8.398 21.547 1 96.19 309 THR B O 1
ATOM 5503 N N . ALA B 1 310 ? 0.291 7.082 20.172 1 95.5 310 ALA B N 1
ATOM 5504 C CA . ALA B 1 310 ? 1.556 7.391 20.828 1 95.5 310 ALA B CA 1
ATOM 5505 C C . ALA B 1 310 ? 1.886 8.875 20.719 1 95.5 310 ALA B C 1
ATOM 5507 O O . ALA B 1 310 ? 2.363 9.484 21.688 1 95.5 310 ALA B O 1
ATOM 5508 N N . PHE B 1 311 ? 1.62 9.461 19.625 1 96.06 311 PHE B N 1
ATOM 5509 C CA . PHE B 1 311 ? 1.877 10.875 19.391 1 96.06 311 PHE B CA 1
ATOM 5510 C C . PHE B 1 311 ? 0.991 11.734 20.281 1 96.06 311 PHE B C 1
ATOM 5512 O O . PHE B 1 311 ? 1.457 12.719 20.875 1 96.06 311 PHE B O 1
ATOM 5519 N N . ASN B 1 312 ? -0.262 11.406 20.391 1 95.62 312 ASN B N 1
ATOM 5520 C CA . ASN B 1 312 ? -1.238 12.18 21.156 1 95.62 312 ASN B CA 1
ATOM 5521 C C . ASN B 1 312 ? -0.988 12.062 22.656 1 95.62 312 ASN B C 1
ATOM 5523 O O . ASN B 1 312 ? -1.284 13 23.406 1 95.62 312 ASN B O 1
ATOM 5527 N N . GLN B 1 313 ? -0.468 10.961 23.062 1 93.5 313 GLN B N 1
ATOM 5528 C CA . GLN B 1 313 ? -0.296 10.703 24.484 1 93.5 313 GLN B CA 1
ATOM 5529 C C . GLN B 1 313 ? 1.133 11 24.922 1 93.5 313 GLN B C 1
ATOM 5531 O O . GLN B 1 313 ? 1.406 11.117 26.125 1 93.5 313 GLN B O 1
ATOM 5536 N N . GLY B 1 314 ? 1.945 11.102 23.969 1 87.75 314 GLY B N 1
ATOM 5537 C CA . GLY B 1 314 ? 3.352 11.289 24.297 1 87.75 314 GLY B CA 1
ATOM 5538 C C . GLY B 1 314 ? 3.73 12.734 24.516 1 87.75 314 GLY B C 1
ATOM 5539 O O . GLY B 1 314 ? 2.863 13.609 24.562 1 87.75 314 GLY B O 1
ATOM 5540 N N . SER B 1 315 ? 5.055 12.828 24.719 1 85.94 315 SER B N 1
ATOM 5541 C CA . SER B 1 315 ? 5.609 14.172 24.875 1 85.94 315 SER B CA 1
ATOM 5542 C C . SER B 1 315 ? 5.73 14.867 23.516 1 85.94 315 SER B C 1
ATOM 5544 O O . SER B 1 315 ? 5.723 14.219 22.469 1 85.94 315 SER B O 1
ATOM 5546 N N . THR B 1 316 ? 5.789 16.219 23.578 1 90.38 316 THR B N 1
ATOM 5547 C CA . THR B 1 316 ? 6.023 17 22.359 1 90.38 316 THR B CA 1
ATOM 5548 C C . THR B 1 316 ? 7.301 16.531 21.672 1 90.38 316 THR B C 1
ATOM 5550 O O . THR B 1 316 ? 8.305 16.25 22.328 1 90.38 316 THR B O 1
ATOM 5553 N N . PRO B 1 317 ? 7.238 16.422 20.359 1 93.62 317 PRO B N 1
ATOM 5554 C CA . PRO B 1 317 ? 8.438 16.047 19.625 1 93.62 317 PRO B CA 1
ATOM 5555 C C . PRO B 1 317 ? 9.641 16.922 19.953 1 93.62 317 PRO B C 1
ATOM 5557 O O . PRO B 1 317 ? 9.477 18.016 20.484 1 93.62 317 PRO B O 1
ATOM 5560 N N . GLN B 1 318 ? 10.789 16.391 19.594 1 94.69 318 GLN B N 1
ATOM 5561 C CA . GLN B 1 318 ? 12.008 17.109 19.938 1 94.69 318 GLN B CA 1
ATOM 5562 C C . GLN B 1 318 ? 12.68 17.688 18.688 1 94.69 318 GLN B C 1
ATOM 5564 O O . GLN B 1 318 ? 13.5 18.609 18.797 1 94.69 318 GLN B O 1
ATOM 5569 N N . ALA B 1 319 ? 12.375 17.094 17.547 1 95.31 319 ALA B N 1
ATOM 5570 C CA . ALA B 1 319 ? 13.047 17.516 16.328 1 95.31 319 ALA B CA 1
ATOM 5571 C C . ALA B 1 319 ? 12.062 18.125 15.328 1 95.31 319 ALA B C 1
ATOM 5573 O O . ALA B 1 319 ? 11.008 17.547 15.055 1 95.31 319 ALA B O 1
ATOM 5574 N N . PHE B 1 320 ? 12.445 19.344 14.852 1 96.31 320 PHE B N 1
ATOM 5575 C CA . PHE B 1 320 ? 11.609 20.062 13.898 1 96.31 320 PHE B CA 1
ATOM 5576 C C . PHE B 1 320 ? 12.43 20.547 12.719 1 96.31 320 PHE B C 1
ATOM 5578 O O . PHE B 1 320 ? 13.594 20.938 12.875 1 96.31 320 PHE B O 1
ATOM 5585 N N . ARG B 1 321 ? 11.82 20.562 11.594 1 96.44 321 ARG B N 1
ATOM 5586 C CA . ARG B 1 321 ? 12.516 21.016 10.391 1 96.44 321 ARG B CA 1
ATOM 5587 C C . ARG B 1 321 ? 12.312 22.516 10.172 1 96.44 321 ARG B C 1
ATOM 5589 O O . ARG B 1 321 ? 11.172 23 10.172 1 96.44 321 ARG B O 1
ATOM 5596 N N . LEU B 1 322 ? 13.43 23.188 9.984 1 96.88 322 LEU B N 1
ATOM 5597 C CA . LEU B 1 322 ? 13.391 24.562 9.523 1 96.88 322 LEU B CA 1
ATOM 5598 C C . LEU B 1 322 ? 13.172 24.625 8.016 1 96.88 322 LEU B C 1
ATOM 5600 O O . LEU B 1 322 ? 13.969 24.094 7.238 1 96.88 322 LEU B O 1
ATOM 5604 N N . LEU B 1 323 ? 12.102 25.219 7.574 1 96.5 323 LEU B N 1
ATOM 5605 C CA . LEU B 1 323 ? 11.805 25.312 6.145 1 96.5 323 LEU B CA 1
ATOM 5606 C C . LEU B 1 323 ? 12.43 26.562 5.535 1 96.5 323 LEU B C 1
ATOM 5608 O O . LEU B 1 323 ? 12.914 26.516 4.398 1 96.5 323 LEU B O 1
ATOM 5612 N N . ASP B 1 324 ? 12.352 27.656 6.273 1 95.69 324 ASP B N 1
ATOM 5613 C CA . ASP B 1 324 ? 12.945 28.906 5.801 1 95.69 324 ASP B CA 1
ATOM 5614 C C . ASP B 1 324 ? 13.141 29.891 6.949 1 95.69 324 ASP B C 1
ATOM 5616 O O . ASP B 1 324 ? 12.578 29.703 8.031 1 95.69 324 ASP B O 1
ATOM 5620 N N . ALA B 1 325 ? 14.031 30.891 6.742 1 96.69 325 ALA B N 1
ATOM 5621 C CA . ALA B 1 325 ? 14.305 31.922 7.75 1 96.69 325 ALA B CA 1
ATOM 5622 C C . ALA B 1 325 ? 14.758 33.219 7.102 1 96.69 325 ALA B C 1
ATOM 5624 O O . ALA B 1 325 ? 15.445 33.219 6.082 1 96.69 325 ALA B O 1
ATOM 5625 N N . SER B 1 326 ? 14.32 34.312 7.695 1 95.88 326 SER B N 1
ATOM 5626 C CA . SER B 1 326 ? 14.859 35.594 7.32 1 95.88 326 SER B CA 1
ATOM 5627 C C . SER B 1 326 ? 16.172 35.875 8.055 1 95.88 326 SER B C 1
ATOM 5629 O O . SER B 1 326 ? 16.562 35.125 8.945 1 95.88 326 SER B O 1
ATOM 5631 N N . GLN B 1 327 ? 16.812 37 7.66 1 94.81 327 GLN B N 1
ATOM 5632 C CA . GLN B 1 327 ? 18.031 37.406 8.352 1 94.81 327 GLN B CA 1
ATOM 5633 C C . GLN B 1 327 ? 17.766 37.719 9.82 1 94.81 327 GLN B C 1
ATOM 5635 O O . GLN B 1 327 ? 18.562 37.375 10.695 1 94.81 327 GLN B O 1
ATOM 5640 N N . ALA B 1 328 ? 16.672 38.312 10.102 1 93.94 328 ALA B N 1
ATOM 5641 C CA . ALA B 1 328 ? 16.297 38.719 11.453 1 93.94 328 ALA B CA 1
ATOM 5642 C C . ALA B 1 328 ? 16 37.5 12.328 1 93.94 328 ALA B C 1
ATOM 5644 O O . ALA B 1 328 ? 16.141 37.562 13.547 1 93.94 328 ALA B O 1
ATOM 5645 N N . GLY B 1 329 ? 15.578 36.406 11.695 1 94.38 329 GLY B N 1
ATOM 5646 C CA . GLY B 1 329 ? 15.195 35.219 12.438 1 94.38 329 GLY B CA 1
ATOM 5647 C C . GLY B 1 329 ? 16.375 34.344 12.773 1 94.38 329 GLY B C 1
ATOM 5648 O O . GLY B 1 329 ? 16.297 33.5 13.688 1 94.38 329 GLY B O 1
ATOM 5649 N N . ARG B 1 330 ? 17.453 34.438 12.156 1 92.44 330 ARG B N 1
ATOM 5650 C CA . ARG B 1 330 ? 18.594 33.531 12.203 1 92.44 330 ARG B CA 1
ATOM 5651 C C . ARG B 1 330 ? 19.172 33.438 13.609 1 92.44 330 ARG B C 1
ATOM 5653 O O . ARG B 1 330 ? 19.594 32.375 14.047 1 92.44 330 ARG B O 1
ATOM 5660 N N . PRO B 1 331 ? 19.234 34.5 14.312 1 91.44 331 PRO B N 1
ATOM 5661 C CA . PRO B 1 331 ? 19.781 34.438 15.672 1 91.44 331 PRO B CA 1
ATOM 5662 C C . PRO B 1 331 ? 19.031 33.438 16.562 1 91.44 331 PRO B C 1
ATOM 5664 O O . PRO B 1 331 ? 19.609 32.875 17.469 1 91.44 331 PRO B O 1
ATOM 5667 N N . TRP B 1 332 ? 17.781 33.25 16.312 1 92.31 332 TRP B N 1
ATOM 5668 C CA . TRP B 1 332 ? 17 32.312 17.109 1 92.31 332 TRP B CA 1
ATOM 5669 C C . TRP B 1 332 ? 17.469 30.875 16.922 1 92.31 332 TRP B C 1
ATOM 5671 O O . TRP B 1 332 ? 17.328 30.047 17.828 1 92.31 332 TRP B O 1
ATOM 5681 N N . LEU B 1 333 ? 18.016 30.594 15.82 1 93.06 333 LEU B N 1
ATOM 5682 C CA . LEU B 1 333 ? 18.516 29.25 15.539 1 93.06 333 LEU B CA 1
ATOM 5683 C C . LEU B 1 333 ? 19.625 28.875 16.5 1 93.06 333 LEU B C 1
ATOM 5685 O O . LEU B 1 333 ? 19.672 27.75 17 1 93.06 333 LEU B O 1
ATOM 5689 N N . SER B 1 334 ? 20.484 29.844 16.781 1 91.44 334 SER B N 1
ATOM 5690 C CA . SER B 1 334 ? 21.562 29.609 17.734 1 91.44 334 SER B CA 1
ATOM 5691 C C . SER B 1 334 ? 21.031 29.438 19.141 1 91.44 334 SER B C 1
ATOM 5693 O O . SER B 1 334 ? 21.531 28.609 19.906 1 91.44 334 SER B O 1
ATOM 5695 N N . ALA B 1 335 ? 20.062 30.219 19.422 1 90.94 335 ALA B N 1
ATOM 5696 C CA . ALA B 1 335 ? 19.453 30.125 20.75 1 90.94 335 ALA B CA 1
ATOM 5697 C C . ALA B 1 335 ? 18.812 28.75 20.953 1 90.94 335 ALA B C 1
ATOM 5699 O O . ALA B 1 335 ? 18.906 28.172 22.047 1 90.94 335 ALA B O 1
ATOM 5700 N N . TRP B 1 336 ? 18.141 28.219 19.984 1 93.31 336 TRP B N 1
ATOM 5701 C CA . TRP B 1 336 ? 17.453 26.938 20.078 1 93.31 336 TRP B CA 1
ATOM 5702 C C . TRP B 1 336 ? 18.469 25.797 20.203 1 93.31 336 TRP B C 1
ATOM 5704 O O . TRP B 1 336 ? 18.188 24.781 20.828 1 93.31 336 TRP B O 1
ATOM 5714 N N . ARG B 1 337 ? 19.609 25.906 19.578 1 91.06 337 ARG B N 1
ATOM 5715 C CA . ARG B 1 337 ? 20.656 24.875 19.641 1 91.06 337 ARG B CA 1
ATOM 5716 C C . ARG B 1 337 ? 21.125 24.641 21.078 1 91.06 337 ARG B C 1
ATOM 5718 O O . ARG B 1 337 ? 21.562 23.547 21.422 1 91.06 337 ARG B O 1
ATOM 5725 N N . LYS B 1 338 ? 20.953 25.656 21.891 1 90.12 338 LYS B N 1
ATOM 5726 C CA . LYS B 1 338 ? 21.422 25.594 23.281 1 90.12 338 LYS B CA 1
ATOM 5727 C C . LYS B 1 338 ? 20.344 25 24.188 1 90.12 338 LYS B C 1
ATOM 5729 O O . LYS B 1 338 ? 20.625 24.672 25.344 1 90.12 338 LYS B O 1
ATOM 5734 N N . ARG B 1 339 ? 19.219 24.828 23.688 1 91.25 339 ARG B N 1
ATOM 5735 C CA . ARG B 1 339 ? 18.125 24.328 24.5 1 91.25 339 ARG B CA 1
ATOM 5736 C C . ARG B 1 339 ? 18.094 22.797 24.484 1 91.25 339 ARG B C 1
ATOM 5738 O O . ARG B 1 339 ? 18.125 22.172 23.422 1 91.25 339 ARG B O 1
ATOM 5745 N N . GLU B 1 340 ? 18 22.234 25.656 1 89.5 340 GLU B N 1
ATOM 5746 C CA . GLU B 1 340 ? 17.953 20.781 25.766 1 89.5 340 GLU B CA 1
ATOM 5747 C C . GLU B 1 340 ? 16.609 20.234 25.281 1 89.5 340 GLU B C 1
ATOM 5749 O O . GLU B 1 340 ? 15.57 20.844 25.531 1 89.5 340 GLU B O 1
ATOM 5754 N N . GLY B 1 341 ? 16.656 19.188 24.594 1 91.62 341 GLY B N 1
ATOM 5755 C CA . GLY B 1 341 ? 15.445 18.531 24.156 1 91.62 341 GLY B CA 1
ATOM 5756 C C . GLY B 1 341 ? 14.805 19.203 22.953 1 91.62 341 GLY B C 1
ATOM 5757 O O . GLY B 1 341 ? 13.633 18.984 22.656 1 91.62 341 GLY B O 1
ATOM 5758 N N . LEU B 1 342 ? 15.508 20.125 22.359 1 95.19 342 LEU B N 1
ATOM 5759 C CA . LEU B 1 342 ? 15.016 20.812 21.172 1 95.19 342 LEU B CA 1
ATOM 5760 C C . LEU B 1 342 ? 16.047 20.797 20.062 1 95.19 342 LEU B C 1
ATOM 5762 O O . LEU B 1 342 ? 17.203 21.188 20.266 1 95.19 342 LEU B O 1
ATOM 5766 N N . ARG B 1 343 ? 15.633 20.219 18.953 1 94.81 343 ARG B N 1
ATOM 5767 C CA . ARG B 1 343 ? 16.469 20.203 17.75 1 94.81 343 ARG B CA 1
ATOM 5768 C C . ARG B 1 343 ? 15.734 20.781 16.562 1 94.81 343 ARG B C 1
ATOM 5770 O O . ARG B 1 343 ? 14.719 20.234 16.125 1 94.81 343 ARG B O 1
ATOM 5777 N N . VAL B 1 344 ? 16.219 21.922 16.094 1 96 344 VAL B N 1
ATOM 5778 C CA . VAL B 1 344 ? 15.727 22.5 14.844 1 96 344 VAL B CA 1
ATOM 5779 C C . VAL B 1 344 ? 16.766 22.297 13.742 1 96 344 VAL B C 1
ATOM 5781 O O . VAL B 1 344 ? 17.891 22.797 13.844 1 96 344 VAL B O 1
ATOM 5784 N N . PHE B 1 345 ? 16.344 21.547 12.633 1 93.75 345 PHE B N 1
ATOM 5785 C CA . PHE B 1 345 ? 17.359 21.125 11.672 1 93.75 345 PHE B CA 1
ATOM 5786 C C . PHE B 1 345 ? 17 21.594 10.266 1 93.75 345 PHE B C 1
ATOM 5788 O O . PHE B 1 345 ? 15.812 21.719 9.938 1 93.75 345 PHE B O 1
ATOM 5795 N N . SER B 1 346 ? 17.984 21.812 9.438 1 90.56 346 SER B N 1
ATOM 5796 C CA . SER B 1 346 ? 17.812 22.109 8.023 1 90.56 346 SER B CA 1
ATOM 5797 C C . SER B 1 346 ? 18.125 20.891 7.16 1 90.56 346 SER B C 1
ATOM 5799 O O . SER B 1 346 ? 17.641 20.766 6.039 1 90.56 346 SER B O 1
ATOM 5801 N N . HIS B 1 347 ? 18.906 20.016 7.742 1 89.44 347 HIS B N 1
ATOM 5802 C CA . HIS B 1 347 ? 19.297 18.781 7.062 1 89.44 347 HIS B CA 1
ATOM 5803 C C . HIS B 1 347 ? 18.859 17.547 7.859 1 89.44 347 HIS B C 1
ATOM 5805 O O . HIS B 1 347 ? 19.203 17.422 9.039 1 89.44 347 HIS B O 1
ATOM 5811 N N . TYR B 1 348 ? 18.203 16.719 7.207 1 87.88 348 TYR B N 1
ATOM 5812 C CA . TYR B 1 348 ? 17.672 15.531 7.863 1 87.88 348 TYR B CA 1
ATOM 5813 C C . TYR B 1 348 ? 18.797 14.578 8.258 1 87.88 348 TYR B C 1
ATOM 5815 O O . TYR B 1 348 ? 19.75 14.391 7.508 1 87.88 348 TYR B O 1
ATOM 5823 N N . LYS B 1 349 ? 18.688 14 9.453 1 88.56 349 LYS B N 1
ATOM 5824 C CA . LYS B 1 349 ? 19.531 12.906 9.945 1 88.56 349 LYS B CA 1
ATOM 5825 C C . LYS B 1 349 ? 18.672 11.734 10.422 1 88.56 349 LYS B C 1
ATOM 5827 O O . LYS B 1 349 ? 17.547 11.93 10.898 1 88.56 349 LYS B O 1
ATOM 5832 N N . PRO B 1 350 ? 19.156 10.57 10.312 1 85.06 350 PRO B N 1
ATOM 5833 C CA . PRO B 1 350 ? 18.406 9.383 10.727 1 85.06 350 PRO B CA 1
ATOM 5834 C C . PRO B 1 350 ? 17.953 9.453 12.18 1 85.06 350 PRO B C 1
ATOM 5836 O O . PRO B 1 350 ? 16.906 8.906 12.531 1 85.06 350 PRO B O 1
ATOM 5839 N N . ASP B 1 351 ? 18.656 10.188 12.914 1 90 351 ASP B N 1
ATOM 5840 C CA . ASP B 1 351 ? 18.328 10.312 14.336 1 90 351 ASP B CA 1
ATOM 5841 C C . ASP B 1 351 ? 16.984 11.016 14.531 1 90 351 ASP B C 1
ATOM 5843 O O . ASP B 1 351 ? 16.391 10.922 15.609 1 90 351 ASP B O 1
ATOM 5847 N N . TYR B 1 352 ? 16.484 11.695 13.516 1 91.56 352 TYR B N 1
ATOM 5848 C CA . TYR B 1 352 ? 15.258 12.461 13.625 1 91.56 352 TYR B CA 1
ATOM 5849 C C . TYR B 1 352 ? 14.062 11.641 13.156 1 91.56 352 TYR B C 1
ATOM 5851 O O . TYR B 1 352 ? 12.93 12.141 13.133 1 91.56 352 TYR B O 1
ATOM 5859 N N . GLU B 1 353 ? 14.266 10.391 12.797 1 88.44 353 GLU B N 1
ATOM 5860 C CA . GLU B 1 353 ? 13.242 9.562 12.172 1 88.44 353 GLU B CA 1
ATOM 5861 C C . GLU B 1 353 ? 12.023 9.398 13.078 1 88.44 353 GLU B C 1
ATOM 5863 O O . GLU B 1 353 ? 10.891 9.391 12.602 1 88.44 353 GLU B O 1
ATOM 5868 N N . GLY B 1 354 ? 12.25 9.266 14.344 1 89.19 354 GLY B N 1
ATOM 5869 C CA . GLY B 1 354 ? 11.148 9.102 15.281 1 89.19 354 GLY B CA 1
ATOM 5870 C C . GLY B 1 354 ? 10.172 10.258 15.25 1 89.19 354 GLY B C 1
ATOM 5871 O O . GLY B 1 354 ? 8.953 10.047 15.336 1 89.19 354 GLY B O 1
ATOM 5872 N N . ASP B 1 355 ? 10.695 11.477 15.062 1 92.88 355 ASP B N 1
ATOM 5873 C CA . ASP B 1 355 ? 9.875 12.68 15.109 1 92.88 355 ASP B CA 1
ATOM 5874 C C . ASP B 1 355 ? 9.484 13.133 13.703 1 92.88 355 ASP B C 1
ATOM 5876 O O . ASP B 1 355 ? 8.445 13.773 13.523 1 92.88 355 ASP B O 1
ATOM 5880 N N . TYR B 1 356 ? 10.242 12.711 12.695 1 93.38 356 TYR B N 1
ATOM 5881 C CA . TYR B 1 356 ? 10.102 13.352 11.391 1 93.38 356 TYR B CA 1
ATOM 5882 C C . TYR B 1 356 ? 9.82 12.32 10.305 1 93.38 356 TYR B C 1
ATOM 5884 O O . TYR B 1 356 ? 9.586 12.672 9.148 1 93.38 356 TYR B O 1
ATOM 5892 N N . GLY B 1 357 ? 9.789 11.086 10.633 1 92.25 357 GLY B N 1
ATOM 5893 C CA . GLY B 1 357 ? 9.68 10.016 9.664 1 92.25 357 GLY B CA 1
ATOM 5894 C C . GLY B 1 357 ? 8.422 10.102 8.812 1 92.25 357 GLY B C 1
ATOM 5895 O O . GLY B 1 357 ? 8.477 9.922 7.594 1 92.25 357 GLY B O 1
ATOM 5896 N N . TRP B 1 358 ? 7.32 10.422 9.406 1 94.19 358 TRP B N 1
ATOM 5897 C CA . TRP B 1 358 ? 6.062 10.484 8.672 1 94.19 358 TRP B CA 1
ATOM 5898 C C . TRP B 1 358 ? 6.039 11.68 7.727 1 94.19 358 TRP B C 1
ATOM 5900 O O . TRP B 1 358 ? 5.379 11.648 6.684 1 94.19 358 TRP B O 1
ATOM 5910 N N . ASN B 1 359 ? 6.793 12.766 8.086 1 95.19 359 ASN B N 1
ATOM 5911 C CA . ASN B 1 359 ? 6.934 13.875 7.148 1 95.19 359 ASN B CA 1
ATOM 5912 C C . ASN B 1 359 ? 7.648 13.445 5.867 1 95.19 359 ASN B C 1
ATOM 5914 O O . ASN B 1 359 ? 7.27 13.859 4.773 1 95.19 359 ASN B O 1
ATOM 5918 N N . LEU B 1 360 ? 8.617 12.609 6.027 1 92 360 LEU B N 1
ATOM 5919 C CA . LEU B 1 360 ? 9.359 12.117 4.871 1 92 360 LEU B CA 1
ATOM 5920 C C . LEU B 1 360 ? 8.461 11.266 3.977 1 92 360 LEU B C 1
ATOM 5922 O O . LEU B 1 360 ? 8.516 11.375 2.75 1 92 360 LEU B O 1
ATOM 5926 N N . VAL B 1 361 ? 7.668 10.453 4.598 1 92.38 361 VAL B N 1
ATOM 5927 C CA . VAL B 1 361 ? 6.742 9.617 3.848 1 92.38 361 VAL B CA 1
ATOM 5928 C C . VAL B 1 361 ? 5.762 10.492 3.068 1 92.38 361 VAL B C 1
ATOM 5930 O O . VAL B 1 361 ? 5.539 10.273 1.875 1 92.38 361 VAL B O 1
ATOM 5933 N N . ALA B 1 362 ? 5.211 11.453 3.752 1 95.19 362 ALA B N 1
ATOM 5934 C CA . ALA B 1 362 ? 4.273 12.375 3.115 1 95.19 362 ALA B CA 1
ATOM 5935 C C . ALA B 1 362 ? 4.918 13.078 1.922 1 95.19 362 ALA B C 1
ATOM 5937 O O . ALA B 1 362 ? 4.293 13.219 0.868 1 95.19 362 ALA B O 1
ATOM 5938 N N . ASP B 1 363 ? 6.152 13.477 2.08 1 93.25 363 ASP B N 1
ATOM 5939 C CA . ASP B 1 363 ? 6.883 14.156 1.016 1 93.25 363 ASP B CA 1
ATOM 5940 C C . ASP B 1 363 ? 7.09 13.242 -0.186 1 93.25 363 ASP B C 1
ATOM 5942 O O . ASP B 1 363 ? 6.938 13.664 -1.333 1 93.25 363 ASP B O 1
ATOM 5946 N N . ALA B 1 364 ? 7.457 12.047 0.083 1 90.69 364 ALA B N 1
ATOM 5947 C CA . ALA B 1 364 ? 7.695 11.078 -0.985 1 90.69 364 ALA B CA 1
ATOM 5948 C C . ALA B 1 364 ? 6.418 10.828 -1.787 1 90.69 364 ALA B C 1
ATOM 5950 O O . ALA B 1 364 ? 6.449 10.797 -3.02 1 90.69 364 ALA B O 1
ATOM 5951 N N . ILE B 1 365 ? 5.312 10.672 -1.113 1 93.81 365 ILE B N 1
ATOM 5952 C CA . ILE B 1 365 ? 4.051 10.383 -1.781 1 93.81 365 ILE B CA 1
ATOM 5953 C C . ILE B 1 365 ? 3.557 11.625 -2.516 1 93.81 365 ILE B C 1
ATOM 5955 O O . ILE B 1 365 ? 2.996 11.523 -3.611 1 93.81 365 ILE B O 1
ATOM 5959 N N . TYR B 1 366 ? 3.777 12.773 -1.851 1 94.06 366 TYR B N 1
ATOM 5960 C CA . TYR B 1 366 ? 3.432 14.039 -2.482 1 94.06 366 TYR B CA 1
ATOM 5961 C C . TYR B 1 366 ? 4.07 14.156 -3.861 1 94.06 366 TYR B C 1
ATOM 5963 O O . TYR B 1 366 ? 3.455 14.664 -4.801 1 94.06 366 TYR B O 1
ATOM 5971 N N . GLN B 1 367 ? 5.172 13.594 -4.043 1 89.56 367 GLN B N 1
ATOM 5972 C CA . GLN B 1 367 ? 5.949 13.727 -5.27 1 89.56 367 GLN B CA 1
ATOM 5973 C C . GLN B 1 367 ? 5.48 12.734 -6.332 1 89.56 367 GLN B C 1
ATOM 5975 O O . GLN B 1 367 ? 5.898 12.812 -7.488 1 89.56 367 GLN B O 1
ATOM 5980 N N . LEU B 1 368 ? 4.641 11.773 -5.996 1 88.25 368 LEU B N 1
ATOM 5981 C CA . LEU B 1 368 ? 4.168 10.773 -6.949 1 88.25 368 LEU B CA 1
ATOM 5982 C C . LEU B 1 368 ? 3.061 11.344 -7.828 1 88.25 368 LEU B C 1
ATOM 5984 O O . LEU B 1 368 ? 2.529 10.648 -8.695 1 88.25 368 LEU B O 1
ATOM 5988 N N . ARG B 1 369 ? 2.609 12.555 -7.664 1 80.44 369 ARG B N 1
ATOM 5989 C CA . ARG B 1 369 ? 1.567 13.141 -8.5 1 80.44 369 ARG B CA 1
ATOM 5990 C C . ARG B 1 369 ? 1.947 13.07 -9.977 1 80.44 369 ARG B C 1
ATOM 5992 O O . ARG B 1 369 ? 3.129 13.133 -10.32 1 80.44 369 ARG B O 1
ATOM 5999 N N . PRO B 1 370 ? 0.844 12.695 -10.875 1 64.38 370 PRO B N 1
ATOM 6000 C CA . PRO B 1 370 ? 1.137 12.648 -12.305 1 64.38 370 PRO B CA 1
ATOM 6001 C C . PRO B 1 370 ? 1.6 13.992 -12.859 1 64.38 370 PRO B C 1
ATOM 6003 O O . PRO B 1 370 ? 1.137 15.047 -12.406 1 64.38 370 PRO B O 1
ATOM 6006 N N . GLY B 1 371 ? 2.504 14.148 -13.93 1 55.12 371 GLY B N 1
ATOM 6007 C CA . GLY B 1 371 ? 2.77 15.266 -14.82 1 55.12 371 GLY B CA 1
ATOM 6008 C C . GLY B 1 371 ? 4.066 15.984 -14.508 1 55.12 371 GLY B C 1
ATOM 6009 O O . GLY B 1 371 ? 4.629 16.672 -15.367 1 55.12 371 GLY B O 1
ATOM 6010 N N . GLY B 1 372 ? 4.453 16.328 -13 1 53.5 372 GLY B N 1
ATOM 6011 C CA . GLY B 1 372 ? 5.57 17.25 -12.906 1 53.5 372 GLY B CA 1
ATOM 6012 C C . GLY B 1 372 ? 6.574 16.859 -11.836 1 53.5 372 GLY B C 1
ATOM 6013 O O . GLY B 1 372 ? 6.234 16.156 -10.891 1 53.5 372 GLY B O 1
ATOM 6014 N N . GLN B 1 373 ? 7.898 16.906 -12.289 1 52.81 373 GLN B N 1
ATOM 6015 C CA . GLN B 1 373 ? 9.023 16.719 -11.383 1 52.81 373 GLN B CA 1
ATOM 6016 C C . GLN B 1 373 ? 9.117 17.875 -10.383 1 52.81 373 GLN B C 1
ATOM 6018 O O . GLN B 1 373 ? 9.016 19.047 -10.773 1 52.81 373 GLN B O 1
ATOM 6023 N N . ILE B 1 374 ? 8.68 17.719 -9.242 1 49.44 374 ILE B N 1
ATOM 6024 C CA . ILE B 1 374 ? 8.93 18.766 -8.266 1 49.44 374 ILE B CA 1
ATOM 6025 C C . ILE B 1 374 ? 10.273 18.531 -7.582 1 49.44 374 ILE B C 1
ATOM 6027 O O . ILE B 1 374 ? 10.852 17.453 -7.688 1 49.44 374 ILE B O 1
ATOM 6031 N N . GLN B 1 375 ? 10.906 19.641 -7.082 1 45.47 375 GLN B N 1
ATOM 6032 C CA . GLN B 1 375 ? 12.125 19.562 -6.285 1 45.47 375 GLN B CA 1
ATOM 6033 C C . GLN B 1 375 ? 11.977 18.547 -5.156 1 45.47 375 GLN B C 1
ATOM 6035 O O . GLN B 1 375 ? 10.875 18.328 -4.652 1 45.47 375 GLN B O 1
ATOM 6040 N N . SER B 1 376 ? 13.094 17.922 -4.902 1 47.97 376 SER B N 1
ATOM 6041 C CA . SER B 1 376 ? 13.117 16.953 -3.812 1 47.97 376 SER B CA 1
ATOM 6042 C C . SER B 1 376 ? 12.531 17.547 -2.535 1 47.97 376 SER B C 1
ATOM 6044 O O . SER B 1 376 ? 12.875 18.672 -2.148 1 47.97 376 SER B O 1
ATOM 6046 N N . GLN B 1 377 ? 11.578 17.031 -2.012 1 53.84 377 GLN B N 1
ATOM 6047 C CA . GLN B 1 377 ? 10.922 17.484 -0.791 1 53.84 377 GLN B CA 1
ATOM 6048 C C . GLN B 1 377 ? 11.672 17 0.448 1 53.84 377 GLN B C 1
ATOM 6050 O O . GLN B 1 377 ? 11.344 17.406 1.569 1 53.84 377 GLN B O 1
ATOM 6055 N N . VAL B 1 378 ? 12.648 16.125 0.265 1 46.03 378 VAL B N 1
ATOM 6056 C CA . VAL B 1 378 ? 13.438 15.602 1.376 1 46.03 378 VAL B CA 1
ATOM 6057 C C . VAL B 1 378 ? 14.656 16.484 1.61 1 46.03 378 VAL B C 1
ATOM 6059 O O . VAL B 1 378 ? 14.969 16.844 2.752 1 46.03 378 VAL B O 1
ATOM 6062 N N . GLN B 1 379 ? 15.562 16.766 0.661 1 46.16 379 GLN B N 1
ATOM 6063 C CA . GLN B 1 379 ? 16.672 17.719 0.756 1 46.16 379 GLN B CA 1
ATOM 6064 C C . GLN B 1 379 ? 16.422 18.938 -0.123 1 46.16 379 GLN B C 1
ATOM 6066 O O . GLN B 1 379 ? 16.031 18.812 -1.286 1 46.16 379 GLN B O 1
ATOM 6071 N N . PRO B 1 380 ? 16.25 20.156 0.518 1 40.31 380 PRO B N 1
ATOM 6072 C CA . PRO B 1 380 ? 16.125 21.344 -0.346 1 40.31 380 PRO B CA 1
ATOM 6073 C C . PRO B 1 380 ? 17.219 21.406 -1.406 1 40.31 380 PRO B C 1
ATOM 6075 O O . PRO B 1 380 ? 18.344 20.953 -1.175 1 40.31 380 PRO B O 1
ATOM 6078 N N . LYS B 1 381 ? 17.094 21.406 -2.629 1 38.75 381 LYS B N 1
ATOM 6079 C CA . LYS B 1 381 ? 18.234 21.828 -3.447 1 38.75 381 LYS B CA 1
ATOM 6080 C C . LYS B 1 381 ? 18.984 22.984 -2.793 1 38.75 381 LYS B C 1
ATOM 6082 O O . LYS B 1 381 ? 18.484 23.609 -1.859 1 38.75 381 LYS B O 1
ATOM 6087 N N . GLN B 1 382 ? 19.75 23.859 -3.549 1 33.56 382 GLN B N 1
ATOM 6088 C CA . GLN B 1 382 ? 20.688 24.938 -3.301 1 33.56 382 GLN B CA 1
ATOM 6089 C C . GLN B 1 382 ? 20.125 25.969 -2.326 1 33.56 382 GLN B C 1
ATOM 6091 O O . GLN B 1 382 ? 20.719 27.016 -2.109 1 33.56 382 GLN B O 1
ATOM 6096 N N . VAL B 1 383 ? 19.031 25.906 -1.848 1 30.47 383 VAL B N 1
ATOM 6097 C CA . VAL B 1 383 ? 18.906 27.25 -1.291 1 30.47 383 VAL B CA 1
ATOM 6098 C C . VAL B 1 383 ? 19.875 27.422 -0.123 1 30.47 383 VAL B C 1
ATOM 6100 O O . VAL B 1 383 ? 20.203 28.531 0.262 1 30.47 383 VAL B O 1
ATOM 6103 N N . LEU B 1 384 ? 20.016 26.328 0.674 1 30.38 384 LEU B N 1
ATOM 6104 C CA . LEU B 1 384 ? 20.797 26.781 1.824 1 30.38 384 LEU B CA 1
ATOM 6105 C C . LEU B 1 384 ? 22.25 27.016 1.44 1 30.38 384 LEU B C 1
ATOM 6107 O O . LEU B 1 384 ? 23.109 26.172 1.726 1 30.38 384 LEU B O 1
ATOM 6111 N N . SER B 1 385 ? 22.609 27.203 0.268 1 27.52 385 SER B N 1
ATOM 6112 C CA . SER B 1 385 ? 23.969 27.703 0.087 1 27.52 385 SER B CA 1
ATOM 6113 C C . SER B 1 385 ? 24.281 28.812 1.084 1 27.52 385 SER B C 1
ATOM 6115 O O . SER B 1 385 ? 25.438 29.234 1.217 1 27.52 385 SER B O 1
ATOM 6117 N N . PHE B 1 386 ? 23.266 29.609 1.566 1 24.45 386 PHE B N 1
ATOM 6118 C CA . PHE B 1 386 ? 23.719 30.828 2.24 1 24.45 386 PHE B CA 1
ATOM 6119 C C . PHE B 1 386 ? 24.141 30.516 3.672 1 24.45 386 PHE B C 1
ATOM 6121 O O . PHE B 1 386 ? 24.547 31.422 4.41 1 24.45 386 PHE B O 1
ATOM 6128 N N . LEU B 1 387 ? 23.688 29.422 4.293 1 25.39 387 LEU B N 1
ATOM 6129 C CA . LEU B 1 387 ? 24.141 29.375 5.68 1 25.39 387 LEU B CA 1
ATOM 6130 C C . LEU B 1 387 ? 25.609 28.938 5.766 1 25.39 387 LEU B C 1
ATOM 6132 O O . LEU B 1 387 ? 26.109 28.641 6.852 1 25.39 387 LEU B O 1
ATOM 6136 N N . ARG B 1 388 ? 26.422 28.859 4.723 1 22.3 388 ARG B N 1
ATOM 6137 C CA . ARG B 1 388 ? 27.828 28.953 5.105 1 22.3 388 ARG B CA 1
ATOM 6138 C C . ARG B 1 388 ? 28.203 30.406 5.434 1 22.3 388 ARG B C 1
ATOM 6140 O O . ARG B 1 388 ? 27.781 31.328 4.73 1 22.3 388 ARG B O 1
#

pLDDT: mean 88.47, std 12.84, range [22.3, 98.5]

Radius of gyration: 31.85 Å; Cα contacts (8 Å, |Δi|>4): 1266; chains: 2; bounding box: 60×94×75 Å

Nearest PDB structures (foldseek):
  5y0n-assembly1_A  TM=8.739E-01  e=1.200E-27  Bacillus subtilis
  5y0o-assembly1_B  TM=8.970E-01  e=1.050E-26  Bacillus subtilis
  5y0t-assembly2_D  TM=8.798E-01  e=7.047E-26  Thermotoga maritima
  5y0t-assembly1_A  TM=8.790E-01  e=1.642E-25  Thermotoga maritima
  5y0t-assembly2_C  TM=8.611E-01  e=1.020E-25  Thermotoga maritima